Protein AF-A0A2V7I304-F1 (afdb_monomer)

Sequence (655 aa):
MPRVEAGSAFSISSALLIAIIAVAYFVSAKLGLSLAPLHRNVSLVWPPTGIALAAVLLLGYRAWPGIALGAFLINASTGVGPAVAASIAVGNTLEALAGAYLLRRLTGFRESLERLQDVLGFVTLGAAASTTVSATIGVASLCLGGAAPWSVYGDLWWQWWLGDAMGALFVAPVLLTWASRHQVTWSLRRVGEAAALLALLAVVSQLVFGGWFATGAINSPLGFAIFPFSIWAALRFSQREAATTTLIASAIAIWDTARQVGPFAGQTPTERFLLLQAFMGVVAVTALVLGAAIGGRRRVEEALQQSEWRYRELFENATLMVYTADLHGRFTSLNKLGEKITGYTREEVVGVSLADLAAPAHVELVRRMIARQAVEEAPIVYAPEILAKDGRTVALEVSTRPITEAGRAIGVQGMARDITKRRQTEAALEEANRKLTAWVNELEARTRQTALLNEMGDLLQSCLTTEEAYAAIGAFTPRLFPSESGALGVLGPSRNLVEVVVSWGDPPPTEQLFAPDRCWALRRGRAYRVEAPGTGLVCGHVDPSLSTGYLCVPMMAHGEPLGVLHLQGGSSRAGHPDQPPELLLESHRRLAVTVAEHIAVALANLRLRESLRSQSILDPLTGLFNRRYMEETLALELARAARGERAIGIILLDL

pLDDT: mean 84.36, std 12.66, range [28.64, 97.75]

Radius of gyration: 61.11 Å; Cα contacts (8 Å, |Δi|>4): 976; chains: 1; bounding box: 154×56×141 Å

Structure (mmCIF, N/CA/C/O backbone):
data_AF-A0A2V7I304-F1
#
_entry.id   AF-A0A2V7I304-F1
#
loop_
_atom_site.group_PDB
_atom_site.id
_atom_site.type_symbol
_atom_site.label_atom_id
_atom_site.label_alt_id
_atom_site.label_comp_id
_atom_site.label_asym_id
_atom_site.label_entity_id
_atom_site.label_seq_id
_atom_site.pdbx_PDB_ins_code
_atom_site.Cartn_x
_atom_site.Cartn_y
_atom_site.Cartn_z
_atom_site.occupancy
_atom_site.B_iso_or_equiv
_atom_site.auth_seq_id
_atom_site.auth_comp_id
_atom_site.auth_asym_id
_atom_site.auth_atom_id
_atom_site.pdbx_PDB_model_num
ATOM 1 N N . MET A 1 1 ? -7.131 -8.895 -15.563 1.00 32.28 1 MET A N 1
ATOM 2 C CA . MET A 1 1 ? -7.372 -7.451 -15.776 1.00 32.28 1 MET A CA 1
ATOM 3 C C . MET A 1 1 ? -7.568 -7.211 -17.266 1.00 32.28 1 MET A C 1
ATOM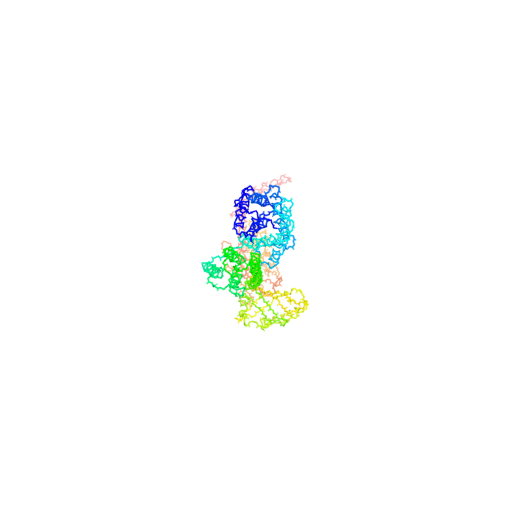 5 O O . MET A 1 1 ? -6.690 -7.615 -18.023 1.00 32.28 1 MET A O 1
ATOM 9 N N . PRO A 1 2 ? -8.710 -6.656 -17.702 1.00 31.11 2 PRO A N 1
ATOM 10 C CA . PRO A 1 2 ? -8.982 -6.424 -19.114 1.00 31.11 2 PRO A CA 1
ATOM 11 C C . PRO A 1 2 ? -8.196 -5.211 -19.627 1.00 31.11 2 PRO A C 1
ATOM 13 O O . PRO A 1 2 ? -7.992 -4.235 -18.905 1.00 31.11 2 PRO A O 1
ATOM 16 N N . ARG A 1 3 ? -7.733 -5.300 -20.881 1.00 33.62 3 ARG A N 1
ATOM 17 C CA . ARG A 1 3 ? -7.150 -4.190 -21.642 1.00 33.62 3 ARG A CA 1
ATOM 18 C C . ARG A 1 3 ? -8.203 -3.092 -21.770 1.00 33.62 3 ARG A C 1
ATOM 20 O O . ARG A 1 3 ? -9.194 -3.280 -22.464 1.00 33.62 3 ARG A O 1
ATOM 27 N N . VAL A 1 4 ? -7.970 -1.969 -21.102 1.00 33.31 4 VAL A N 1
ATOM 28 C CA . VAL A 1 4 ? -8.711 -0.729 -21.329 1.00 33.31 4 VAL A CA 1
ATOM 29 C C . VAL A 1 4 ? -8.418 -0.275 -22.758 1.00 33.31 4 VAL A C 1
ATOM 31 O O . VAL A 1 4 ? -7.269 0.001 -23.109 1.00 33.31 4 VAL A O 1
ATOM 34 N N . GLU A 1 5 ? -9.459 -0.260 -23.585 1.00 37.00 5 GLU A N 1
ATOM 35 C CA . GLU A 1 5 ? -9.467 0.372 -24.898 1.00 37.00 5 GLU A CA 1
ATOM 36 C C . GLU A 1 5 ? -9.140 1.859 -24.732 1.00 37.00 5 GLU A C 1
ATOM 38 O O . GLU A 1 5 ? -9.841 2.604 -24.049 1.00 37.00 5 GLU A O 1
ATOM 43 N N . ALA A 1 6 ? -8.028 2.290 -25.326 1.00 35.16 6 ALA A N 1
ATOM 44 C CA . ALA A 1 6 ? -7.668 3.695 -25.389 1.00 35.16 6 ALA A CA 1
ATOM 45 C C . ALA A 1 6 ? -8.453 4.358 -26.526 1.00 35.16 6 ALA A C 1
ATOM 47 O O . ALA A 1 6 ? -8.274 4.018 -27.697 1.00 35.16 6 ALA A O 1
ATOM 48 N N . GLY A 1 7 ? -9.310 5.309 -26.159 1.00 28.64 7 GLY A N 1
ATOM 49 C CA . GLY A 1 7 ? -10.044 6.161 -27.080 1.00 28.64 7 GLY A CA 1
ATOM 50 C C . GLY A 1 7 ? -9.142 7.004 -27.990 1.00 28.64 7 GLY A C 1
ATOM 51 O O . GLY A 1 7 ? -8.111 7.534 -27.580 1.00 28.64 7 GLY A O 1
ATOM 52 N N . SER A 1 8 ? -9.585 7.094 -29.245 1.00 41.44 8 SER A N 1
ATOM 53 C CA . SER A 1 8 ? -9.574 8.269 -30.127 1.00 41.44 8 SER A CA 1
ATOM 54 C C . SER A 1 8 ? -8.413 9.271 -30.012 1.00 41.44 8 SER A C 1
ATOM 56 O O . SER A 1 8 ? -8.513 10.286 -29.324 1.00 41.44 8 SER A O 1
ATOM 58 N N . ALA A 1 9 ? -7.387 9.076 -30.842 1.00 35.84 9 ALA A N 1
ATOM 59 C CA . ALA A 1 9 ? -6.624 10.166 -31.450 1.00 35.84 9 ALA A CA 1
ATOM 60 C C . ALA A 1 9 ? -6.111 9.701 -32.828 1.00 35.84 9 ALA A C 1
ATOM 62 O O . ALA A 1 9 ? -5.237 8.845 -32.899 1.00 35.84 9 ALA A O 1
ATOM 63 N N . PHE A 1 10 ? -6.716 10.220 -33.905 1.00 37.31 10 PHE A N 1
ATOM 64 C CA . PHE A 1 10 ? -6.325 10.070 -35.319 1.00 37.31 10 PHE A CA 1
ATOM 65 C C . PHE A 1 10 ? -5.916 8.656 -35.791 1.00 37.31 10 PHE A C 1
ATOM 67 O O . PHE A 1 10 ? -4.741 8.297 -35.830 1.00 37.31 10 PHE A O 1
ATOM 74 N N . SER A 1 11 ? -6.887 7.871 -36.275 1.00 45.59 11 SER A N 1
ATOM 75 C CA . SER A 1 11 ? -6.593 6.716 -37.136 1.00 45.59 11 SER A CA 1
ATOM 76 C C . SER A 1 11 ? -6.089 7.227 -38.493 1.00 45.59 11 SER A C 1
ATOM 78 O O . SER A 1 11 ? -6.876 7.547 -39.382 1.00 45.59 11 SER A O 1
ATOM 80 N N . ILE A 1 12 ? -4.770 7.381 -38.637 1.00 63.28 12 ILE A N 1
ATOM 81 C CA . ILE A 1 12 ? -4.129 7.632 -39.935 1.00 63.28 12 ILE A CA 1
ATOM 82 C C . ILE A 1 12 ? -4.495 6.457 -40.848 1.00 63.28 12 ILE A C 1
ATOM 84 O O . ILE A 1 12 ? -4.214 5.303 -40.514 1.00 63.28 12 ILE A O 1
ATOM 88 N N . SER A 1 13 ? -5.128 6.735 -41.991 1.00 79.75 13 SER A N 1
ATOM 89 C CA . SER A 1 13 ? -5.473 5.689 -42.955 1.00 79.75 13 SER A CA 1
ATOM 90 C C . SER A 1 13 ? -4.209 4.939 -43.390 1.00 79.75 13 SER A C 1
ATOM 92 O O . SER A 1 13 ? -3.141 5.533 -43.554 1.00 79.75 13 SER A O 1
ATOM 94 N N . SER A 1 14 ? -4.298 3.619 -43.585 1.00 81.56 14 SER A N 1
ATOM 95 C CA . SER A 1 14 ? -3.135 2.801 -43.965 1.00 81.56 14 SER A CA 1
ATOM 96 C C . SER A 1 14 ? -2.442 3.317 -45.231 1.00 81.56 14 SER A C 1
ATOM 98 O O . SER A 1 14 ? -1.220 3.259 -45.319 1.00 81.56 14 SER A O 1
ATOM 100 N N . ALA A 1 15 ? -3.203 3.892 -46.167 1.00 85.81 15 ALA A N 1
ATOM 101 C CA . ALA A 1 15 ? -2.675 4.530 -47.370 1.00 85.81 15 ALA A CA 1
ATOM 102 C C . ALA A 1 15 ? -1.846 5.790 -47.064 1.00 85.81 15 ALA A C 1
ATOM 104 O O . ALA A 1 15 ? -0.752 5.945 -47.602 1.00 85.81 15 ALA A O 1
ATOM 105 N N . LEU A 1 16 ? -2.323 6.660 -46.165 1.00 91.00 16 LEU A N 1
ATOM 106 C CA . LEU A 1 16 ? -1.584 7.854 -45.750 1.00 91.00 16 LEU A CA 1
ATOM 107 C C . LEU A 1 16 ? -0.293 7.475 -45.013 1.00 91.00 16 LEU A C 1
ATOM 109 O O . LEU A 1 16 ? 0.749 8.078 -45.251 1.00 91.00 16 LEU A O 1
ATOM 113 N N . LEU A 1 17 ? -0.330 6.432 -44.180 1.00 89.44 17 LEU A N 1
ATOM 114 C CA . LEU A 1 17 ? 0.863 5.919 -43.504 1.00 89.44 17 LEU A CA 1
ATOM 115 C C . LEU A 1 17 ? 1.909 5.386 -44.498 1.00 89.44 17 LEU A C 1
ATOM 117 O O . LEU A 1 17 ? 3.088 5.714 -44.380 1.00 89.44 17 LEU A O 1
ATOM 121 N N . ILE A 1 18 ? 1.479 4.594 -45.485 1.00 92.12 18 ILE A N 1
ATOM 122 C CA . ILE A 1 18 ? 2.346 4.082 -46.557 1.00 92.12 18 ILE A CA 1
ATOM 123 C C . ILE A 1 18 ? 2.980 5.244 -47.329 1.00 92.12 18 ILE A C 1
ATOM 125 O O . ILE A 1 18 ? 4.190 5.230 -47.552 1.00 92.12 18 ILE A O 1
ATOM 129 N N . ALA A 1 19 ? 2.193 6.265 -47.681 1.00 93.38 19 ALA A N 1
ATOM 130 C CA . ALA A 1 19 ? 2.681 7.445 -48.389 1.00 93.38 19 ALA A CA 1
ATOM 131 C C . ALA A 1 19 ? 3.721 8.226 -47.568 1.00 93.38 19 ALA A C 1
ATOM 133 O O . ALA A 1 19 ? 4.774 8.570 -48.097 1.00 93.38 19 ALA A O 1
ATOM 134 N N . ILE A 1 20 ? 3.474 8.450 -46.272 1.00 94.94 20 ILE A N 1
ATOM 135 C CA . ILE A 1 20 ? 4.420 9.140 -45.379 1.00 94.94 20 ILE A CA 1
ATOM 136 C C . ILE A 1 20 ? 5.751 8.384 -45.308 1.00 94.94 20 ILE A C 1
ATOM 138 O O . ILE A 1 20 ? 6.806 8.997 -45.457 1.00 94.94 20 ILE A O 1
ATOM 142 N N . ILE A 1 21 ? 5.716 7.060 -45.118 1.00 95.12 21 ILE A N 1
ATOM 143 C CA . ILE A 1 21 ? 6.932 6.235 -45.051 1.00 95.12 21 ILE A CA 1
ATOM 144 C C . ILE A 1 21 ? 7.674 6.264 -46.390 1.00 95.12 21 ILE A C 1
ATOM 146 O O . ILE A 1 21 ? 8.888 6.453 -46.396 1.00 95.12 21 ILE A O 1
ATOM 150 N N . ALA A 1 22 ? 6.967 6.132 -47.516 1.00 96.31 22 ALA A N 1
ATOM 151 C CA . ALA A 1 22 ? 7.574 6.163 -48.845 1.00 96.31 22 ALA A CA 1
ATOM 152 C C . ALA A 1 22 ? 8.244 7.511 -49.145 1.00 96.31 22 ALA A C 1
ATOM 154 O O . ALA A 1 22 ? 9.371 7.538 -49.636 1.00 96.31 22 ALA A O 1
ATOM 155 N N . VAL A 1 23 ? 7.588 8.626 -48.805 1.00 96.56 23 VAL A N 1
ATOM 156 C CA . VAL A 1 23 ? 8.145 9.977 -48.967 1.00 96.56 23 VAL A CA 1
ATOM 157 C C . VAL A 1 23 ? 9.350 10.179 -48.052 1.00 96.56 23 VAL A C 1
ATOM 159 O O . VAL A 1 23 ? 10.390 10.636 -48.519 1.00 96.56 23 VAL A O 1
ATOM 162 N N . ALA A 1 24 ? 9.254 9.800 -46.774 1.00 95.31 24 ALA A N 1
ATOM 163 C CA . ALA A 1 24 ? 10.366 9.910 -45.831 1.00 95.31 24 ALA A CA 1
ATOM 164 C C . ALA A 1 24 ? 11.578 9.078 -46.282 1.00 95.31 24 ALA A C 1
ATOM 166 O O . ALA A 1 24 ? 12.708 9.571 -46.268 1.00 95.31 24 ALA A O 1
ATOM 167 N N . TYR A 1 25 ? 11.344 7.847 -46.745 1.00 95.94 25 TYR A N 1
ATOM 168 C CA . TYR A 1 25 ? 12.377 6.988 -47.320 1.00 95.94 25 TYR A CA 1
ATOM 169 C C . TYR A 1 25 ? 13.005 7.649 -48.554 1.00 95.94 25 TYR A C 1
ATOM 171 O O . TYR A 1 25 ? 14.216 7.820 -48.606 1.00 95.94 25 TYR A O 1
ATOM 179 N N . PHE A 1 26 ? 12.200 8.092 -49.522 1.00 94.94 26 PHE A N 1
ATOM 180 C CA . PHE A 1 26 ? 12.696 8.676 -50.771 1.00 94.94 26 PHE A CA 1
ATOM 181 C C . PHE A 1 26 ? 13.502 9.966 -50.553 1.00 94.94 26 PHE A C 1
ATOM 183 O O . PHE A 1 26 ? 14.594 10.116 -51.101 1.00 94.94 26 PHE A O 1
ATOM 190 N N . VAL A 1 27 ? 12.989 10.897 -49.742 1.00 94.44 27 VAL A N 1
ATOM 191 C CA . VAL A 1 27 ? 13.645 12.189 -49.474 1.00 94.44 27 VAL A CA 1
ATOM 192 C C . VAL A 1 27 ? 14.965 11.986 -48.736 1.00 94.44 27 VAL A C 1
ATOM 194 O O . VAL A 1 27 ? 15.984 12.564 -49.114 1.00 94.44 27 VAL A O 1
ATOM 197 N N . SER A 1 28 ? 14.970 11.131 -47.714 1.00 92.12 28 SER A N 1
ATOM 198 C CA . SER A 1 28 ? 16.189 10.826 -46.962 1.00 92.12 28 SER A CA 1
ATOM 199 C C . SER A 1 28 ? 17.220 10.064 -47.806 1.00 92.12 28 SER A C 1
ATOM 201 O O . SER A 1 28 ? 18.420 10.297 -47.662 1.00 92.12 28 SER A O 1
ATOM 203 N N . ALA A 1 29 ? 16.772 9.239 -48.758 1.00 90.56 29 ALA A N 1
ATOM 204 C CA . ALA A 1 29 ? 17.640 8.563 -49.715 1.00 90.56 29 ALA A CA 1
ATOM 205 C C . ALA A 1 29 ? 18.267 9.547 -50.715 1.00 90.56 29 ALA A C 1
ATOM 207 O O . ALA A 1 29 ? 19.462 9.467 -50.993 1.00 90.56 29 ALA A O 1
ATOM 208 N N . LYS A 1 30 ? 17.498 10.528 -51.216 1.00 89.19 30 LYS A N 1
ATOM 209 C CA . LYS A 1 30 ? 18.036 11.621 -52.049 1.00 89.19 30 LYS A CA 1
ATOM 210 C C . LYS A 1 30 ? 19.109 12.415 -51.309 1.00 89.19 30 LYS A C 1
ATOM 212 O O . LYS A 1 30 ? 20.140 12.721 -51.906 1.00 89.19 30 LYS A O 1
ATOM 217 N N . LEU A 1 31 ? 18.892 12.711 -50.026 1.00 85.31 31 LEU A N 1
ATOM 218 C CA . LEU A 1 31 ? 19.891 13.376 -49.189 1.00 85.31 31 LEU A CA 1
ATOM 219 C C . LEU A 1 31 ? 21.158 12.520 -49.052 1.00 85.31 31 LEU A C 1
ATOM 221 O O . LEU A 1 31 ? 22.252 13.024 -49.291 1.00 85.31 31 LEU A O 1
ATOM 225 N N . GLY A 1 32 ? 21.020 11.226 -48.750 1.00 84.25 32 GLY A N 1
ATOM 226 C CA . GLY A 1 32 ? 22.158 10.305 -48.676 1.00 84.25 32 GLY A CA 1
ATOM 227 C C . GLY A 1 32 ? 22.955 10.253 -49.984 1.00 84.25 32 GLY A C 1
ATOM 228 O O . GLY A 1 32 ? 24.178 10.391 -49.974 1.00 84.25 32 GLY A O 1
ATOM 229 N N . LEU A 1 33 ? 22.284 10.122 -51.132 1.00 83.31 33 LEU A N 1
ATOM 230 C CA . LEU A 1 33 ? 22.948 10.098 -52.443 1.00 83.31 33 LEU A CA 1
ATOM 231 C C . LEU A 1 33 ? 23.622 11.429 -52.803 1.00 83.31 33 LEU A C 1
ATOM 233 O O . LEU A 1 33 ? 24.644 11.420 -53.480 1.00 83.31 33 LEU A O 1
ATOM 237 N N . SER A 1 34 ? 23.099 12.567 -52.331 1.00 78.81 34 SER A N 1
ATOM 238 C CA . SER A 1 34 ? 23.733 13.879 -52.549 1.00 78.81 34 SER A CA 1
ATOM 239 C C . SER A 1 34 ? 25.105 14.016 -51.875 1.00 78.81 34 SER A C 1
ATOM 241 O O . SER A 1 34 ? 25.892 14.879 -52.255 1.00 78.81 34 SER A O 1
ATOM 243 N N . LEU A 1 35 ? 25.399 13.140 -50.908 1.00 69.56 35 LEU A N 1
ATOM 244 C CA . LEU A 1 35 ? 26.643 13.098 -50.139 1.00 69.56 35 LEU A CA 1
ATOM 245 C C . LEU A 1 35 ? 27.587 11.963 -50.594 1.00 69.56 35 LEU A C 1
ATOM 247 O O . LEU A 1 35 ? 28.616 11.743 -49.965 1.00 69.56 35 LEU A O 1
ATOM 251 N N . ALA A 1 36 ? 27.254 11.222 -51.659 1.00 65.50 36 ALA A N 1
ATOM 252 C CA . ALA A 1 36 ? 28.038 10.085 -52.149 1.00 65.50 36 ALA A CA 1
ATOM 253 C C . ALA A 1 36 ? 29.319 10.518 -52.907 1.00 65.50 36 ALA A C 1
ATOM 255 O O . ALA A 1 36 ? 29.232 11.362 -53.805 1.00 65.50 36 ALA A O 1
ATOM 256 N N . PRO A 1 37 ? 30.505 9.929 -52.643 1.00 55.69 37 PRO A N 1
ATOM 257 C CA . PRO A 1 37 ? 31.720 10.232 -53.395 1.00 55.69 37 PRO A CA 1
ATOM 258 C C . PRO A 1 37 ? 31.801 9.383 -54.673 1.00 55.69 37 PRO A C 1
ATOM 260 O O . PRO A 1 37 ? 31.871 8.163 -54.598 1.00 55.69 37 PRO A O 1
ATOM 263 N N . LEU A 1 38 ? 31.879 10.043 -55.835 1.00 49.09 38 LEU A N 1
ATOM 264 C CA . LEU A 1 38 ? 32.341 9.552 -57.155 1.00 49.09 38 LEU A CA 1
ATOM 265 C C . LEU A 1 38 ? 31.626 8.337 -57.809 1.00 49.09 38 LEU A C 1
ATOM 267 O O . LEU A 1 38 ? 31.480 8.345 -59.032 1.00 49.09 38 LEU A O 1
ATOM 271 N N . HIS A 1 39 ? 31.102 7.350 -57.077 1.00 50.38 39 HIS A N 1
ATOM 272 C CA . HIS A 1 39 ? 30.252 6.275 -57.607 1.00 50.38 39 HIS A CA 1
ATOM 273 C C . HIS A 1 39 ? 28.779 6.594 -57.327 1.00 50.38 39 HIS A C 1
ATOM 275 O O . HIS A 1 39 ? 28.346 6.626 -56.181 1.00 50.38 39 HIS A O 1
ATOM 281 N N . ARG A 1 40 ? 27.988 6.825 -58.384 1.00 57.22 40 ARG A N 1
ATOM 282 C CA . ARG A 1 40 ? 26.618 7.385 -58.318 1.00 57.22 40 ARG A CA 1
ATOM 283 C C . ARG A 1 40 ? 25.589 6.591 -57.487 1.00 57.22 40 ARG A C 1
ATOM 285 O O . ARG A 1 40 ? 24.476 7.081 -57.321 1.00 57.22 40 ARG A O 1
ATOM 292 N N . ASN A 1 41 ? 25.940 5.412 -56.966 1.00 58.53 41 ASN A N 1
ATOM 293 C CA . ASN A 1 41 ? 24.986 4.454 -56.402 1.00 58.53 41 ASN A CA 1
ATOM 294 C C . ASN A 1 41 ? 25.256 4.027 -54.944 1.00 58.53 41 ASN A C 1
ATOM 296 O O . ASN A 1 41 ? 24.420 3.314 -54.401 1.00 58.53 41 ASN A O 1
ATOM 300 N N . VAL A 1 42 ? 26.363 4.433 -54.301 1.00 62.56 42 VAL A N 1
ATOM 301 C CA . VAL A 1 42 ? 26.666 4.052 -52.901 1.00 62.56 42 VAL A CA 1
ATOM 302 C C . VAL A 1 42 ? 26.885 5.300 -52.049 1.00 62.56 42 VAL A C 1
ATOM 304 O O . VAL A 1 42 ? 27.738 6.128 -52.358 1.00 62.56 42 VAL A O 1
ATOM 307 N N . SER A 1 43 ? 26.085 5.459 -50.992 1.00 73.25 43 SER A N 1
ATOM 308 C CA . SER A 1 43 ? 26.134 6.625 -50.103 1.00 73.25 43 SER A CA 1
ATOM 309 C C . SER A 1 43 ? 27.070 6.413 -48.911 1.00 73.25 43 SER A C 1
ATOM 311 O O . SER A 1 43 ? 27.237 5.291 -48.443 1.00 73.25 43 SER A O 1
ATOM 313 N N . LEU A 1 44 ? 27.622 7.511 -48.374 1.00 73.50 44 LEU A N 1
ATOM 314 C CA . LEU A 1 44 ? 28.381 7.495 -47.121 1.00 73.50 44 LEU A CA 1
ATOM 315 C C . LEU A 1 44 ? 27.523 7.003 -45.941 1.00 73.50 44 LEU A C 1
ATOM 317 O O . LEU A 1 44 ? 27.989 6.282 -45.071 1.00 73.50 44 LEU A O 1
ATOM 321 N N . VAL A 1 45 ? 26.262 7.411 -45.875 1.00 84.62 45 VAL A N 1
ATOM 322 C CA . VAL A 1 45 ? 25.325 6.965 -44.841 1.00 84.62 45 VAL A CA 1
ATOM 323 C C . VAL A 1 45 ? 23.980 6.813 -45.514 1.00 84.62 45 VAL A C 1
ATOM 325 O O . VAL A 1 45 ? 23.574 7.690 -46.276 1.00 84.62 45 VAL A O 1
ATOM 328 N N . TRP A 1 46 ? 23.263 5.736 -45.204 1.00 91.56 46 TRP A N 1
ATOM 329 C CA . TRP A 1 46 ? 21.939 5.485 -45.757 1.00 91.56 46 TRP A CA 1
ATOM 330 C C . TRP A 1 46 ? 20.833 5.708 -44.707 1.00 91.56 46 TRP A C 1
ATOM 332 O O . TRP A 1 46 ? 20.293 4.748 -44.153 1.00 91.56 46 TRP A O 1
ATOM 342 N N . PRO A 1 47 ? 20.422 6.970 -44.428 1.00 93.56 47 PRO A N 1
ATOM 343 C CA . PRO A 1 47 ? 19.296 7.274 -43.539 1.00 93.56 47 PRO A CA 1
ATOM 344 C C . PRO A 1 47 ? 18.018 6.441 -43.747 1.00 93.56 47 PRO A C 1
ATOM 346 O O . PRO A 1 47 ? 17.352 6.147 -42.745 1.00 93.56 47 PRO A O 1
ATOM 349 N N . PRO A 1 48 ? 17.648 6.040 -44.985 1.00 95.62 48 PRO A N 1
ATOM 350 C CA . PRO A 1 48 ? 16.449 5.244 -45.207 1.00 95.62 48 PRO A CA 1
ATOM 351 C C . PRO A 1 48 ? 16.427 3.920 -44.446 1.00 95.62 48 PRO A C 1
ATOM 353 O O . PRO A 1 48 ? 15.351 3.521 -44.007 1.00 95.62 48 PRO A O 1
ATOM 356 N N . THR A 1 49 ? 17.576 3.270 -44.224 1.00 96.12 49 THR A N 1
ATOM 357 C CA . THR A 1 49 ? 17.646 2.043 -43.413 1.00 96.12 49 THR A CA 1
ATOM 358 C C . THR A 1 49 ? 17.149 2.295 -41.991 1.00 96.12 49 THR A C 1
ATOM 360 O O . THR A 1 49 ? 16.295 1.562 -41.489 1.00 96.12 49 THR A O 1
ATOM 363 N N . GLY A 1 50 ? 17.615 3.366 -41.341 1.00 95.69 50 GLY A N 1
ATOM 364 C CA . GLY A 1 50 ? 17.179 3.695 -39.985 1.00 95.69 50 GLY A CA 1
ATOM 365 C C . GLY A 1 50 ? 15.698 4.070 -39.912 1.00 95.69 50 GLY A C 1
ATOM 366 O O . GLY A 1 50 ? 15.008 3.660 -38.979 1.00 95.69 50 GLY A O 1
ATOM 367 N N . ILE A 1 51 ? 15.178 4.774 -40.924 1.00 96.81 51 ILE A N 1
ATOM 368 C CA . ILE A 1 51 ? 13.741 5.078 -41.042 1.00 96.81 51 ILE A CA 1
ATOM 369 C C . ILE A 1 51 ? 12.928 3.796 -41.229 1.00 96.81 51 ILE A C 1
ATOM 371 O O . ILE A 1 51 ? 11.921 3.613 -40.550 1.00 96.81 51 ILE A O 1
ATOM 375 N N . ALA A 1 52 ? 13.355 2.905 -42.123 1.00 97.44 52 ALA A N 1
ATOM 376 C CA . ALA A 1 52 ? 12.663 1.660 -42.425 1.00 97.44 52 ALA A CA 1
ATOM 377 C C . ALA A 1 52 ? 12.616 0.735 -41.204 1.00 97.44 52 ALA A C 1
ATOM 379 O O . ALA A 1 52 ? 11.539 0.271 -40.822 1.00 97.44 52 ALA A O 1
ATOM 380 N N . LEU A 1 53 ? 13.754 0.535 -40.535 1.00 97.00 53 LEU A N 1
ATOM 381 C CA . LEU A 1 53 ? 13.832 -0.277 -39.325 1.00 97.00 53 LEU A CA 1
ATOM 382 C C . LEU A 1 53 ? 12.974 0.315 -38.195 1.00 97.00 53 LEU A C 1
ATOM 384 O O . LEU A 1 53 ? 12.185 -0.406 -37.581 1.00 97.00 53 LEU A O 1
ATOM 388 N N . ALA A 1 54 ? 13.053 1.630 -37.956 1.00 96.25 54 ALA A N 1
ATOM 389 C CA . ALA A 1 54 ? 12.219 2.296 -36.955 1.00 96.25 54 ALA A CA 1
ATOM 390 C C . ALA A 1 54 ? 10.722 2.218 -37.295 1.00 96.25 54 ALA A C 1
ATOM 392 O O . ALA A 1 54 ? 9.907 1.962 -36.410 1.00 96.25 54 ALA A O 1
ATOM 393 N N . ALA A 1 55 ? 10.345 2.376 -38.567 1.00 95.69 55 ALA A N 1
ATOM 394 C CA . ALA A 1 55 ? 8.958 2.279 -39.010 1.00 95.69 55 ALA A CA 1
ATOM 395 C C . ALA A 1 55 ? 8.376 0.884 -38.742 1.00 95.69 55 ALA A C 1
ATOM 397 O O . ALA A 1 55 ? 7.273 0.782 -38.207 1.00 95.69 55 ALA A O 1
ATOM 398 N N . VAL A 1 56 ? 9.112 -0.193 -39.037 1.00 96.06 56 VAL A N 1
ATOM 399 C CA . VAL A 1 56 ? 8.647 -1.564 -38.755 1.00 96.06 56 VAL A CA 1
ATOM 400 C C . VAL A 1 56 ? 8.579 -1.832 -37.248 1.00 96.06 56 VAL A C 1
ATOM 402 O O . VAL A 1 56 ? 7.622 -2.453 -36.773 1.00 96.06 56 VAL A O 1
ATOM 405 N N . LEU A 1 57 ? 9.551 -1.348 -36.471 1.00 94.19 57 LEU A N 1
ATOM 406 C CA . LEU A 1 57 ? 9.569 -1.522 -35.017 1.00 94.19 57 LEU A CA 1
ATOM 407 C C . LEU A 1 57 ? 8.424 -0.765 -34.324 1.00 94.19 57 LEU A C 1
ATOM 409 O O . LEU A 1 57 ? 7.758 -1.358 -33.480 1.00 94.19 57 LEU A O 1
ATOM 413 N N . LEU A 1 58 ? 8.125 0.474 -34.728 1.00 92.81 58 LEU A N 1
ATOM 414 C CA . LEU A 1 58 ? 7.082 1.311 -34.115 1.00 92.81 58 LEU A CA 1
ATOM 415 C C . LEU A 1 58 ? 5.676 1.009 -34.637 1.00 92.81 58 LEU A C 1
ATOM 417 O O . LEU A 1 58 ? 4.710 0.968 -33.876 1.00 92.81 58 LEU A O 1
ATOM 421 N N . LEU A 1 59 ? 5.536 0.825 -35.950 1.00 92.25 59 LEU A N 1
ATOM 422 C CA . LEU A 1 59 ? 4.235 0.700 -36.609 1.00 92.25 59 LEU A CA 1
ATOM 423 C C . LEU A 1 59 ? 3.881 -0.757 -36.909 1.00 92.25 59 LEU A C 1
ATOM 425 O O . LEU A 1 59 ? 2.727 -1.046 -37.224 1.00 92.25 59 LEU A O 1
ATOM 429 N N . GLY A 1 60 ? 4.829 -1.684 -36.776 1.00 91.50 60 GLY A N 1
ATOM 430 C CA . GLY A 1 60 ? 4.667 -3.090 -37.128 1.00 91.50 60 GLY A CA 1
ATOM 431 C C . GLY A 1 60 ? 4.909 -3.363 -38.613 1.00 91.50 60 GLY A C 1
ATOM 432 O O . GLY A 1 60 ? 5.161 -2.463 -39.412 1.00 91.50 60 GLY A O 1
ATOM 433 N N . TYR A 1 61 ? 4.773 -4.634 -38.999 1.00 93.75 61 TYR A N 1
ATOM 434 C CA . TYR A 1 61 ? 5.065 -5.098 -40.360 1.00 93.75 61 TYR A CA 1
ATOM 435 C C . TYR A 1 61 ? 4.223 -4.422 -41.452 1.00 93.75 61 TYR A C 1
ATOM 437 O O . TYR A 1 61 ? 4.642 -4.405 -42.599 1.00 93.75 61 TYR A O 1
ATOM 445 N N . ARG A 1 62 ? 3.102 -3.766 -41.121 1.00 92.00 62 ARG A N 1
ATOM 446 C CA . ARG A 1 62 ? 2.300 -2.960 -42.066 1.00 92.00 62 ARG A CA 1
ATOM 447 C C . ARG A 1 62 ? 3.050 -1.789 -42.721 1.00 92.00 62 ARG A C 1
ATOM 449 O O . ARG A 1 62 ? 2.533 -1.214 -43.670 1.00 92.00 62 ARG A O 1
ATOM 456 N N . ALA A 1 63 ? 4.232 -1.425 -42.222 1.00 93.00 63 ALA A N 1
ATOM 457 C CA . ALA A 1 63 ? 5.093 -0.399 -42.810 1.00 93.00 63 ALA A CA 1
ATOM 458 C C . ALA A 1 63 ? 5.759 -0.830 -44.135 1.00 93.00 63 ALA A C 1
ATOM 460 O O . ALA A 1 63 ? 6.180 0.031 -44.909 1.00 93.00 63 ALA A O 1
ATOM 461 N N . TRP A 1 64 ? 5.843 -2.140 -44.413 1.00 95.88 64 TRP A N 1
ATOM 462 C CA . TRP A 1 64 ? 6.611 -2.686 -45.540 1.00 95.88 64 TRP A CA 1
ATOM 463 C C . TRP A 1 64 ? 6.248 -2.111 -46.924 1.00 95.88 64 TRP A C 1
ATOM 465 O O . TRP A 1 64 ? 7.184 -1.844 -47.678 1.00 95.88 64 TRP A O 1
ATOM 475 N N . PRO A 1 65 ? 4.969 -1.838 -47.284 1.00 96.62 65 PRO A N 1
ATOM 476 C CA . PRO A 1 65 ? 4.654 -1.333 -48.620 1.00 96.62 65 PRO A CA 1
ATOM 477 C C . PRO A 1 65 ? 5.205 0.077 -48.850 1.00 96.62 65 PRO A C 1
ATOM 479 O O . PRO A 1 65 ? 5.596 0.412 -49.963 1.00 96.62 65 PRO A O 1
ATOM 482 N N . GLY A 1 66 ? 5.270 0.898 -47.794 1.00 96.00 66 GLY A N 1
ATOM 483 C CA . GLY A 1 66 ? 5.857 2.237 -47.867 1.00 96.00 66 GLY A CA 1
ATOM 484 C C . GLY A 1 66 ? 7.367 2.182 -48.080 1.00 96.00 66 GLY A C 1
ATOM 485 O O . GLY A 1 66 ? 7.899 2.932 -48.895 1.00 96.00 66 GLY A O 1
ATOM 486 N N . ILE A 1 67 ? 8.043 1.247 -47.405 1.00 97.25 67 ILE A N 1
ATOM 487 C CA . ILE A 1 67 ? 9.485 1.006 -47.567 1.00 97.25 67 ILE A CA 1
ATOM 488 C C . ILE A 1 67 ? 9.778 0.528 -48.992 1.00 97.25 67 ILE A C 1
ATOM 490 O O . ILE A 1 67 ? 10.608 1.127 -49.670 1.00 97.25 67 ILE A O 1
ATOM 494 N N . ALA A 1 68 ? 9.050 -0.482 -49.475 1.00 97.38 68 ALA A N 1
ATOM 495 C CA . ALA A 1 68 ? 9.223 -1.029 -50.819 1.00 97.38 68 ALA A CA 1
ATOM 496 C C . ALA A 1 68 ? 8.982 0.026 -51.909 1.00 97.38 68 ALA A C 1
ATOM 498 O O . ALA A 1 68 ? 9.779 0.147 -52.838 1.00 97.38 68 ALA A O 1
ATOM 499 N N . LEU A 1 69 ? 7.921 0.832 -51.775 1.00 96.81 69 LEU A N 1
ATOM 500 C CA . LEU A 1 69 ? 7.613 1.907 -52.718 1.00 96.81 69 LEU A CA 1
ATOM 501 C C . LEU A 1 69 ? 8.701 2.988 -52.720 1.00 96.81 69 LEU A C 1
ATOM 503 O O . LEU A 1 69 ? 9.190 3.362 -53.784 1.00 96.81 69 LEU A O 1
ATOM 507 N N . GLY A 1 70 ? 9.108 3.470 -51.542 1.00 96.25 70 GLY A N 1
ATOM 508 C CA . GLY A 1 70 ? 10.166 4.474 -51.419 1.00 96.25 70 GLY A CA 1
ATOM 509 C C . GLY A 1 70 ? 11.506 3.980 -51.972 1.00 96.25 70 GLY A C 1
ATOM 510 O O . GLY A 1 70 ? 12.163 4.700 -52.726 1.00 96.25 70 GLY A O 1
ATOM 511 N N . ALA A 1 71 ? 11.875 2.735 -51.657 1.00 95.62 71 ALA A N 1
ATOM 512 C CA . ALA A 1 71 ? 13.092 2.092 -52.140 1.00 95.62 71 ALA A CA 1
ATOM 513 C C . ALA A 1 71 ? 13.068 1.870 -53.660 1.00 95.62 71 ALA A C 1
ATOM 515 O O . ALA A 1 71 ? 14.070 2.116 -54.329 1.00 95.62 71 ALA A O 1
ATOM 516 N N . PHE A 1 72 ? 11.933 1.471 -54.235 1.00 96.50 72 PHE A N 1
ATOM 517 C CA . PHE A 1 72 ? 11.799 1.329 -55.684 1.00 96.50 72 PHE A CA 1
ATOM 518 C C . PHE A 1 72 ? 11.945 2.676 -56.395 1.00 96.50 72 PHE A C 1
ATOM 520 O O . PHE A 1 72 ? 12.736 2.791 -57.328 1.00 96.50 72 PHE A O 1
ATOM 527 N N . LEU A 1 73 ? 11.235 3.709 -55.929 1.00 95.31 73 LEU A N 1
ATOM 528 C CA . LEU A 1 73 ? 11.251 5.035 -56.552 1.00 95.31 73 LEU A CA 1
ATOM 529 C C . LEU A 1 73 ? 12.645 5.669 -56.532 1.00 95.31 73 LEU A C 1
ATOM 531 O O . LEU A 1 73 ? 13.056 6.265 -57.529 1.00 95.31 73 LEU A O 1
ATOM 535 N N . ILE A 1 74 ? 13.390 5.542 -55.425 1.00 93.81 74 ILE A N 1
ATOM 536 C CA . ILE A 1 74 ? 14.742 6.104 -55.373 1.00 93.81 74 ILE A CA 1
ATOM 537 C C . ILE A 1 74 ? 15.688 5.359 -56.312 1.00 93.81 74 ILE A C 1
ATOM 539 O O . ILE A 1 74 ? 16.378 6.015 -57.091 1.00 93.81 74 ILE A O 1
ATOM 543 N N . ASN A 1 75 ? 15.680 4.024 -56.303 1.00 91.12 75 ASN A N 1
ATOM 544 C CA . ASN A 1 75 ? 16.566 3.233 -57.154 1.00 91.12 75 ASN A CA 1
ATOM 545 C C . ASN A 1 75 ? 16.204 3.378 -58.638 1.00 91.12 75 ASN A C 1
ATOM 547 O O . ASN A 1 75 ? 17.085 3.534 -59.469 1.00 91.12 75 ASN A O 1
ATOM 551 N N . ALA A 1 76 ? 14.922 3.460 -58.994 1.00 90.88 76 ALA A N 1
ATOM 552 C CA . ALA A 1 76 ? 14.517 3.772 -60.366 1.00 90.88 76 ALA A CA 1
ATOM 553 C C . ALA A 1 76 ? 15.037 5.150 -60.828 1.00 90.88 76 ALA A C 1
ATOM 555 O O . ALA A 1 76 ? 15.289 5.358 -62.013 1.00 90.88 76 ALA A O 1
ATOM 556 N N . SER A 1 77 ? 15.252 6.089 -59.897 1.00 89.56 77 SER A N 1
ATOM 557 C CA . SER A 1 77 ? 15.787 7.421 -60.203 1.00 89.56 77 SER A CA 1
ATOM 558 C C . SER A 1 77 ? 17.310 7.480 -60.385 1.00 89.56 77 SER A C 1
ATOM 560 O O . SER A 1 77 ? 17.813 8.529 -60.788 1.00 89.56 77 SER A O 1
ATOM 562 N N . THR A 1 78 ? 18.056 6.404 -60.093 1.00 84.69 78 THR A N 1
ATOM 563 C CA . THR A 1 78 ? 19.527 6.361 -60.250 1.00 84.69 78 THR A CA 1
ATOM 564 C C . THR A 1 78 ? 19.974 5.884 -61.634 1.00 84.69 78 THR A C 1
ATOM 566 O O . THR A 1 78 ? 21.168 5.866 -61.925 1.00 84.69 78 THR A O 1
ATOM 569 N N . GLY A 1 79 ? 19.028 5.547 -62.520 1.00 82.56 79 GLY A N 1
ATOM 570 C CA . GLY A 1 79 ? 19.307 5.115 -63.893 1.00 82.56 79 GLY A CA 1
ATOM 571 C C . GLY A 1 79 ? 19.577 3.616 -64.042 1.00 82.56 79 GLY A C 1
ATOM 572 O O . GLY A 1 79 ? 19.913 3.171 -65.138 1.00 82.56 79 GLY A O 1
ATOM 573 N N . VAL A 1 80 ? 19.411 2.825 -62.976 1.00 85.69 80 VAL A N 1
ATOM 574 C CA . VAL A 1 80 ? 19.380 1.358 -63.077 1.00 85.69 80 VAL A CA 1
ATOM 575 C C . VAL A 1 80 ? 18.038 0.897 -63.655 1.00 85.69 80 VAL A C 1
ATOM 577 O O . VAL A 1 80 ? 17.004 1.534 -63.447 1.00 85.69 80 VAL A O 1
ATOM 580 N N . GLY A 1 81 ? 18.037 -0.210 -64.402 1.00 90.19 81 GLY A N 1
ATOM 581 C CA . GLY A 1 81 ? 16.816 -0.731 -65.023 1.00 90.19 81 GLY A CA 1
ATOM 582 C C . GLY A 1 81 ? 15.715 -1.044 -63.989 1.00 90.19 81 GLY A C 1
ATOM 583 O O . GLY A 1 81 ? 16.041 -1.435 -62.866 1.00 90.19 81 GLY A O 1
ATOM 584 N N . PRO A 1 82 ? 14.414 -0.948 -64.341 1.00 92.69 82 PRO A N 1
ATOM 585 C CA . PRO A 1 82 ? 13.312 -1.144 -63.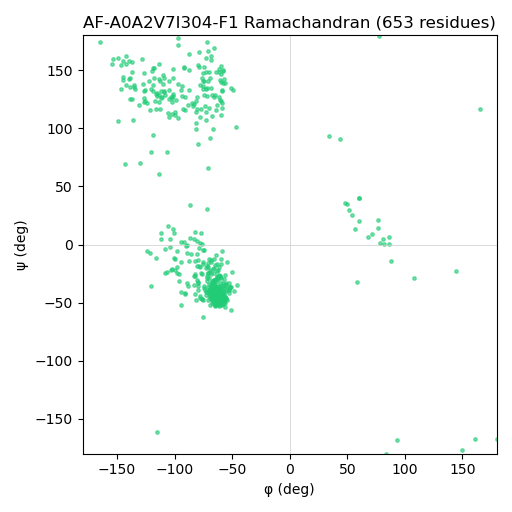389 1.00 92.69 82 PRO A CA 1
ATOM 586 C C . PRO A 1 82 ? 13.344 -2.490 -62.653 1.00 92.69 82 PRO A C 1
ATOM 588 O O . PRO A 1 82 ? 13.000 -2.552 -61.477 1.00 92.69 82 PRO A O 1
ATOM 591 N N . ALA A 1 83 ? 13.799 -3.557 -63.319 1.00 93.31 83 ALA A N 1
ATOM 592 C CA . ALA A 1 83 ? 13.961 -4.873 -62.701 1.00 93.31 83 ALA A CA 1
ATOM 593 C C . ALA A 1 83 ? 15.040 -4.870 -61.603 1.00 93.31 83 ALA A C 1
ATOM 595 O O . ALA A 1 83 ? 14.821 -5.407 -60.522 1.00 93.31 83 ALA A O 1
ATOM 596 N N . VAL A 1 84 ? 16.173 -4.201 -61.845 1.00 93.44 84 VAL A N 1
ATOM 597 C CA . VAL A 1 84 ? 17.251 -4.040 -60.856 1.00 93.44 84 VAL A CA 1
ATOM 598 C C . VAL A 1 84 ? 16.771 -3.176 -59.688 1.00 93.44 84 VAL A C 1
ATOM 600 O O . VAL A 1 84 ? 16.975 -3.544 -58.534 1.00 93.44 84 VAL A O 1
ATOM 603 N N . ALA A 1 85 ? 16.065 -2.076 -59.969 1.00 94.25 85 ALA A N 1
ATOM 604 C CA . ALA A 1 85 ? 15.476 -1.219 -58.940 1.00 94.25 85 ALA A CA 1
ATOM 605 C C . ALA A 1 85 ? 14.462 -1.966 -58.056 1.00 94.25 85 ALA A C 1
ATOM 607 O O . ALA A 1 85 ? 14.456 -1.781 -56.839 1.00 94.25 85 ALA A O 1
ATOM 608 N N . ALA A 1 86 ? 13.628 -2.830 -58.647 1.00 96.00 86 ALA A N 1
ATOM 609 C CA . ALA A 1 86 ? 12.689 -3.672 -57.911 1.00 96.00 86 ALA A CA 1
ATOM 610 C C . ALA A 1 86 ? 13.411 -4.691 -57.018 1.00 96.00 86 ALA A C 1
ATOM 612 O O . ALA A 1 86 ? 13.052 -4.828 -55.850 1.00 96.00 86 ALA A O 1
ATOM 613 N N . SER A 1 87 ? 14.459 -5.349 -57.520 1.00 96.31 87 SER A N 1
ATOM 614 C CA . SER A 1 87 ? 15.251 -6.296 -56.725 1.00 96.31 87 SER A CA 1
ATOM 615 C C . SER A 1 87 ? 15.960 -5.625 -55.544 1.00 96.31 87 SER A C 1
ATOM 617 O O . SER A 1 87 ? 15.907 -6.144 -54.430 1.00 96.31 87 SER A O 1
ATOM 619 N N . ILE A 1 88 ? 16.542 -4.434 -55.740 1.00 94.69 88 ILE A N 1
ATOM 620 C CA . ILE A 1 88 ? 17.129 -3.647 -54.640 1.00 94.69 88 ILE A CA 1
ATOM 621 C C . ILE A 1 88 ? 16.043 -3.260 -53.625 1.00 94.69 88 ILE A C 1
ATOM 623 O O . ILE A 1 88 ? 16.236 -3.415 -52.422 1.00 94.69 88 ILE A O 1
ATOM 627 N N . ALA A 1 89 ? 14.866 -2.821 -54.084 1.00 96.56 89 ALA A N 1
ATOM 628 C CA . ALA A 1 89 ? 13.759 -2.475 -53.193 1.00 96.56 89 ALA A CA 1
ATOM 629 C C . ALA A 1 89 ? 13.291 -3.662 -52.336 1.00 96.56 89 ALA A C 1
ATOM 631 O O . ALA A 1 89 ? 12.984 -3.482 -51.155 1.00 96.56 89 ALA A O 1
ATOM 632 N N . VAL A 1 90 ? 13.276 -4.875 -52.900 1.00 97.44 90 VAL A N 1
ATOM 633 C CA . VAL A 1 90 ? 13.018 -6.112 -52.148 1.00 97.44 90 VAL A CA 1
ATOM 634 C C . VAL A 1 90 ? 14.098 -6.328 -51.090 1.00 97.44 90 VAL A C 1
ATOM 636 O O . VAL A 1 90 ? 13.749 -6.567 -49.936 1.00 97.44 90 VAL A O 1
ATOM 639 N N . GLY A 1 91 ? 15.378 -6.181 -51.441 1.00 97.00 91 GLY A N 1
ATOM 640 C CA . GLY A 1 91 ? 16.498 -6.296 -50.500 1.00 97.00 91 GLY A CA 1
ATOM 641 C C . GLY A 1 91 ? 16.382 -5.346 -49.307 1.00 97.00 91 GLY A C 1
ATOM 642 O O . GLY A 1 91 ? 16.350 -5.802 -48.164 1.00 97.00 91 GLY A O 1
ATOM 643 N N . ASN A 1 92 ? 16.207 -4.050 -49.572 1.00 96.06 92 ASN A N 1
ATOM 644 C CA . ASN A 1 92 ? 16.069 -3.008 -48.545 1.00 96.06 92 ASN A CA 1
ATOM 645 C C . ASN A 1 92 ? 14.820 -3.214 -47.670 1.00 96.06 92 ASN A C 1
ATOM 647 O O . ASN A 1 92 ? 14.802 -2.900 -46.480 1.00 96.06 92 ASN A O 1
ATOM 651 N N . THR A 1 93 ? 13.740 -3.742 -48.254 1.00 97.75 93 THR A N 1
ATOM 652 C CA . THR A 1 93 ? 12.528 -4.062 -47.490 1.00 97.75 93 THR A CA 1
ATOM 653 C C . THR A 1 93 ? 12.772 -5.270 -46.589 1.00 97.75 93 THR A C 1
ATOM 655 O O . THR A 1 93 ? 12.452 -5.218 -45.404 1.00 97.75 93 THR A O 1
ATOM 658 N N . LEU A 1 94 ? 13.361 -6.346 -47.120 1.00 97.75 94 LEU A N 1
ATOM 659 C CA . LEU A 1 94 ? 13.659 -7.562 -46.363 1.00 97.75 94 LEU A CA 1
ATOM 660 C C . LEU A 1 94 ? 14.642 -7.309 -45.221 1.00 97.75 94 LEU A C 1
ATOM 662 O O . LEU A 1 94 ? 14.438 -7.864 -44.148 1.00 97.75 94 LEU A O 1
ATOM 666 N N . GLU A 1 95 ? 15.640 -6.449 -45.413 1.00 97.69 95 GLU A N 1
ATOM 667 C CA . GLU A 1 95 ? 16.531 -5.959 -44.354 1.00 97.69 95 GLU A CA 1
ATOM 668 C C . GLU A 1 95 ? 15.735 -5.427 -43.154 1.00 97.69 95 GLU A C 1
ATOM 670 O O . GLU A 1 95 ? 15.870 -5.939 -42.041 1.00 97.69 95 GLU A O 1
ATOM 675 N N . ALA A 1 96 ? 14.843 -4.454 -43.370 1.00 97.50 96 ALA A N 1
ATOM 676 C CA . ALA A 1 96 ? 14.073 -3.844 -42.286 1.00 97.50 96 ALA A CA 1
ATOM 677 C C . ALA A 1 96 ? 13.148 -4.853 -41.581 1.00 97.50 96 ALA A C 1
ATOM 679 O O . ALA A 1 96 ? 13.004 -4.828 -40.354 1.00 97.50 96 ALA A O 1
ATOM 680 N N . LEU A 1 97 ? 12.532 -5.766 -42.343 1.00 97.62 97 LEU A N 1
ATOM 681 C CA . LEU A 1 97 ? 11.671 -6.816 -41.792 1.00 97.62 97 LEU A CA 1
ATOM 682 C C . LEU A 1 97 ? 12.480 -7.851 -40.999 1.00 97.62 97 LEU A C 1
ATOM 684 O O . LEU A 1 97 ? 12.064 -8.232 -39.905 1.00 97.62 97 LEU A O 1
ATOM 688 N N . ALA A 1 98 ? 13.636 -8.274 -41.514 1.00 96.81 98 ALA A N 1
ATOM 689 C CA . ALA A 1 98 ? 14.537 -9.213 -40.856 1.00 96.81 98 ALA A CA 1
ATOM 690 C C . ALA A 1 98 ? 15.116 -8.612 -39.571 1.00 96.81 98 ALA A C 1
ATOM 692 O O . ALA A 1 98 ? 15.091 -9.270 -38.532 1.00 96.81 98 ALA A O 1
ATOM 693 N N . GLY A 1 99 ? 15.552 -7.350 -39.599 1.00 96.00 99 GLY A N 1
ATOM 694 C CA . GLY A 1 99 ? 16.040 -6.636 -38.420 1.00 96.00 99 GLY A CA 1
ATOM 695 C C . GLY A 1 99 ? 14.979 -6.556 -37.325 1.00 96.00 99 GLY A C 1
ATOM 696 O O . GLY A 1 99 ? 15.232 -6.936 -36.181 1.00 96.00 99 GLY A O 1
ATOM 697 N N . ALA A 1 100 ? 13.751 -6.162 -37.673 1.00 96.06 100 ALA A N 1
ATOM 698 C CA . ALA A 1 100 ? 12.649 -6.132 -36.714 1.00 96.06 100 ALA A CA 1
ATOM 699 C C . ALA A 1 100 ? 12.277 -7.529 -36.185 1.00 96.06 100 ALA A C 1
ATOM 701 O O . ALA A 1 100 ? 11.978 -7.676 -34.996 1.00 96.06 100 ALA A O 1
ATOM 702 N N . TYR A 1 101 ? 12.312 -8.556 -37.038 1.00 96.00 101 TYR A N 1
ATOM 703 C CA . TYR A 1 101 ? 12.050 -9.941 -36.649 1.00 96.00 101 TYR A CA 1
ATOM 704 C C . TYR A 1 101 ? 13.093 -10.462 -35.659 1.00 96.00 101 TYR A C 1
ATOM 706 O O . TYR A 1 101 ? 12.724 -10.951 -34.589 1.00 96.00 101 TYR A O 1
ATOM 714 N N . LEU A 1 102 ? 14.383 -10.309 -35.975 1.00 95.44 102 LEU A N 1
ATOM 715 C CA . LEU A 1 102 ? 15.490 -10.752 -35.127 1.00 95.44 102 LEU A CA 1
ATOM 716 C C . LEU A 1 102 ? 15.454 -10.061 -33.761 1.00 95.44 102 LEU A C 1
ATOM 718 O O . LEU A 1 102 ? 15.536 -10.737 -32.737 1.00 95.44 102 LEU A O 1
ATOM 722 N N . LEU A 1 103 ? 15.246 -8.740 -33.730 1.00 94.94 103 LEU A N 1
ATOM 723 C CA . LEU A 1 103 ? 15.151 -7.976 -32.482 1.00 94.94 103 LEU A CA 1
ATOM 724 C C . LEU A 1 103 ? 13.969 -8.433 -31.621 1.00 94.94 103 LEU A C 1
ATOM 726 O O . LEU A 1 103 ? 14.124 -8.746 -30.440 1.00 94.94 103 LEU A O 1
ATOM 730 N N . ARG A 1 104 ? 12.772 -8.548 -32.202 1.00 93.38 104 ARG A N 1
ATOM 731 C CA . ARG A 1 104 ? 11.585 -8.966 -31.440 1.00 93.38 104 ARG A CA 1
ATOM 732 C C . ARG A 1 104 ? 11.688 -10.405 -30.948 1.00 93.38 104 ARG A C 1
ATOM 734 O O . ARG A 1 104 ? 11.240 -10.695 -29.841 1.00 93.38 104 ARG A O 1
ATOM 741 N N . ARG A 1 105 ? 12.260 -11.304 -31.753 1.00 91.88 105 ARG A N 1
ATOM 742 C CA . ARG A 1 105 ? 12.313 -12.735 -31.441 1.00 91.88 105 ARG A CA 1
ATOM 743 C C . ARG A 1 105 ? 13.414 -13.093 -30.450 1.00 91.88 105 ARG A C 1
ATOM 745 O O . ARG A 1 105 ? 13.176 -13.951 -29.607 1.00 91.88 105 ARG A O 1
ATOM 752 N N . LEU A 1 106 ? 14.592 -12.479 -30.560 1.00 88.81 106 LEU A N 1
ATOM 753 C CA . LEU A 1 106 ? 15.781 -12.906 -29.815 1.00 88.81 106 LEU A CA 1
ATOM 754 C C . LEU A 1 106 ? 16.045 -12.090 -28.544 1.00 88.81 106 LEU A C 1
ATOM 756 O O . LEU A 1 106 ? 16.673 -12.615 -27.629 1.00 88.81 106 LEU A O 1
ATOM 760 N N . THR A 1 107 ? 15.578 -10.839 -28.447 1.00 83.81 107 THR A N 1
ATOM 761 C CA . THR A 1 107 ? 15.920 -9.968 -27.302 1.00 83.81 107 THR A CA 1
ATOM 762 C C . THR A 1 107 ? 14.725 -9.465 -26.494 1.00 83.81 107 THR A C 1
ATOM 764 O O . THR A 1 107 ? 14.926 -8.874 -25.433 1.00 83.81 107 THR A O 1
ATOM 767 N N . GLY A 1 108 ? 13.485 -9.711 -26.938 1.00 84.00 108 GLY A N 1
ATOM 768 C CA . GLY A 1 108 ? 12.304 -9.102 -26.311 1.00 84.00 108 GLY A CA 1
ATOM 769 C C . GLY A 1 108 ? 12.367 -7.571 -26.374 1.00 84.00 108 GLY A C 1
ATOM 770 O O . GLY A 1 108 ? 12.065 -6.896 -25.387 1.00 84.00 108 GLY A O 1
ATOM 771 N N . PHE A 1 109 ? 12.838 -7.070 -27.519 1.00 89.31 109 PHE A N 1
ATOM 772 C CA . PHE A 1 109 ? 13.266 -5.697 -27.758 1.00 89.31 109 PHE A CA 1
ATOM 773 C C . PHE A 1 109 ? 12.261 -4.635 -27.299 1.00 89.31 109 PHE A C 1
ATOM 775 O O . PHE A 1 109 ? 11.077 -4.708 -27.637 1.00 89.31 109 PHE A O 1
ATOM 782 N N . ARG A 1 110 ? 12.760 -3.615 -26.589 1.00 87.56 110 ARG A N 1
ATOM 783 C CA . ARG A 1 110 ? 12.011 -2.392 -26.258 1.00 87.56 110 ARG A CA 1
ATOM 784 C C . ARG A 1 110 ? 12.537 -1.195 -27.040 1.00 87.56 110 ARG A C 1
ATOM 786 O O . ARG A 1 110 ? 13.728 -0.891 -27.015 1.00 87.56 110 ARG A O 1
ATOM 793 N N . GLU A 1 111 ? 11.626 -0.439 -27.642 1.00 88.06 111 GLU A N 1
ATOM 794 C CA . GLU A 1 111 ? 11.939 0.708 -28.501 1.00 88.06 111 GLU A CA 1
ATOM 795 C C . GLU A 1 111 ? 12.549 1.895 -27.734 1.00 88.06 111 GLU A C 1
ATOM 797 O O . GLU A 1 111 ? 13.105 2.801 -28.343 1.00 88.06 111 GLU A O 1
ATOM 802 N N . SER A 1 112 ? 12.493 1.902 -26.396 1.00 86.06 112 SER A N 1
ATOM 803 C CA . SER A 1 112 ? 13.129 2.953 -25.592 1.00 86.06 112 SER A CA 1
ATOM 804 C C . SER A 1 112 ? 14.657 2.871 -25.568 1.00 86.06 112 SER A C 1
ATOM 806 O O . SER A 1 112 ? 15.293 3.864 -25.226 1.00 86.06 112 SER A O 1
ATOM 808 N N . LEU A 1 113 ? 15.251 1.719 -25.920 1.00 88.44 113 LEU A N 1
ATOM 809 C CA . LEU A 1 113 ? 16.705 1.491 -25.914 1.00 88.44 113 LEU A CA 1
ATOM 810 C C . LEU A 1 113 ? 17.387 1.796 -24.561 1.00 88.44 113 LEU A C 1
ATOM 812 O O . LEU A 1 113 ? 18.578 2.075 -24.501 1.00 88.44 113 LEU A O 1
ATOM 816 N N . GLU A 1 114 ? 16.648 1.722 -23.453 1.00 85.62 114 GLU A N 1
ATOM 817 C CA . GLU A 1 114 ? 17.166 2.021 -22.107 1.00 85.62 114 GLU A CA 1
ATOM 818 C C . GLU A 1 114 ? 17.835 0.819 -21.427 1.00 85.62 114 GLU A C 1
ATOM 820 O O . GLU A 1 114 ? 18.355 0.943 -20.317 1.00 85.62 114 GLU A O 1
ATOM 825 N N . ARG A 1 115 ? 17.747 -0.383 -22.009 1.00 88.19 115 ARG A N 1
ATOM 826 C CA . ARG A 1 115 ? 18.407 -1.583 -21.478 1.00 88.19 115 ARG A CA 1
ATOM 827 C C . ARG A 1 115 ? 19.618 -1.895 -22.336 1.00 88.19 115 ARG A C 1
ATOM 829 O O . ARG A 1 115 ? 19.547 -1.851 -23.561 1.00 88.19 115 ARG A O 1
ATOM 836 N N . LEU A 1 116 ? 20.700 -2.312 -21.684 1.00 89.62 116 LEU A N 1
ATOM 837 C CA . LEU A 1 116 ? 21.921 -2.707 -22.381 1.00 89.62 116 LEU A CA 1
ATOM 838 C C . LEU A 1 116 ? 21.662 -3.838 -23.392 1.00 89.62 116 LEU A C 1
ATOM 840 O O . LEU A 1 116 ? 22.190 -3.807 -24.497 1.00 89.62 116 LEU A O 1
ATOM 844 N N . GLN A 1 117 ? 20.782 -4.786 -23.051 1.00 91.12 117 GLN A N 1
ATOM 845 C CA . GLN A 1 117 ? 20.353 -5.859 -23.954 1.00 91.12 117 GLN A CA 1
ATOM 846 C C . GLN A 1 117 ? 19.655 -5.333 -25.222 1.00 91.12 117 GLN A C 1
ATOM 848 O O . GLN A 1 117 ? 19.887 -5.872 -26.302 1.00 91.12 117 GLN A O 1
ATOM 853 N N . ASP A 1 118 ? 18.832 -4.283 -25.105 1.00 92.38 118 ASP A N 1
ATOM 854 C CA . ASP A 1 118 ? 18.131 -3.689 -26.250 1.00 92.38 118 ASP A CA 1
ATOM 855 C C . ASP A 1 118 ? 19.131 -2.992 -27.183 1.00 92.38 118 ASP A C 1
ATOM 857 O O . ASP A 1 118 ? 19.068 -3.174 -28.395 1.00 92.38 118 ASP A O 1
ATOM 861 N N . VAL A 1 119 ? 20.103 -2.261 -26.622 1.00 93.50 119 VAL A N 1
ATOM 862 C CA . VAL A 1 119 ? 21.159 -1.584 -27.394 1.00 93.50 119 VAL A CA 1
ATOM 863 C C . VAL A 1 119 ? 22.095 -2.579 -28.073 1.00 93.50 119 VAL A C 1
ATOM 865 O O . VAL A 1 119 ? 22.323 -2.468 -29.273 1.00 93.50 119 VAL A O 1
ATOM 868 N N . LEU A 1 120 ? 22.615 -3.573 -27.350 1.00 94.25 120 LEU A N 1
ATOM 869 C CA . LEU A 1 120 ? 23.506 -4.578 -27.940 1.00 94.25 120 LEU A CA 1
ATOM 870 C C . LEU A 1 120 ? 22.779 -5.406 -29.002 1.00 94.25 120 LEU A C 1
ATOM 872 O O . LEU A 1 120 ? 23.339 -5.661 -30.067 1.00 94.25 120 LEU A O 1
ATOM 876 N N . GLY A 1 121 ? 21.515 -5.764 -28.753 1.00 94.75 121 GLY A N 1
ATOM 877 C CA . GLY A 1 121 ? 20.655 -6.394 -29.749 1.00 94.75 121 GLY A CA 1
ATOM 878 C C . GLY A 1 121 ? 20.477 -5.513 -30.982 1.00 94.75 121 GLY A C 1
ATOM 879 O O . GLY A 1 121 ? 20.668 -5.986 -32.096 1.00 94.75 121 GLY A O 1
ATOM 880 N N . PHE A 1 122 ? 20.178 -4.225 -30.797 1.00 96.38 122 PHE A N 1
ATOM 881 C CA . PHE A 1 122 ? 20.021 -3.263 -31.888 1.00 96.38 122 PHE A CA 1
ATOM 882 C C . PHE A 1 122 ? 21.285 -3.135 -32.742 1.00 96.38 122 PHE A C 1
ATOM 884 O O . PHE A 1 122 ? 21.203 -3.246 -33.962 1.00 96.38 122 PHE A O 1
ATOM 891 N N . VAL A 1 123 ? 22.452 -2.959 -32.118 1.00 95.38 123 VAL A N 1
ATOM 892 C CA . VAL A 1 123 ? 23.736 -2.812 -32.821 1.00 95.38 123 VAL A CA 1
ATOM 893 C C . VAL A 1 123 ? 24.088 -4.089 -33.592 1.00 95.38 123 VAL A C 1
ATOM 895 O O . VAL A 1 123 ? 24.449 -4.022 -34.763 1.00 95.38 123 VAL A O 1
ATOM 898 N N . THR A 1 124 ? 23.951 -5.260 -32.966 1.00 95.50 124 THR A N 1
ATOM 899 C CA . THR A 1 124 ? 24.390 -6.533 -33.564 1.00 95.50 124 THR A CA 1
ATOM 900 C C . THR A 1 124 ? 23.381 -7.120 -34.551 1.00 95.50 124 THR A C 1
ATOM 902 O O . THR A 1 124 ? 23.754 -7.500 -35.656 1.00 95.50 124 THR A O 1
ATOM 905 N N . LEU A 1 125 ? 22.099 -7.185 -34.193 1.00 95.81 125 LEU A N 1
ATOM 906 C CA . LEU A 1 125 ? 21.059 -7.819 -35.009 1.00 95.81 125 LEU A CA 1
ATOM 907 C C . LEU A 1 125 ? 20.397 -6.827 -35.968 1.00 95.81 125 LEU A C 1
ATOM 909 O O . LEU A 1 125 ? 20.147 -7.162 -37.124 1.00 95.81 125 LEU A O 1
ATOM 913 N N . GLY A 1 126 ? 20.114 -5.613 -35.491 1.00 94.06 126 GLY A N 1
ATOM 914 C CA . GLY A 1 126 ? 19.474 -4.562 -36.279 1.00 94.06 126 GLY A CA 1
ATOM 915 C C . GLY A 1 126 ? 20.440 -3.931 -37.277 1.00 94.06 126 GLY A C 1
ATOM 916 O O . GLY A 1 126 ? 20.235 -4.043 -38.478 1.00 94.06 126 GLY A O 1
ATOM 917 N N . ALA A 1 127 ? 21.506 -3.295 -36.798 1.00 94.25 127 ALA A N 1
ATOM 918 C CA . ALA A 1 127 ? 22.405 -2.515 -37.646 1.00 94.25 127 ALA A CA 1
ATOM 919 C C . ALA A 1 127 ? 23.480 -3.345 -38.368 1.00 94.25 127 ALA A C 1
ATOM 921 O O . ALA A 1 127 ? 23.829 -3.013 -39.494 1.00 94.25 127 ALA A O 1
ATOM 922 N N . ALA A 1 128 ? 24.011 -4.411 -37.758 1.00 94.44 128 ALA A N 1
ATOM 923 C CA . ALA A 1 128 ? 25.072 -5.209 -38.380 1.00 94.44 128 ALA A CA 1
ATOM 924 C C . ALA A 1 128 ? 24.543 -6.427 -39.155 1.00 94.44 128 ALA A C 1
ATOM 926 O O . ALA A 1 128 ? 24.899 -6.607 -40.315 1.00 94.44 128 ALA A O 1
ATOM 927 N N . ALA A 1 129 ? 23.703 -7.273 -38.548 1.00 96.31 129 ALA A N 1
ATOM 928 C CA . ALA A 1 129 ? 23.260 -8.508 -39.196 1.00 96.31 129 ALA A CA 1
ATOM 929 C C . ALA A 1 129 ? 22.195 -8.269 -40.277 1.00 96.31 129 ALA A C 1
ATOM 931 O O . ALA A 1 129 ? 22.314 -8.815 -41.371 1.00 96.31 129 ALA A O 1
ATOM 932 N N . SER A 1 130 ? 21.158 -7.466 -40.007 1.00 96.38 130 SER A N 1
ATOM 933 C CA . SER A 1 130 ? 20.040 -7.326 -40.954 1.00 96.38 130 SER A CA 1
ATOM 934 C C . SER A 1 130 ? 20.425 -6.632 -42.265 1.00 96.38 130 SER A C 1
ATOM 936 O O . SER A 1 130 ? 19.962 -7.034 -43.331 1.00 96.38 130 SER A O 1
ATOM 938 N N . THR A 1 131 ? 21.349 -5.673 -42.203 1.00 95.81 131 THR A N 1
ATOM 939 C CA . THR A 1 131 ? 21.850 -4.887 -43.344 1.00 95.81 131 THR A CA 1
ATOM 940 C C . THR A 1 131 ? 22.642 -5.731 -44.344 1.00 95.81 131 THR A C 1
ATOM 942 O O . THR A 1 131 ? 22.711 -5.397 -45.526 1.00 95.81 131 THR A O 1
ATOM 945 N N . THR A 1 132 ? 23.156 -6.898 -43.929 1.00 97.19 132 THR A N 1
ATOM 946 C CA . THR A 1 132 ? 23.780 -7.863 -44.854 1.00 97.19 132 THR A CA 1
ATOM 947 C C . THR A 1 132 ? 22.805 -8.369 -45.920 1.00 97.19 132 THR A C 1
ATOM 949 O O . THR A 1 132 ? 23.235 -8.693 -47.028 1.00 97.19 132 THR A O 1
ATOM 952 N N . VAL A 1 133 ? 21.497 -8.399 -45.626 1.00 97.06 133 VAL A N 1
ATOM 953 C CA . VAL A 1 133 ? 20.448 -8.808 -46.574 1.00 97.06 133 VAL A CA 1
ATOM 954 C C . VAL A 1 133 ? 20.370 -7.823 -47.739 1.00 97.06 133 VAL A C 1
ATOM 956 O O . VAL A 1 133 ? 20.435 -8.241 -48.896 1.00 97.06 133 VAL A O 1
ATOM 959 N N . SER A 1 134 ? 20.290 -6.525 -47.436 1.00 95.62 134 SER A N 1
ATOM 960 C CA . SER A 1 134 ? 20.260 -5.451 -48.435 1.00 95.62 134 SER A CA 1
ATOM 961 C C . SER A 1 134 ? 21.562 -5.371 -49.218 1.00 95.62 134 SER A C 1
ATOM 963 O O . SER A 1 134 ? 21.519 -5.435 -50.444 1.00 95.62 134 SER A O 1
ATOM 965 N N . ALA A 1 135 ? 22.719 -5.370 -48.548 1.00 94.31 135 ALA A N 1
ATOM 966 C CA . ALA A 1 135 ? 24.013 -5.325 -49.229 1.00 94.31 135 ALA A CA 1
ATOM 967 C C . ALA A 1 135 ? 24.203 -6.502 -50.204 1.00 94.31 135 ALA A C 1
ATOM 969 O O . ALA A 1 135 ? 24.660 -6.323 -51.332 1.00 94.31 135 ALA A O 1
ATOM 970 N N . THR A 1 136 ? 23.793 -7.711 -49.808 1.00 96.19 136 THR A N 1
ATOM 971 C CA . THR A 1 136 ? 23.906 -8.905 -50.660 1.00 96.19 136 THR A CA 1
ATOM 972 C C . THR A 1 136 ? 22.957 -8.836 -51.851 1.00 96.19 136 THR A C 1
ATOM 974 O O . THR A 1 136 ? 23.390 -8.997 -52.991 1.00 96.19 136 THR A O 1
ATOM 977 N N . ILE A 1 137 ? 21.667 -8.574 -51.617 1.00 96.06 137 ILE A N 1
ATOM 978 C CA . ILE A 1 137 ? 20.664 -8.531 -52.691 1.00 96.06 137 ILE A CA 1
ATOM 979 C C . ILE A 1 137 ? 20.923 -7.341 -53.619 1.00 96.06 137 ILE A C 1
ATOM 981 O O . ILE A 1 137 ? 20.845 -7.487 -54.839 1.00 96.06 137 ILE A O 1
ATOM 985 N N . GLY A 1 138 ? 21.259 -6.179 -53.064 1.00 92.69 138 GLY A N 1
ATOM 986 C CA . GLY A 1 138 ? 21.483 -4.943 -53.799 1.00 92.69 138 GLY A CA 1
ATOM 987 C C . GLY A 1 138 ? 22.686 -5.029 -54.732 1.00 92.69 138 GLY A C 1
ATOM 988 O O . GLY A 1 138 ? 22.544 -4.817 -55.938 1.00 92.69 138 GLY A O 1
ATOM 989 N N . VAL A 1 139 ? 23.852 -5.432 -54.215 1.00 92.44 139 VAL A N 1
ATOM 990 C CA . VAL A 1 139 ? 25.073 -5.545 -55.029 1.00 92.44 139 VAL A CA 1
ATOM 991 C C . VAL A 1 139 ? 24.971 -6.695 -56.033 1.00 92.44 139 VAL A C 1
ATOM 993 O O . VAL A 1 139 ? 25.322 -6.508 -57.199 1.00 92.44 139 VAL A O 1
ATOM 996 N N . ALA A 1 140 ? 24.397 -7.844 -55.654 1.00 95.12 140 ALA A N 1
ATOM 997 C CA . ALA A 1 140 ? 24.143 -8.928 -56.606 1.00 95.12 140 ALA A CA 1
ATOM 998 C C . ALA A 1 140 ? 23.203 -8.487 -57.740 1.00 95.12 140 ALA A C 1
ATOM 1000 O O . ALA A 1 140 ? 23.440 -8.828 -58.898 1.00 95.12 140 ALA A O 1
ATOM 1001 N N . SER A 1 141 ? 22.180 -7.681 -57.438 1.00 94.25 141 SER A N 1
ATOM 1002 C CA . SER A 1 141 ? 21.262 -7.134 -58.446 1.00 94.25 141 SER A CA 1
ATOM 1003 C C . SER A 1 141 ? 21.964 -6.180 -59.411 1.00 94.25 141 SER A C 1
ATOM 1005 O O . SER A 1 141 ? 21.685 -6.215 -60.610 1.00 94.25 141 SER A O 1
ATOM 1007 N N . LEU A 1 142 ? 22.898 -5.357 -58.923 1.00 91.00 142 LEU A N 1
ATOM 1008 C CA . LEU A 1 142 ? 23.709 -4.483 -59.774 1.00 91.00 142 LEU A CA 1
ATOM 1009 C C . LEU A 1 142 ? 24.628 -5.281 -60.703 1.00 91.00 142 LEU A C 1
ATOM 1011 O O . LEU A 1 142 ? 24.727 -4.948 -61.885 1.00 91.00 142 LEU A O 1
ATOM 1015 N N . CYS A 1 143 ? 25.265 -6.341 -60.199 1.00 92.25 143 CYS A N 1
ATOM 1016 C CA . CYS A 1 143 ? 26.150 -7.179 -61.005 1.00 92.25 143 CYS A CA 1
ATOM 1017 C C . CYS A 1 143 ? 25.391 -8.019 -62.039 1.00 92.25 143 CYS A C 1
ATOM 1019 O O . CYS A 1 143 ? 25.772 -8.053 -63.208 1.00 92.25 143 CYS A O 1
ATOM 1021 N N . LEU A 1 144 ? 24.279 -8.647 -61.644 1.00 93.81 144 LEU A N 1
ATOM 1022 C CA . LEU A 1 144 ? 23.417 -9.414 -62.553 1.00 93.81 144 LEU A CA 1
ATOM 1023 C C . LEU A 1 144 ? 22.741 -8.524 -63.602 1.00 93.81 144 LEU A C 1
ATOM 1025 O O . LEU A 1 144 ? 22.566 -8.939 -64.743 1.00 93.81 144 LEU A O 1
ATOM 1029 N N . GLY A 1 145 ? 22.384 -7.293 -63.229 1.00 89.06 145 GLY A N 1
ATOM 1030 C CA . GLY A 1 145 ? 21.795 -6.301 -64.125 1.00 89.06 145 GLY A CA 1
ATOM 1031 C C . GLY A 1 145 ? 22.789 -5.605 -65.058 1.00 89.06 145 GLY A C 1
ATOM 1032 O O . GLY A 1 145 ? 22.381 -4.712 -65.797 1.00 89.06 145 GLY A O 1
ATOM 1033 N N . GLY A 1 146 ? 24.080 -5.956 -65.003 1.00 87.69 146 GLY A N 1
ATOM 1034 C CA . GLY A 1 146 ? 25.136 -5.350 -65.820 1.00 87.69 146 GLY A CA 1
ATOM 1035 C C . GLY A 1 146 ? 25.503 -3.911 -65.436 1.00 87.69 146 GLY A C 1
ATOM 1036 O O . GLY A 1 146 ? 26.253 -3.261 -66.158 1.00 87.69 146 GLY A O 1
ATOM 1037 N N . ALA A 1 147 ? 24.997 -3.402 -64.308 1.00 86.44 147 ALA A N 1
ATOM 1038 C CA . ALA A 1 147 ? 25.270 -2.049 -63.822 1.00 86.44 147 ALA A CA 1
ATOM 1039 C C . ALA A 1 147 ? 26.622 -1.931 -63.090 1.00 86.44 147 ALA A C 1
ATOM 1041 O O . ALA A 1 147 ? 27.139 -0.824 -62.941 1.00 86.44 147 ALA A O 1
ATOM 1042 N N . ALA A 1 148 ? 27.200 -3.051 -62.638 1.00 87.69 148 ALA A N 1
ATOM 1043 C CA . ALA A 1 148 ? 28.531 -3.117 -62.033 1.00 87.69 148 ALA A CA 1
ATOM 1044 C C . ALA A 1 148 ? 29.255 -4.427 -62.409 1.00 87.69 148 ALA A C 1
ATOM 1046 O O . ALA A 1 148 ? 28.613 -5.474 -62.486 1.00 87.69 148 ALA A O 1
ATOM 1047 N N . PRO A 1 149 ? 30.583 -4.423 -62.617 1.00 91.00 149 PRO A N 1
ATOM 1048 C CA . PRO A 1 149 ? 31.331 -5.653 -62.855 1.00 91.00 149 PRO A CA 1
ATOM 1049 C C . PRO A 1 149 ? 31.478 -6.484 -61.570 1.00 91.00 149 PRO A C 1
ATOM 1051 O O . PRO A 1 149 ? 31.609 -5.946 -60.474 1.00 91.00 149 PRO A O 1
ATOM 1054 N N . TRP A 1 150 ? 31.523 -7.813 -61.700 1.00 93.38 150 TRP A N 1
ATOM 1055 C CA . TRP A 1 150 ? 31.699 -8.728 -60.560 1.00 93.38 150 TRP A CA 1
ATOM 1056 C C . TRP A 1 150 ? 33.036 -8.556 -59.823 1.00 93.38 150 TRP A C 1
ATOM 1058 O O . TRP A 1 150 ? 33.137 -8.909 -58.652 1.00 93.38 150 TRP A O 1
ATOM 1068 N N . SER A 1 151 ? 34.053 -7.986 -60.476 1.00 92.88 151 SER A N 1
ATOM 1069 C CA . SER A 1 151 ? 35.369 -7.740 -59.875 1.00 92.88 151 SER A CA 1
ATOM 1070 C C . SER A 1 151 ? 35.331 -6.771 -58.692 1.00 92.88 151 SER A C 1
ATOM 1072 O O . SER A 1 151 ? 36.176 -6.876 -57.811 1.00 92.88 151 SER A O 1
ATOM 1074 N N . VAL A 1 152 ? 34.352 -5.859 -58.650 1.00 86.94 152 VAL A N 1
ATOM 1075 C CA . VAL A 1 152 ? 34.189 -4.874 -57.564 1.00 86.94 152 VAL A CA 1
ATOM 1076 C C . VAL A 1 152 ? 33.108 -5.277 -56.557 1.00 86.94 152 VAL A C 1
ATOM 1078 O O . VAL A 1 152 ? 32.735 -4.475 -55.704 1.00 86.94 152 VAL A O 1
ATOM 1081 N N . TYR A 1 153 ? 32.587 -6.509 -56.637 1.00 90.50 153 TYR A N 1
ATOM 1082 C CA . TYR A 1 153 ? 31.497 -6.976 -55.775 1.00 90.50 153 TYR A CA 1
ATOM 1083 C C . TYR A 1 153 ? 31.839 -6.830 -54.287 1.00 90.50 153 TYR A C 1
ATOM 1085 O O . TYR A 1 153 ? 31.028 -6.314 -53.526 1.00 90.50 153 TYR A O 1
ATOM 1093 N N . GLY A 1 154 ? 33.044 -7.244 -53.875 1.00 89.06 154 GLY A N 1
ATOM 1094 C CA . GLY A 1 154 ? 33.477 -7.166 -52.476 1.00 89.06 154 GLY A CA 1
ATOM 1095 C C . GLY A 1 154 ? 33.548 -5.728 -51.954 1.00 89.06 154 GLY A C 1
ATOM 1096 O O . GLY A 1 154 ? 33.006 -5.435 -50.889 1.00 89.06 154 GLY A O 1
ATOM 1097 N N . ASP A 1 155 ? 34.141 -4.825 -52.738 1.00 85.31 155 ASP A N 1
ATOM 1098 C CA . ASP A 1 155 ? 34.274 -3.412 -52.372 1.00 85.31 155 ASP A CA 1
ATOM 1099 C C . ASP A 1 155 ? 32.910 -2.718 -52.290 1.00 85.31 155 ASP A C 1
ATOM 1101 O O . ASP A 1 155 ? 32.639 -1.992 -51.332 1.00 85.31 155 ASP A O 1
ATOM 1105 N N . LEU A 1 156 ? 32.023 -2.976 -53.260 1.00 87.25 156 LEU A N 1
ATOM 1106 C CA . LEU A 1 156 ? 30.660 -2.446 -53.250 1.00 87.25 156 LEU A CA 1
ATOM 1107 C C . LEU A 1 156 ? 29.844 -3.012 -52.089 1.00 87.25 156 LEU A C 1
ATOM 1109 O O . LEU A 1 156 ? 29.128 -2.258 -51.438 1.00 87.25 156 LEU A O 1
ATOM 1113 N N . TRP A 1 157 ? 29.963 -4.311 -51.804 1.00 92.94 157 TRP A N 1
ATOM 1114 C CA . TRP A 1 157 ? 29.249 -4.956 -50.702 1.00 92.94 157 TRP A CA 1
ATOM 1115 C C . TRP A 1 157 ? 29.644 -4.353 -49.358 1.00 92.94 157 TRP A C 1
ATOM 1117 O O . TRP A 1 157 ? 28.770 -4.007 -48.565 1.00 92.94 157 TRP A O 1
ATOM 1127 N N . TRP A 1 158 ? 30.945 -4.157 -49.125 1.00 88.31 158 TRP A N 1
ATOM 1128 C CA . TRP A 1 158 ? 31.435 -3.560 -47.885 1.00 88.31 158 TRP A CA 1
ATOM 1129 C C . TRP A 1 158 ? 30.968 -2.112 -47.716 1.00 88.31 158 TRP A C 1
ATOM 1131 O O . TRP A 1 158 ? 30.502 -1.737 -46.641 1.00 88.31 158 TRP A O 1
ATOM 1141 N N . GLN A 1 159 ? 31.043 -1.300 -48.776 1.00 86.94 159 GLN A N 1
ATOM 1142 C CA . GLN A 1 159 ? 30.594 0.094 -48.725 1.00 86.94 159 GLN A CA 1
ATOM 1143 C C . GLN A 1 159 ? 29.077 0.203 -48.516 1.00 86.94 159 GLN A C 1
ATOM 1145 O O . GLN A 1 159 ? 28.629 1.041 -47.734 1.00 86.94 159 GLN A O 1
ATOM 1150 N N . TRP A 1 160 ? 28.300 -0.669 -49.165 1.00 90.75 160 TRP A N 1
ATOM 1151 C CA . TRP A 1 160 ? 26.845 -0.724 -49.024 1.00 90.75 160 TRP A CA 1
ATOM 1152 C C . TRP A 1 160 ? 26.432 -1.126 -47.610 1.00 90.75 160 TRP A C 1
ATOM 1154 O O . TRP A 1 160 ? 25.679 -0.408 -46.956 1.00 90.75 160 TRP A O 1
ATOM 1164 N N . TRP A 1 161 ? 26.978 -2.238 -47.110 1.00 93.88 161 TRP A N 1
ATOM 1165 C CA . TRP A 1 161 ? 26.705 -2.732 -45.761 1.00 93.88 161 TRP A CA 1
ATOM 1166 C C . TRP A 1 161 ? 27.033 -1.681 -44.700 1.00 93.88 161 TRP A C 1
ATOM 1168 O O . TRP A 1 161 ? 26.235 -1.441 -43.793 1.00 93.88 161 TRP A O 1
ATOM 1178 N N . LEU A 1 162 ? 28.187 -1.022 -44.830 1.00 90.50 162 LEU A N 1
ATOM 1179 C CA . LEU A 1 162 ? 28.620 -0.012 -43.874 1.00 90.50 162 LEU A CA 1
ATOM 1180 C C . LEU A 1 162 ? 27.716 1.230 -43.914 1.00 90.50 162 LEU A C 1
ATOM 1182 O O . LEU A 1 162 ? 27.358 1.748 -42.857 1.00 90.50 162 LEU A O 1
ATOM 1186 N N . GLY A 1 163 ? 27.296 1.675 -45.103 1.00 89.50 163 GLY A N 1
ATOM 1187 C CA . GLY A 1 163 ? 26.353 2.785 -45.264 1.00 89.50 163 GLY A CA 1
ATOM 1188 C C . GLY A 1 163 ? 24.987 2.508 -44.623 1.00 89.50 163 GLY A C 1
ATOM 1189 O O . GLY A 1 163 ? 24.468 3.365 -43.895 1.00 89.50 163 GLY A O 1
ATOM 1190 N N . ASP A 1 164 ? 24.440 1.306 -44.830 1.00 93.00 164 ASP A N 1
ATOM 1191 C CA . ASP A 1 164 ? 23.169 0.855 -44.244 1.00 93.00 164 ASP A CA 1
ATOM 1192 C C . ASP A 1 164 ? 23.277 0.722 -42.717 1.00 93.00 164 ASP A C 1
ATOM 1194 O O . ASP A 1 164 ? 22.446 1.260 -41.978 1.00 93.00 164 ASP A O 1
ATOM 1198 N N . ALA A 1 165 ? 24.346 0.093 -42.213 1.00 94.19 165 ALA A N 1
ATOM 1199 C CA . ALA A 1 165 ? 24.591 -0.065 -40.777 1.00 94.19 165 ALA A CA 1
ATOM 1200 C C . ALA A 1 165 ? 24.661 1.285 -40.048 1.00 94.19 165 ALA A C 1
ATOM 1202 O O . ALA A 1 165 ? 24.105 1.455 -38.961 1.00 94.19 165 ALA A O 1
ATOM 1203 N N . MET A 1 166 ? 25.304 2.274 -40.662 1.00 91.56 166 MET A N 1
ATOM 1204 C CA . MET A 1 166 ? 25.461 3.616 -40.100 1.00 91.56 166 MET A CA 1
ATOM 1205 C C . MET A 1 166 ? 24.150 4.404 -40.173 1.00 91.56 166 MET A C 1
ATOM 1207 O O . MET A 1 166 ? 23.754 5.063 -39.209 1.00 91.56 166 MET A O 1
ATOM 1211 N N . GLY A 1 167 ? 23.394 4.234 -41.259 1.00 91.88 167 GLY A N 1
ATOM 1212 C CA . GLY A 1 167 ? 22.019 4.713 -41.368 1.00 91.88 167 GLY A CA 1
ATOM 1213 C C . GLY A 1 167 ? 21.114 4.181 -40.255 1.00 91.88 167 GLY A C 1
ATOM 1214 O O . GLY A 1 167 ? 20.381 4.952 -39.626 1.00 91.88 167 GLY A O 1
ATOM 1215 N N . ALA A 1 168 ? 21.211 2.880 -39.960 1.00 94.81 168 ALA A N 1
ATOM 1216 C CA . ALA A 1 168 ? 20.520 2.252 -38.839 1.00 94.81 168 ALA A CA 1
ATOM 1217 C C . ALA A 1 168 ? 20.946 2.870 -37.500 1.00 94.81 168 ALA A C 1
ATOM 1219 O O . ALA A 1 168 ? 20.085 3.283 -36.727 1.00 94.81 168 ALA A O 1
ATOM 1220 N N . LEU A 1 169 ? 22.253 2.965 -37.230 1.00 93.69 169 LEU A N 1
ATOM 1221 C CA . LEU A 1 169 ? 22.793 3.422 -35.943 1.00 93.69 169 LEU A CA 1
ATOM 1222 C C . LEU A 1 169 ? 22.486 4.883 -35.611 1.00 93.69 169 LEU A C 1
ATOM 1224 O O . LEU A 1 169 ? 22.333 5.201 -34.434 1.00 93.69 169 LEU A O 1
ATOM 1228 N N . PHE A 1 170 ? 22.383 5.772 -36.598 1.00 90.81 170 PHE A N 1
ATOM 1229 C CA . PHE A 1 170 ? 22.172 7.197 -36.317 1.00 90.81 170 PHE A CA 1
ATOM 1230 C C . PHE A 1 170 ? 20.701 7.591 -36.344 1.00 90.81 170 PHE A C 1
ATOM 1232 O O . PHE A 1 170 ? 20.249 8.363 -35.500 1.00 90.81 170 PHE A O 1
ATOM 1239 N N . VAL A 1 171 ? 19.939 7.064 -37.304 1.00 94.75 171 VAL A N 1
ATOM 1240 C CA . VAL A 1 171 ? 18.572 7.539 -37.540 1.00 94.75 171 VAL A CA 1
ATOM 1241 C C . VAL A 1 171 ? 17.553 6.744 -36.732 1.00 94.75 171 VAL A C 1
ATOM 1243 O O . VAL A 1 171 ? 16.660 7.340 -36.125 1.00 94.75 171 VAL A O 1
ATOM 1246 N N . ALA A 1 172 ? 17.684 5.414 -36.659 1.00 95.19 172 ALA A N 1
ATOM 1247 C CA . ALA A 1 172 ? 16.676 4.602 -35.979 1.00 95.19 172 ALA A CA 1
ATOM 1248 C C . ALA A 1 172 ? 16.598 4.893 -34.467 1.00 95.19 172 ALA A C 1
ATOM 1250 O O . ALA A 1 172 ? 15.485 5.103 -33.986 1.00 95.19 172 ALA A O 1
ATOM 1251 N N . PRO A 1 173 ? 17.708 4.982 -33.702 1.00 94.69 173 PRO A N 1
ATOM 1252 C CA . PRO A 1 173 ? 17.644 5.272 -32.272 1.00 94.69 173 PRO A CA 1
ATOM 1253 C C . PRO A 1 173 ? 16.949 6.590 -31.946 1.00 94.69 173 PRO A C 1
ATOM 1255 O O . PRO A 1 173 ? 16.182 6.638 -30.988 1.00 94.69 173 PRO A O 1
ATOM 1258 N N . VAL A 1 174 ? 17.140 7.640 -32.751 1.00 93.88 174 VAL A N 1
ATOM 1259 C CA . VAL A 1 174 ? 16.433 8.917 -32.565 1.00 93.88 174 VAL A CA 1
ATOM 1260 C C . VAL A 1 174 ? 14.929 8.720 -32.748 1.00 93.88 174 VAL A C 1
ATOM 1262 O O . VAL A 1 174 ? 14.155 9.064 -31.859 1.00 93.88 174 VAL A O 1
ATOM 1265 N N . LEU A 1 175 ? 14.502 8.095 -33.846 1.00 94.50 175 LEU A N 1
ATOM 1266 C CA . LEU A 1 175 ? 13.079 7.859 -34.107 1.00 94.50 175 LEU A CA 1
ATOM 1267 C C . LEU A 1 175 ? 12.428 6.973 -33.035 1.00 94.50 175 LEU A C 1
ATOM 1269 O O . LEU A 1 175 ? 11.346 7.290 -32.545 1.00 94.50 175 LEU A O 1
ATOM 1273 N N . LEU A 1 176 ? 13.096 5.888 -32.641 1.00 92.88 176 LEU A N 1
ATOM 1274 C CA . LEU A 1 176 ? 12.614 4.939 -31.636 1.00 92.88 176 LEU A CA 1
ATOM 1275 C C . LEU A 1 176 ? 12.482 5.592 -30.254 1.00 92.88 176 LEU A C 1
ATOM 1277 O O . LEU A 1 176 ? 11.431 5.516 -29.610 1.00 92.88 176 LEU A O 1
ATOM 1281 N N . THR A 1 177 ? 13.531 6.285 -29.811 1.00 90.25 177 THR A N 1
ATOM 1282 C CA . THR A 1 177 ? 13.570 6.883 -28.474 1.00 90.25 177 THR A CA 1
ATOM 1283 C C . THR A 1 177 ? 12.586 8.044 -28.355 1.00 90.25 177 THR A C 1
ATOM 1285 O O . THR A 1 177 ? 11.898 8.123 -27.336 1.00 90.25 177 THR A O 1
ATOM 1288 N N . TRP A 1 178 ? 12.436 8.900 -29.371 1.00 89.12 178 TRP A N 1
ATOM 1289 C CA . TRP A 1 178 ? 11.463 10.003 -29.358 1.00 89.12 178 TRP A CA 1
ATOM 1290 C C . TRP A 1 178 ? 10.009 9.534 -29.492 1.00 89.12 178 TRP A C 1
ATOM 1292 O O . TRP A 1 178 ? 9.122 10.150 -28.905 1.00 89.12 178 TRP A O 1
ATOM 1302 N N . ALA A 1 179 ? 9.756 8.427 -30.197 1.00 88.00 179 ALA A N 1
ATOM 1303 C CA . ALA A 1 179 ? 8.419 7.840 -30.305 1.00 88.00 179 ALA A CA 1
ATOM 1304 C C . ALA A 1 179 ? 7.993 7.046 -29.055 1.00 88.00 179 ALA A C 1
ATOM 1306 O O . ALA A 1 179 ? 6.799 6.815 -28.841 1.00 88.00 179 ALA A O 1
ATOM 1307 N N . SER A 1 180 ? 8.943 6.624 -28.212 1.00 80.31 180 SER A N 1
ATOM 1308 C CA . SER A 1 180 ? 8.629 5.966 -26.940 1.00 80.31 180 SER A CA 1
ATOM 1309 C C . SER A 1 180 ? 7.829 6.903 -26.013 1.00 80.31 180 SER A C 1
ATOM 1311 O O . SER A 1 180 ? 7.991 8.118 -26.038 1.00 80.31 180 SER A O 1
ATOM 1313 N N . ARG A 1 181 ? 6.940 6.381 -25.159 1.00 60.09 181 ARG A N 1
ATOM 1314 C CA . ARG A 1 181 ? 6.045 7.203 -24.307 1.00 60.09 181 ARG A CA 1
ATOM 1315 C C . ARG A 1 181 ? 6.649 7.624 -22.959 1.00 60.09 181 ARG A C 1
ATOM 1317 O O . ARG A 1 181 ? 5.936 7.711 -21.964 1.00 60.09 181 ARG A O 1
ATOM 1324 N N . HIS A 1 182 ? 7.952 7.882 -22.896 1.00 60.97 182 HIS A N 1
ATOM 1325 C CA . HIS A 1 182 ? 8.568 8.395 -21.671 1.00 60.97 182 HIS A CA 1
ATOM 1326 C C . HIS A 1 182 ? 8.191 9.870 -21.449 1.00 60.97 182 HIS A C 1
ATOM 1328 O O . HIS A 1 182 ? 8.559 10.751 -22.231 1.00 60.97 182 HIS A O 1
ATOM 1334 N N . GLN A 1 183 ? 7.430 10.138 -20.387 1.00 53.12 183 GLN A N 1
ATOM 1335 C CA . GLN A 1 183 ? 7.077 11.487 -19.948 1.00 53.12 183 GLN A CA 1
ATOM 1336 C C . GLN A 1 183 ? 8.256 12.085 -19.175 1.00 53.12 183 GLN A C 1
ATOM 1338 O O . GLN A 1 183 ? 8.336 11.987 -17.954 1.00 53.12 183 GLN A O 1
ATOM 1343 N N . VAL A 1 184 ? 9.200 12.695 -19.892 1.00 62.75 184 VAL A N 1
ATOM 1344 C CA . VAL A 1 184 ? 10.207 13.549 -19.255 1.00 62.75 184 VAL A CA 1
ATOM 1345 C C . VAL A 1 184 ? 9.514 14.848 -18.856 1.00 62.75 184 VAL A C 1
ATOM 1347 O O . VAL A 1 184 ? 8.988 15.564 -19.708 1.00 62.75 184 VAL A O 1
ATOM 1350 N N . THR A 1 185 ? 9.495 15.158 -17.563 1.00 65.31 185 THR A N 1
ATOM 1351 C CA . THR A 1 185 ? 9.037 16.459 -17.075 1.00 65.31 185 THR A CA 1
ATOM 1352 C C . THR A 1 185 ? 10.098 17.509 -17.409 1.00 65.31 185 THR A C 1
ATOM 1354 O O . THR A 1 185 ? 11.202 17.533 -16.855 1.00 65.31 185 THR A O 1
ATOM 1357 N N . TRP A 1 186 ? 9.789 18.360 -18.386 1.00 73.25 186 TRP A N 1
ATOM 1358 C CA . TRP A 1 186 ? 10.667 19.445 -18.806 1.00 73.25 186 TRP A CA 1
ATOM 1359 C C . TRP A 1 186 ? 10.506 20.634 -17.863 1.00 73.25 186 TRP A C 1
ATOM 1361 O O . TRP A 1 186 ? 9.453 21.262 -17.808 1.00 73.25 186 TRP A O 1
ATOM 1371 N N . SER A 1 187 ? 11.564 20.957 -17.123 1.00 81.62 187 SER A N 1
ATOM 1372 C CA . SER A 1 187 ? 11.684 22.247 -16.444 1.00 81.62 187 SER A CA 1
ATOM 1373 C C . SER A 1 187 ? 12.419 23.238 -17.347 1.00 81.62 187 SER A C 1
ATOM 1375 O O . SER A 1 187 ? 13.276 22.835 -18.137 1.00 81.62 187 SER A O 1
ATOM 1377 N N . LEU A 1 188 ? 12.143 24.540 -17.204 1.00 82.69 188 LEU A N 1
ATOM 1378 C CA . LEU A 1 188 ? 12.833 25.601 -17.961 1.00 82.69 188 LEU A CA 1
ATOM 1379 C C . LEU A 1 188 ? 14.363 25.487 -17.863 1.00 82.69 188 LEU A C 1
ATOM 1381 O O . LEU A 1 188 ? 15.073 25.672 -18.848 1.00 82.69 188 LEU A O 1
ATOM 1385 N N . ARG A 1 189 ? 14.870 25.081 -16.693 1.00 85.62 189 ARG A N 1
ATOM 1386 C CA . ARG A 1 189 ? 16.295 24.818 -16.479 1.00 85.62 189 ARG A CA 1
ATOM 1387 C C . ARG A 1 189 ? 16.816 23.657 -17.331 1.00 85.62 189 ARG A C 1
ATOM 1389 O O . ARG A 1 189 ? 17.871 23.791 -17.936 1.00 85.62 189 ARG A O 1
ATOM 1396 N N . ARG A 1 190 ? 16.093 22.532 -17.404 1.00 83.69 190 ARG A N 1
ATOM 1397 C CA . ARG A 1 190 ? 16.500 21.377 -18.227 1.00 83.69 190 ARG A CA 1
ATOM 1398 C C . ARG A 1 190 ? 16.476 21.693 -19.719 1.00 83.69 190 ARG A C 1
ATOM 1400 O O . ARG A 1 190 ? 17.366 21.241 -20.430 1.00 83.69 190 ARG A O 1
ATOM 1407 N N . VAL A 1 191 ? 15.504 22.485 -20.177 1.00 85.56 191 VAL A N 1
ATOM 1408 C CA . VAL A 1 191 ? 15.465 22.973 -21.566 1.00 85.56 191 VAL A CA 1
ATOM 1409 C C . VAL A 1 191 ? 16.699 23.829 -21.859 1.00 85.56 191 VAL A C 1
ATOM 1411 O O . VAL A 1 191 ? 17.368 23.601 -22.862 1.00 85.56 191 VAL A O 1
ATOM 1414 N N . GLY A 1 192 ? 17.048 24.753 -20.955 1.00 88.19 192 GLY A N 1
ATOM 1415 C CA . GLY A 1 192 ? 18.264 25.562 -21.070 1.00 88.19 192 GLY A CA 1
ATOM 1416 C C . GLY A 1 192 ? 19.549 24.726 -21.092 1.00 88.19 192 GLY A C 1
ATOM 1417 O O . GLY A 1 192 ? 20.394 24.941 -21.955 1.00 88.19 192 GLY A O 1
ATOM 1418 N N . GLU A 1 193 ? 19.680 23.735 -20.202 1.00 89.38 193 GLU A N 1
ATOM 1419 C CA . GLU A 1 193 ? 20.833 22.819 -20.170 1.00 89.38 193 GLU A CA 1
ATOM 1420 C C . GLU A 1 193 ? 20.954 22.005 -21.475 1.00 89.38 193 GLU A C 1
ATOM 1422 O O . GLU A 1 193 ? 22.052 21.875 -22.014 1.00 89.38 193 GLU A O 1
ATOM 1427 N N . ALA A 1 194 ? 19.841 21.493 -22.015 1.00 87.44 194 ALA A N 1
ATOM 1428 C CA . ALA A 1 194 ? 19.833 20.743 -23.272 1.00 87.44 194 ALA A CA 1
ATOM 1429 C C . ALA A 1 194 ? 20.171 21.634 -24.479 1.00 87.44 194 ALA A C 1
ATOM 1431 O O . ALA A 1 194 ? 20.979 21.250 -25.323 1.00 87.44 194 ALA A O 1
ATOM 1432 N N . ALA A 1 195 ? 19.604 22.843 -24.544 1.00 89.06 195 ALA A N 1
ATOM 1433 C CA . ALA A 1 195 ? 19.896 23.805 -25.603 1.00 89.06 195 ALA A CA 1
ATOM 1434 C C . ALA A 1 195 ? 21.368 24.244 -25.580 1.00 89.06 195 ALA A C 1
ATOM 1436 O O . ALA A 1 195 ? 22.013 24.272 -26.626 1.00 89.06 195 ALA A O 1
ATOM 1437 N N . ALA A 1 196 ? 21.922 24.514 -24.394 1.00 91.12 196 ALA A N 1
ATOM 1438 C CA . ALA A 1 196 ? 23.334 24.845 -24.228 1.00 91.12 196 ALA A CA 1
ATOM 1439 C C . ALA A 1 196 ? 24.246 23.681 -24.643 1.00 91.12 196 ALA A C 1
ATOM 1441 O O . ALA A 1 196 ? 25.233 23.901 -25.342 1.00 91.12 196 ALA A O 1
ATOM 1442 N N . LEU A 1 197 ? 23.896 22.444 -24.269 1.00 92.00 197 LEU A N 1
ATOM 1443 C CA . LEU A 1 197 ? 24.635 21.248 -24.673 1.00 92.00 197 LEU A CA 1
ATOM 1444 C C . LEU A 1 197 ? 24.656 21.087 -26.197 1.00 92.00 197 LEU A C 1
ATOM 1446 O O . LEU A 1 197 ? 25.717 20.853 -26.767 1.00 92.00 197 LEU A O 1
ATOM 1450 N N . LEU A 1 198 ? 23.500 21.228 -26.850 1.00 90.44 198 LEU A N 1
ATOM 1451 C CA . LEU A 1 198 ? 23.377 21.111 -28.303 1.00 90.44 198 LEU A CA 1
ATOM 1452 C C . LEU A 1 198 ? 24.117 22.232 -29.036 1.00 90.44 198 LEU A C 1
ATOM 1454 O O . LEU A 1 198 ? 24.813 21.958 -30.012 1.00 90.44 198 LEU A O 1
ATOM 1458 N N . ALA A 1 199 ? 24.011 23.472 -28.554 1.00 91.31 199 ALA A N 1
ATOM 1459 C CA . ALA A 1 199 ? 24.728 24.607 -29.124 1.00 91.31 199 ALA A CA 1
ATOM 1460 C C . ALA A 1 199 ? 26.246 24.417 -29.008 1.00 91.31 199 ALA A C 1
ATOM 1462 O O . ALA A 1 199 ? 26.964 24.559 -29.995 1.00 91.31 199 ALA A O 1
ATOM 1463 N N . LEU A 1 200 ? 26.734 24.032 -27.827 1.00 92.06 200 LEU A N 1
ATOM 1464 C CA . LEU A 1 200 ? 28.159 23.817 -27.598 1.00 92.06 200 LEU A CA 1
ATOM 1465 C C . LEU A 1 200 ? 28.684 22.615 -28.392 1.00 92.06 200 LEU A C 1
ATOM 1467 O O . LEU A 1 200 ? 29.756 22.705 -28.984 1.00 92.06 200 LEU A O 1
ATOM 1471 N N . LEU A 1 201 ? 27.910 21.530 -28.484 1.00 91.88 201 LEU A N 1
ATOM 1472 C CA . LEU A 1 201 ? 28.233 20.390 -29.340 1.00 91.88 201 LEU A CA 1
ATOM 1473 C C . LEU A 1 201 ? 28.344 20.805 -30.808 1.00 91.88 201 LEU A C 1
ATOM 1475 O O . LEU A 1 201 ? 29.286 20.387 -31.476 1.00 91.88 201 LEU A O 1
ATOM 1479 N N . ALA A 1 202 ? 27.408 21.610 -31.317 1.00 90.56 202 ALA A N 1
ATOM 1480 C CA . ALA A 1 202 ? 27.443 22.082 -32.696 1.00 90.56 202 ALA A CA 1
ATOM 1481 C C . ALA A 1 202 ? 28.673 22.964 -32.952 1.00 90.56 202 ALA A C 1
ATOM 1483 O O . ALA A 1 202 ? 29.368 22.753 -33.943 1.00 90.56 202 ALA A O 1
ATOM 1484 N N . VAL A 1 203 ? 28.989 23.885 -32.033 1.00 90.44 203 VAL A N 1
ATOM 1485 C CA . VAL A 1 203 ? 30.190 24.733 -32.105 1.00 90.44 203 VAL A CA 1
ATOM 1486 C C . VAL A 1 203 ? 31.460 23.885 -32.093 1.00 90.44 203 VAL A C 1
ATOM 1488 O O . VAL A 1 203 ? 32.301 24.045 -32.970 1.00 90.44 203 VAL A O 1
ATOM 1491 N N . VAL A 1 204 ? 31.598 22.950 -31.151 1.00 88.75 204 VAL A N 1
ATOM 1492 C CA . VAL A 1 204 ? 32.781 22.079 -31.067 1.00 88.75 204 VAL A CA 1
ATOM 1493 C C . VAL A 1 204 ? 32.889 21.181 -32.296 1.00 88.75 204 VAL A C 1
ATOM 1495 O O . VAL A 1 204 ? 33.971 21.059 -32.858 1.00 88.75 204 VAL A O 1
ATOM 1498 N N . SER A 1 205 ? 31.781 20.606 -32.765 1.00 88.12 205 SER A N 1
ATOM 1499 C CA . SER A 1 205 ? 31.778 19.788 -33.982 1.00 88.12 205 SER A CA 1
ATOM 1500 C C . SER A 1 205 ? 32.203 20.620 -35.196 1.00 88.12 205 SER A C 1
ATOM 1502 O O . SER A 1 205 ? 33.044 20.183 -35.970 1.00 88.12 205 SER A O 1
ATOM 1504 N N . GLN A 1 206 ? 31.715 21.853 -35.334 1.00 88.19 206 GLN A N 1
ATOM 1505 C CA . GLN A 1 206 ? 32.145 22.757 -36.404 1.00 88.19 206 GLN A CA 1
ATOM 1506 C C . GLN A 1 206 ? 33.616 23.168 -36.280 1.00 88.19 206 GLN A C 1
ATOM 1508 O O . GLN A 1 206 ? 34.316 23.217 -37.283 1.00 88.19 206 GLN A O 1
ATOM 1513 N N . LEU A 1 207 ? 34.133 23.408 -35.074 1.00 85.50 207 LEU A N 1
ATOM 1514 C CA . LEU A 1 207 ? 35.554 23.710 -34.874 1.00 85.50 207 LEU A CA 1
ATOM 1515 C C . LEU A 1 207 ? 36.454 22.520 -35.244 1.00 85.50 207 LEU A C 1
ATOM 1517 O O . LEU A 1 207 ? 37.506 22.708 -35.852 1.00 85.50 207 LEU A O 1
ATOM 1521 N N . VAL A 1 208 ? 36.035 21.300 -34.899 1.00 83.75 208 VAL A N 1
ATOM 1522 C CA . VAL A 1 208 ? 36.795 20.068 -35.152 1.00 83.75 208 VAL A CA 1
ATOM 1523 C C . VAL A 1 208 ? 36.735 19.656 -36.625 1.00 83.75 208 VAL A C 1
ATOM 1525 O O . VAL A 1 208 ? 37.772 19.352 -37.210 1.00 83.75 208 VAL A O 1
ATOM 1528 N N . PHE A 1 209 ? 35.547 19.649 -37.237 1.00 84.00 209 PHE A N 1
ATOM 1529 C CA . PHE A 1 209 ? 35.337 19.140 -38.599 1.00 84.00 209 PHE A CA 1
ATOM 1530 C C . PHE A 1 209 ? 35.351 20.235 -39.672 1.00 84.00 209 PHE A C 1
ATOM 1532 O O . PHE A 1 209 ? 35.747 19.964 -40.799 1.00 84.00 209 PHE A O 1
ATOM 1539 N N . GLY A 1 210 ? 35.037 21.484 -39.331 1.00 82.44 210 GLY A N 1
ATOM 1540 C CA . GLY A 1 210 ? 34.961 22.613 -40.267 1.00 82.44 210 GLY A CA 1
ATOM 1541 C C . GLY A 1 210 ? 36.309 23.202 -40.698 1.00 82.44 210 GLY A C 1
ATOM 1542 O O . GLY A 1 210 ? 36.335 24.255 -41.327 1.00 82.44 210 GLY A O 1
ATOM 1543 N N . GLY A 1 211 ? 37.434 22.553 -40.374 1.00 74.06 211 GLY A N 1
ATOM 1544 C CA . GLY A 1 211 ? 38.757 22.912 -40.911 1.00 74.06 211 GLY A CA 1
ATOM 1545 C C . GLY A 1 211 ? 39.408 24.144 -40.284 1.00 74.06 211 GLY A C 1
ATOM 1546 O O . GLY A 1 211 ? 40.391 24.652 -40.815 1.00 74.06 211 GLY A O 1
ATOM 1547 N N . TRP A 1 212 ? 38.886 24.609 -39.146 1.00 72.06 212 TRP A N 1
ATOM 1548 C CA . TRP A 1 212 ? 39.410 25.758 -38.399 1.00 72.06 212 TRP A CA 1
ATOM 1549 C C . TRP A 1 212 ? 40.807 25.512 -37.824 1.00 72.06 212 TRP A C 1
ATOM 1551 O O . TRP A 1 212 ? 41.604 26.440 -37.697 1.00 72.06 212 TRP A O 1
ATOM 1561 N N . PHE A 1 213 ? 41.120 24.257 -37.498 1.00 67.38 213 PHE A N 1
ATOM 1562 C CA . PHE A 1 213 ? 42.455 23.840 -37.092 1.00 67.38 213 PHE A CA 1
ATOM 1563 C C . PHE A 1 213 ? 43.182 23.251 -38.301 1.00 67.38 213 PHE A C 1
ATOM 1565 O O . PHE A 1 213 ? 42.847 22.165 -38.776 1.00 67.38 213 PHE A O 1
ATOM 1572 N N . ALA A 1 214 ? 44.179 23.978 -38.806 1.00 54.59 214 ALA A N 1
ATOM 1573 C CA . ALA A 1 214 ? 45.010 23.588 -39.943 1.00 54.59 214 ALA A CA 1
ATOM 1574 C C . ALA A 1 214 ? 45.960 22.425 -39.592 1.00 54.59 214 ALA A C 1
ATOM 1576 O O . ALA A 1 214 ? 47.177 22.583 -39.552 1.00 54.59 214 ALA A O 1
ATOM 1577 N N . THR A 1 215 ? 45.416 21.242 -39.311 1.00 53.06 215 THR A N 1
ATOM 1578 C CA . THR A 1 215 ? 46.211 20.041 -39.033 1.00 53.06 215 THR A CA 1
ATOM 1579 C C . THR A 1 215 ? 45.900 18.978 -40.073 1.00 53.06 215 THR A C 1
ATOM 1581 O O . THR A 1 215 ? 44.950 18.217 -39.937 1.00 53.06 215 THR A O 1
ATOM 1584 N N . GLY A 1 216 ? 46.712 18.922 -41.129 1.00 50.88 216 GLY A N 1
ATOM 1585 C CA . GLY A 1 216 ? 46.680 17.871 -42.151 1.00 50.88 216 GLY A CA 1
ATOM 1586 C C . GLY A 1 216 ? 47.205 16.513 -41.665 1.00 50.88 216 GLY A C 1
ATOM 1587 O O . GLY A 1 216 ? 47.786 15.779 -42.455 1.00 50.88 216 GLY A O 1
ATOM 1588 N N . ALA A 1 217 ? 47.059 16.179 -40.378 1.00 50.09 217 ALA A N 1
ATOM 1589 C CA . ALA A 1 217 ? 47.608 14.960 -39.794 1.00 50.09 217 ALA A CA 1
ATOM 1590 C C . ALA A 1 217 ? 46.529 14.126 -39.088 1.00 50.09 217 ALA A C 1
ATOM 1592 O O . ALA A 1 217 ? 45.769 14.622 -38.259 1.00 50.09 217 ALA A O 1
ATOM 1593 N N . ILE A 1 218 ? 46.559 12.825 -39.386 1.00 47.25 218 ILE A N 1
ATOM 1594 C CA . ILE A 1 218 ? 45.684 11.723 -38.940 1.00 47.25 218 ILE A CA 1
ATOM 1595 C C . ILE A 1 218 ? 45.568 11.607 -37.400 1.00 47.25 218 ILE A C 1
ATOM 1597 O O . ILE A 1 218 ? 44.650 10.973 -36.891 1.00 47.25 218 ILE A O 1
ATOM 1601 N N . ASN A 1 219 ? 46.455 12.264 -36.646 1.00 52.03 219 ASN A N 1
ATOM 1602 C CA . ASN A 1 219 ? 46.603 12.111 -35.196 1.00 52.03 219 ASN A CA 1
ATOM 1603 C C . ASN A 1 219 ? 46.058 13.278 -34.360 1.00 52.03 219 ASN A C 1
ATOM 1605 O O . ASN A 1 219 ? 46.423 13.384 -33.192 1.00 52.03 219 ASN A O 1
ATOM 1609 N N . SER A 1 220 ? 45.221 14.167 -34.906 1.00 57.31 220 SER A N 1
ATOM 1610 C CA . SER A 1 220 ? 44.640 15.249 -34.100 1.00 57.31 220 SER A CA 1
ATOM 1611 C C . SER A 1 220 ? 43.659 14.668 -33.062 1.00 57.31 220 SER A C 1
ATOM 1613 O O . SER A 1 220 ? 42.565 14.240 -33.440 1.00 57.31 220 SER A O 1
ATOM 1615 N N . PRO A 1 221 ? 43.970 14.690 -31.744 1.00 65.19 221 PRO A N 1
ATOM 1616 C CA . PRO A 1 221 ? 43.089 14.150 -30.697 1.00 65.19 221 PRO A CA 1
ATOM 1617 C C . PRO A 1 221 ? 41.759 14.913 -30.591 1.00 65.19 221 PRO A C 1
ATOM 1619 O O . PRO A 1 221 ? 40.841 14.496 -29.889 1.00 65.19 221 PRO A O 1
ATOM 1622 N N . LEU A 1 222 ? 41.653 16.039 -31.304 1.00 71.00 222 LEU A N 1
ATOM 1623 C CA . LEU A 1 222 ? 40.502 16.932 -31.355 1.00 71.00 222 LEU A CA 1
ATOM 1624 C C . LEU A 1 222 ? 39.230 16.247 -31.872 1.00 71.00 222 LEU A C 1
ATOM 1626 O O . LEU A 1 222 ? 38.145 16.622 -31.439 1.00 71.00 222 LEU A O 1
ATOM 1630 N N . GLY A 1 223 ? 39.341 15.204 -32.707 1.00 71.38 223 GLY A N 1
ATOM 1631 C CA . GLY A 1 223 ? 38.193 14.380 -33.115 1.00 71.38 223 GLY A CA 1
ATOM 1632 C C . GLY A 1 223 ? 37.407 13.837 -31.917 1.00 71.38 223 GLY A C 1
ATOM 1633 O O . GLY A 1 223 ? 36.178 13.834 -31.907 1.00 71.38 223 GLY A O 1
ATOM 1634 N N . PHE A 1 224 ? 38.105 13.474 -30.838 1.00 79.25 224 PHE A N 1
ATOM 1635 C CA . PHE A 1 224 ? 37.489 12.929 -29.629 1.00 79.25 224 PHE A CA 1
ATOM 1636 C C . PHE A 1 224 ? 36.789 13.983 -28.756 1.00 79.25 224 PHE A C 1
ATOM 1638 O O . PHE A 1 224 ? 36.112 13.616 -27.796 1.00 79.25 224 PHE A O 1
ATOM 1645 N N . ALA A 1 225 ? 36.863 15.276 -29.093 1.00 84.38 225 ALA A N 1
ATOM 1646 C CA . ALA A 1 225 ? 36.196 16.339 -28.339 1.00 84.38 225 ALA A CA 1
ATOM 1647 C C . ALA A 1 225 ? 34.659 16.222 -28.341 1.00 84.38 225 ALA A C 1
ATOM 1649 O O . ALA A 1 225 ? 34.014 16.804 -27.476 1.00 84.38 225 ALA A O 1
ATOM 1650 N N . ILE A 1 226 ? 34.066 15.432 -29.248 1.00 84.38 226 ILE A N 1
ATOM 1651 C CA . ILE A 1 226 ? 32.626 15.105 -29.252 1.00 84.38 226 ILE A CA 1
ATOM 1652 C C . ILE A 1 226 ? 32.240 14.141 -28.112 1.00 84.38 226 ILE A C 1
ATOM 1654 O O . ILE A 1 226 ? 31.100 14.178 -27.630 1.00 84.38 226 ILE A O 1
ATOM 1658 N N . PHE A 1 227 ? 33.158 13.279 -27.653 1.00 84.94 227 PHE A N 1
ATOM 1659 C CA . PHE A 1 227 ? 32.850 12.248 -26.654 1.00 84.94 227 PHE A CA 1
ATOM 1660 C C . PHE A 1 227 ? 32.346 12.837 -25.334 1.00 84.94 227 PHE A C 1
ATOM 1662 O O . PHE A 1 227 ? 31.291 12.388 -24.893 1.00 84.94 227 PHE A O 1
ATOM 1669 N N . PRO A 1 228 ? 32.986 13.856 -24.723 1.00 88.69 228 PRO A N 1
ATOM 1670 C CA . PRO A 1 228 ? 32.472 14.484 -23.507 1.00 88.69 228 PRO A CA 1
ATOM 1671 C C . PRO A 1 228 ? 31.017 14.953 -23.614 1.00 88.69 228 PRO A C 1
ATOM 1673 O O . PRO A 1 228 ? 30.255 14.760 -22.675 1.00 88.69 228 PRO A O 1
ATOM 1676 N N . PHE A 1 229 ? 30.595 15.498 -24.758 1.00 89.56 229 PHE A N 1
ATOM 1677 C CA . PHE A 1 229 ? 29.214 15.949 -24.978 1.00 89.56 229 PHE A CA 1
ATOM 1678 C C . PHE A 1 229 ? 28.235 14.787 -25.125 1.00 89.56 229 PHE A C 1
ATOM 1680 O O . PHE A 1 229 ? 27.138 14.826 -24.570 1.00 89.56 229 PHE A O 1
ATOM 1687 N N . SER A 1 230 ? 28.641 13.740 -25.841 1.00 84.75 230 SER A N 1
ATOM 1688 C CA . SER A 1 230 ? 27.835 12.526 -26.026 1.00 84.75 230 SER A CA 1
ATOM 1689 C C . SER A 1 230 ? 27.684 11.759 -24.708 1.00 84.75 230 SER A C 1
ATOM 1691 O O . SER A 1 230 ? 26.592 11.321 -24.350 1.00 84.75 230 SER A O 1
ATOM 1693 N N . ILE A 1 231 ? 28.768 11.684 -23.934 1.00 85.00 231 ILE A N 1
ATOM 1694 C CA . ILE A 1 231 ? 28.815 11.125 -22.582 1.00 85.00 231 ILE A CA 1
ATOM 1695 C C . ILE A 1 231 ? 27.967 11.964 -21.624 1.00 85.00 231 ILE A C 1
ATOM 1697 O O . ILE A 1 231 ? 27.169 11.413 -20.869 1.00 85.00 231 ILE A O 1
ATOM 1701 N N . TRP A 1 232 ? 28.081 13.293 -21.669 1.00 88.88 232 TRP A N 1
ATOM 1702 C CA . TRP A 1 232 ? 27.272 14.188 -20.844 1.00 88.88 232 TRP A CA 1
ATOM 1703 C C . TRP A 1 232 ? 25.783 14.064 -21.168 1.00 88.88 232 TRP A C 1
ATOM 1705 O O . TRP A 1 232 ? 24.969 14.010 -20.248 1.00 88.88 232 TRP A O 1
ATOM 1715 N N . ALA A 1 233 ? 25.417 13.955 -22.450 1.00 88.19 233 ALA A N 1
ATOM 1716 C CA . ALA A 1 233 ? 24.043 13.693 -22.871 1.00 88.19 233 ALA A CA 1
ATOM 1717 C C . ALA A 1 233 ? 23.510 12.393 -22.249 1.00 88.19 233 ALA A C 1
ATOM 1719 O O . ALA A 1 233 ? 22.454 12.403 -21.623 1.00 88.19 233 ALA A O 1
ATOM 1720 N N . ALA A 1 234 ? 24.285 11.307 -22.340 1.00 85.00 234 ALA A N 1
ATOM 1721 C CA . ALA A 1 234 ? 23.945 10.005 -21.768 1.00 85.00 234 ALA A CA 1
ATOM 1722 C C . ALA A 1 234 ? 23.884 9.995 -20.225 1.00 85.00 234 ALA A C 1
ATOM 1724 O O . ALA A 1 234 ? 23.057 9.298 -19.642 1.00 85.00 234 ALA A O 1
ATOM 1725 N N . LEU A 1 235 ? 24.741 10.767 -19.547 1.00 83.25 235 LEU A N 1
ATOM 1726 C CA . LEU A 1 235 ? 24.778 10.870 -18.083 1.00 83.25 235 LEU A CA 1
ATOM 1727 C C . LEU A 1 235 ? 23.668 11.759 -17.530 1.00 83.25 235 LEU A C 1
ATOM 1729 O O . LEU A 1 235 ? 23.040 11.426 -16.523 1.00 83.25 235 LEU A O 1
ATOM 1733 N N . ARG A 1 236 ? 23.455 12.929 -18.125 1.00 84.38 236 ARG A N 1
ATOM 1734 C CA . ARG A 1 236 ? 22.585 13.970 -17.570 1.00 84.38 236 ARG A CA 1
ATOM 1735 C C . ARG A 1 236 ? 21.138 13.826 -18.028 1.00 84.38 236 ARG A C 1
ATOM 1737 O O . ARG A 1 236 ? 20.241 14.142 -17.247 1.00 84.38 236 ARG A O 1
ATOM 1744 N N . PHE A 1 237 ? 20.924 13.351 -19.250 1.00 83.12 237 PHE A N 1
ATOM 1745 C CA . PHE A 1 237 ? 19.614 13.254 -19.884 1.00 83.12 237 PHE A CA 1
ATOM 1746 C C . PHE A 1 237 ? 19.232 11.788 -20.139 1.00 83.12 237 PHE A C 1
ATOM 1748 O O . PHE A 1 237 ? 19.734 10.889 -19.462 1.00 83.12 237 PHE A O 1
ATOM 1755 N N . SER A 1 238 ? 18.273 11.547 -21.034 1.00 81.69 238 SER A N 1
ATOM 1756 C CA . SER A 1 238 ? 17.800 10.213 -21.393 1.00 81.69 238 SER A CA 1
ATOM 1757 C C . SER A 1 238 ? 18.469 9.702 -22.673 1.00 81.69 238 SER A C 1
ATOM 1759 O O . SER A 1 238 ? 19.238 10.401 -23.338 1.00 81.69 238 SER A O 1
ATOM 1761 N N . GLN A 1 239 ? 18.127 8.470 -23.058 1.00 86.38 239 GLN A N 1
ATOM 1762 C CA . GLN A 1 239 ? 18.581 7.859 -24.309 1.00 86.38 239 GLN A CA 1
ATOM 1763 C C . GLN A 1 239 ? 18.218 8.701 -25.549 1.00 86.38 239 GLN A C 1
ATOM 1765 O O . GLN A 1 239 ? 18.923 8.654 -26.556 1.00 86.38 239 GLN A O 1
ATOM 1770 N N . ARG A 1 240 ? 17.149 9.509 -25.471 1.00 88.06 240 ARG A N 1
ATOM 1771 C CA . ARG A 1 240 ? 16.690 10.400 -26.550 1.00 88.06 240 ARG A CA 1
ATOM 1772 C C . ARG A 1 240 ? 17.707 11.467 -26.885 1.00 88.06 240 ARG A C 1
ATOM 1774 O O . ARG A 1 240 ? 18.063 11.655 -28.048 1.00 88.06 240 ARG A O 1
ATOM 1781 N N . GLU A 1 241 ? 18.164 12.180 -25.865 1.00 87.31 241 GLU A N 1
ATOM 1782 C CA . GLU A 1 241 ? 19.107 13.272 -26.030 1.00 87.31 241 GLU A CA 1
ATOM 1783 C C . GLU A 1 241 ? 20.467 12.724 -26.462 1.00 87.31 241 GLU A C 1
ATOM 1785 O O . GLU A 1 241 ? 21.060 13.289 -27.372 1.00 87.31 241 GLU A O 1
ATOM 1790 N N . ALA A 1 242 ? 20.906 11.582 -25.916 1.00 88.81 242 ALA A N 1
ATOM 1791 C CA . ALA A 1 242 ? 22.137 10.907 -26.338 1.00 88.81 242 ALA A CA 1
ATOM 1792 C C . ALA A 1 242 ? 22.108 10.458 -27.815 1.00 88.81 242 ALA A C 1
ATOM 1794 O O . ALA A 1 242 ? 23.089 10.629 -28.542 1.00 88.81 242 ALA A O 1
ATOM 1795 N N . ALA A 1 243 ? 20.979 9.923 -28.291 1.00 90.94 243 ALA A N 1
ATOM 1796 C CA . ALA A 1 243 ? 20.808 9.590 -29.706 1.00 90.94 243 ALA A CA 1
ATOM 1797 C C . ALA A 1 243 ? 20.787 10.854 -30.587 1.00 90.94 243 ALA A C 1
ATOM 1799 O O . ALA A 1 243 ? 21.377 10.877 -31.666 1.00 90.94 243 ALA A O 1
ATOM 1800 N N . THR A 1 244 ? 20.148 11.929 -30.115 1.00 91.38 244 THR A N 1
ATOM 1801 C CA . THR A 1 244 ? 20.021 13.197 -30.854 1.00 91.38 244 THR A CA 1
ATOM 1802 C C . THR A 1 244 ? 21.360 13.926 -30.975 1.00 91.38 244 THR A C 1
ATOM 1804 O O . THR A 1 244 ? 21.702 14.395 -32.060 1.00 91.38 244 THR A O 1
ATOM 1807 N N . THR A 1 245 ? 22.151 13.990 -29.899 1.00 90.50 245 THR A N 1
ATOM 1808 C CA . THR A 1 245 ? 23.508 14.560 -29.935 1.00 90.50 245 THR A CA 1
ATOM 1809 C C . THR A 1 245 ? 24.399 13.785 -30.893 1.00 90.50 245 THR A C 1
ATOM 1811 O O . THR A 1 245 ? 25.074 14.389 -31.724 1.00 90.50 245 THR A O 1
ATOM 1814 N N . THR A 1 246 ? 24.335 12.453 -30.844 1.00 89.56 246 THR A N 1
ATOM 1815 C CA . THR A 1 246 ? 25.060 11.577 -31.769 1.00 89.56 246 THR A CA 1
ATOM 1816 C C . THR A 1 246 ? 24.682 11.864 -33.221 1.00 89.56 246 THR A C 1
ATOM 1818 O O . THR A 1 246 ? 25.577 12.030 -34.047 1.00 89.56 246 THR A O 1
ATOM 1821 N N . LEU A 1 247 ? 23.386 11.971 -33.543 1.00 92.06 247 LEU A N 1
ATOM 1822 C CA . LEU A 1 247 ? 22.911 12.266 -34.899 1.00 92.06 247 LEU A CA 1
ATOM 1823 C C . LEU A 1 247 ? 23.398 13.635 -35.398 1.00 92.06 247 LEU A C 1
ATOM 1825 O O . LEU A 1 247 ? 23.841 13.740 -36.538 1.00 92.06 247 LEU A O 1
ATOM 1829 N N . ILE A 1 248 ? 23.349 14.674 -34.560 1.00 91.50 248 ILE A N 1
ATOM 1830 C CA . ILE A 1 248 ? 23.786 16.030 -34.935 1.00 91.50 248 ILE A CA 1
ATOM 1831 C C . ILE A 1 248 ? 25.298 16.076 -35.163 1.00 91.50 248 ILE A C 1
ATOM 1833 O O . ILE A 1 248 ? 25.748 16.587 -36.188 1.00 91.50 248 ILE A O 1
ATOM 1837 N N . ALA A 1 249 ? 26.080 15.514 -34.239 1.00 88.81 249 ALA A N 1
ATOM 1838 C CA . ALA A 1 249 ? 27.533 15.448 -34.364 1.00 88.81 249 ALA A CA 1
ATOM 1839 C C . ALA A 1 249 ? 27.948 14.668 -35.623 1.00 88.81 249 ALA A C 1
ATOM 1841 O O . ALA A 1 249 ? 28.807 15.106 -36.384 1.00 88.81 249 ALA A O 1
ATOM 1842 N N . SER A 1 250 ? 27.258 13.553 -35.876 1.00 88.38 250 SER A N 1
ATOM 1843 C CA . SER A 1 250 ? 27.397 12.722 -37.072 1.00 88.38 250 SER A CA 1
ATOM 1844 C C . SER A 1 250 ? 27.063 13.490 -38.352 1.00 88.38 250 SER A C 1
ATOM 1846 O O . SER A 1 250 ? 27.834 13.455 -39.304 1.00 88.38 250 SER A O 1
ATOM 1848 N N . ALA A 1 251 ? 25.953 14.232 -38.383 1.00 88.81 251 ALA A N 1
ATOM 1849 C CA . ALA A 1 251 ? 25.549 15.019 -39.547 1.00 88.81 251 ALA A CA 1
ATOM 1850 C C . ALA A 1 251 ? 26.577 16.107 -39.897 1.00 88.81 251 ALA A C 1
ATOM 1852 O O . ALA A 1 251 ? 26.907 16.276 -41.069 1.00 88.81 251 ALA A O 1
ATOM 1853 N N . ILE A 1 252 ? 27.117 16.798 -38.886 1.00 88.38 252 ILE A N 1
ATOM 1854 C CA . ILE A 1 252 ? 28.184 17.794 -39.061 1.00 88.38 252 ILE A CA 1
ATOM 1855 C C . ILE A 1 252 ? 29.454 17.131 -39.609 1.00 88.38 252 ILE A C 1
ATOM 1857 O O . ILE A 1 252 ? 29.988 17.575 -40.624 1.00 88.38 252 ILE A O 1
ATOM 1861 N N . ALA A 1 253 ? 29.893 16.029 -38.994 1.00 85.88 253 ALA A N 1
ATOM 1862 C CA . ALA A 1 253 ? 31.088 15.309 -39.420 1.00 85.88 253 ALA A CA 1
ATOM 1863 C C . ALA A 1 253 ? 30.980 14.799 -40.869 1.00 85.88 253 ALA A C 1
ATOM 1865 O O . ALA A 1 253 ? 31.929 14.959 -41.638 1.00 85.88 253 ALA A O 1
ATOM 1866 N N . ILE A 1 254 ? 29.828 14.242 -41.271 1.00 85.56 254 ILE A N 1
ATOM 1867 C CA . ILE A 1 254 ? 29.580 13.809 -42.658 1.00 85.56 254 ILE A CA 1
ATOM 1868 C C . ILE A 1 254 ? 29.647 14.998 -43.614 1.00 85.56 254 ILE A C 1
ATOM 1870 O O . ILE A 1 254 ? 30.306 14.916 -44.648 1.00 85.56 254 ILE A O 1
ATOM 1874 N N . TRP A 1 255 ? 28.959 16.089 -43.284 1.00 86.06 255 TRP A N 1
ATOM 1875 C CA . TRP A 1 255 ? 28.826 17.250 -44.157 1.00 86.06 255 TRP A CA 1
ATOM 1876 C C . TRP A 1 255 ? 30.168 17.926 -44.450 1.00 86.06 255 TRP A C 1
ATOM 1878 O O . TRP A 1 255 ? 30.486 18.203 -45.609 1.00 86.06 255 TRP A O 1
ATOM 1888 N N . ASP A 1 256 ? 30.983 18.136 -43.419 1.00 84.44 256 ASP A N 1
ATOM 1889 C CA . ASP A 1 256 ? 32.285 18.783 -43.574 1.00 84.44 256 ASP A CA 1
ATOM 1890 C C . ASP A 1 256 ? 33.316 17.835 -44.213 1.00 84.44 256 ASP A C 1
ATOM 1892 O O . ASP A 1 256 ? 34.074 18.246 -45.096 1.00 84.44 256 ASP A O 1
ATOM 1896 N N . THR A 1 257 ? 33.259 16.533 -43.904 1.00 81.88 257 THR A N 1
ATOM 1897 C CA . THR A 1 257 ? 34.105 15.527 -44.574 1.00 81.88 257 THR A CA 1
ATOM 1898 C C . THR A 1 257 ? 33.757 15.383 -46.058 1.00 81.88 257 THR A C 1
ATOM 1900 O O . THR A 1 257 ? 34.658 15.256 -46.888 1.00 81.88 257 THR A O 1
ATOM 1903 N N . ALA A 1 258 ? 32.473 15.459 -46.429 1.00 80.25 258 ALA A N 1
ATOM 1904 C CA . ALA A 1 258 ? 32.028 15.423 -47.826 1.00 80.25 258 ALA A CA 1
ATOM 1905 C C . ALA A 1 258 ? 32.556 16.620 -48.639 1.00 80.25 258 ALA A C 1
ATOM 1907 O O . ALA A 1 258 ? 32.840 16.489 -49.830 1.00 80.25 258 ALA A O 1
ATOM 1908 N N . ARG A 1 259 ? 32.767 17.771 -47.988 1.00 82.00 259 ARG A N 1
ATOM 1909 C CA . ARG A 1 259 ? 33.427 18.953 -48.571 1.00 82.00 259 ARG A CA 1
ATOM 1910 C C . ARG A 1 259 ? 34.950 18.862 -48.586 1.00 82.00 259 ARG A C 1
ATOM 1912 O O . ARG A 1 259 ? 35.601 19.806 -49.021 1.00 82.00 259 ARG A O 1
ATOM 1919 N N . GLN A 1 260 ? 35.504 17.733 -48.149 1.00 79.12 260 GLN A N 1
ATOM 1920 C CA . GLN A 1 260 ? 36.940 17.510 -48.010 1.00 79.12 260 GLN A CA 1
ATOM 1921 C C . GLN A 1 260 ? 37.582 18.499 -47.032 1.00 79.12 260 GLN A C 1
ATOM 1923 O O . GLN A 1 260 ? 38.679 19.000 -47.266 1.00 79.12 260 GLN A O 1
ATOM 1928 N N . VAL A 1 261 ? 36.884 18.781 -45.933 1.00 79.31 261 VAL A N 1
ATOM 1929 C CA . VAL A 1 261 ? 37.349 19.634 -44.841 1.00 79.31 261 VAL A CA 1
ATOM 1930 C C . VAL A 1 261 ? 37.430 18.799 -43.556 1.00 79.31 261 VAL A C 1
ATOM 1932 O O . VAL A 1 261 ? 36.739 17.792 -43.403 1.00 79.31 261 VAL A O 1
ATOM 1935 N N . GLY A 1 262 ? 38.329 19.182 -42.648 1.00 79.00 262 GLY A N 1
ATOM 1936 C CA . GLY A 1 262 ? 38.459 18.545 -41.339 1.00 79.00 262 GLY A CA 1
ATOM 1937 C C . GLY A 1 262 ? 39.486 17.408 -41.283 1.00 79.00 262 GLY A C 1
ATOM 1938 O O . GLY A 1 262 ? 40.293 17.239 -42.201 1.00 79.00 262 GLY A O 1
ATOM 1939 N N . PRO A 1 263 ? 39.485 16.616 -40.196 1.00 77.31 263 PRO A N 1
ATOM 1940 C CA . PRO A 1 263 ? 40.573 15.690 -39.857 1.00 77.31 263 PRO A CA 1
ATOM 1941 C C . PRO A 1 263 ? 40.744 14.548 -40.864 1.00 77.31 263 PRO A C 1
ATOM 1943 O O . PRO A 1 263 ? 41.809 13.941 -40.946 1.00 77.31 263 PRO A O 1
ATOM 1946 N N . PHE A 1 264 ? 39.708 14.271 -41.655 1.00 78.38 264 PHE A N 1
ATOM 1947 C CA . PHE A 1 264 ? 39.726 13.221 -42.663 1.00 78.38 264 PHE A CA 1
ATOM 1948 C C . PHE A 1 264 ? 40.035 13.754 -44.069 1.00 78.38 264 PHE A C 1
ATOM 1950 O O . PHE A 1 264 ? 40.220 12.962 -44.974 1.00 78.38 264 PHE A O 1
ATOM 1957 N N . ALA A 1 265 ? 40.147 15.065 -44.301 1.00 71.44 265 ALA A N 1
ATOM 1958 C CA . ALA A 1 265 ? 40.234 15.654 -45.644 1.00 71.44 265 ALA A CA 1
ATOM 1959 C C . ALA A 1 265 ? 41.379 15.127 -46.537 1.00 71.44 265 ALA A C 1
ATOM 1961 O O . ALA A 1 265 ? 41.186 15.002 -47.747 1.00 71.44 265 ALA A O 1
ATOM 1962 N N . GLY A 1 266 ? 42.542 14.805 -45.957 1.00 67.94 266 GLY A N 1
ATOM 1963 C CA . GLY A 1 266 ? 43.783 14.492 -46.683 1.00 67.94 266 GLY A CA 1
ATOM 1964 C C . GLY A 1 266 ? 43.993 13.035 -47.121 1.00 67.94 266 GLY A C 1
ATOM 1965 O O . GLY A 1 266 ? 45.078 12.725 -47.599 1.00 67.94 266 GLY A O 1
ATOM 1966 N N . GLN A 1 267 ? 43.015 12.140 -46.939 1.00 73.06 267 GLN A N 1
ATOM 1967 C CA . GLN A 1 267 ? 43.159 10.714 -47.292 1.00 73.06 267 GLN A CA 1
ATOM 1968 C C . GLN A 1 267 ? 42.561 10.373 -48.665 1.00 73.06 267 GLN A C 1
ATOM 1970 O O . GLN A 1 267 ? 41.844 11.176 -49.274 1.00 73.06 267 GLN A O 1
ATOM 1975 N N . THR A 1 268 ? 42.792 9.144 -49.138 1.00 80.25 268 THR A N 1
ATOM 1976 C CA . THR A 1 268 ? 42.086 8.621 -50.317 1.00 80.25 268 THR A CA 1
ATOM 1977 C C . THR A 1 268 ? 40.569 8.569 -50.067 1.00 80.25 268 THR A C 1
ATOM 1979 O O . THR A 1 268 ? 40.142 8.414 -48.923 1.00 80.25 268 THR A O 1
ATOM 1982 N N . PRO A 1 269 ? 39.701 8.687 -51.093 1.00 76.19 269 PRO A N 1
ATOM 1983 C CA . PRO A 1 269 ? 38.244 8.645 -50.910 1.00 76.19 269 PRO A CA 1
ATOM 1984 C C . PRO A 1 269 ? 37.749 7.470 -50.051 1.00 76.19 269 PRO A C 1
ATOM 1986 O O . PRO A 1 269 ? 36.891 7.665 -49.191 1.00 76.19 269 PRO A O 1
ATOM 1989 N N . THR A 1 270 ? 38.341 6.287 -50.229 1.00 75.69 270 THR A N 1
ATOM 1990 C CA . THR A 1 270 ? 38.020 5.078 -49.462 1.00 75.69 270 THR A CA 1
ATOM 1991 C C . THR A 1 270 ? 38.464 5.182 -48.001 1.00 75.69 270 THR A C 1
ATOM 1993 O O . THR A 1 270 ? 37.678 4.895 -47.103 1.00 75.69 270 THR A O 1
ATOM 1996 N N . GLU A 1 271 ? 39.688 5.641 -47.729 1.00 78.12 271 GLU A N 1
ATOM 1997 C CA . GLU A 1 271 ? 40.189 5.813 -46.356 1.00 78.12 271 GLU A CA 1
ATOM 1998 C C . GLU A 1 271 ? 39.411 6.887 -45.590 1.00 78.12 271 GLU A C 1
ATOM 2000 O O . GLU A 1 271 ? 39.068 6.682 -44.427 1.00 78.12 271 GLU A O 1
ATOM 2005 N N . ARG A 1 272 ? 39.064 8.006 -46.244 1.00 79.94 272 ARG A N 1
ATOM 2006 C CA . ARG A 1 272 ? 38.223 9.064 -45.651 1.00 79.94 272 ARG A CA 1
ATOM 2007 C C . ARG A 1 272 ? 36.885 8.520 -45.197 1.00 79.94 272 ARG A C 1
ATOM 2009 O O . ARG A 1 272 ? 36.442 8.803 -44.087 1.00 79.94 272 ARG A O 1
ATOM 2016 N N . PHE A 1 273 ? 36.263 7.733 -46.068 1.00 78.81 273 PHE A N 1
ATOM 2017 C CA . PHE A 1 273 ? 34.998 7.091 -45.785 1.00 78.81 273 PHE A CA 1
ATOM 2018 C C . PHE A 1 273 ? 35.114 6.143 -44.589 1.00 78.81 273 PHE A C 1
ATOM 2020 O O . PHE A 1 273 ? 34.371 6.296 -43.623 1.00 78.81 273 PHE A O 1
ATOM 2027 N N . LEU A 1 274 ? 36.079 5.222 -44.605 1.00 81.25 274 LEU A N 1
ATOM 2028 C CA . LEU A 1 274 ? 36.259 4.239 -43.534 1.00 81.25 274 LEU A CA 1
ATOM 2029 C C . LEU A 1 274 ? 36.563 4.891 -42.181 1.00 81.25 274 LEU A C 1
ATOM 2031 O O . LEU A 1 274 ? 35.969 4.501 -41.177 1.00 81.25 274 LEU A O 1
ATOM 2035 N N . LEU A 1 275 ? 37.442 5.897 -42.143 1.00 83.19 275 LEU A N 1
ATOM 2036 C CA . LEU A 1 275 ? 37.786 6.609 -40.910 1.00 83.19 275 LEU A CA 1
ATOM 2037 C C . LEU A 1 275 ? 36.588 7.367 -40.334 1.00 83.19 275 LEU A C 1
ATOM 2039 O O . LEU A 1 275 ? 36.349 7.295 -39.128 1.00 83.19 275 LEU A O 1
ATOM 2043 N N . LEU A 1 276 ? 35.807 8.037 -41.186 1.00 84.06 276 LEU A N 1
ATOM 2044 C CA . LEU A 1 276 ? 34.588 8.727 -40.772 1.00 84.06 276 LEU A CA 1
ATOM 2045 C C . LEU A 1 276 ? 33.562 7.744 -40.185 1.00 84.06 276 LEU A C 1
ATOM 2047 O O . LEU A 1 276 ? 33.044 7.985 -39.094 1.00 84.06 276 LEU A O 1
ATOM 2051 N N . GLN A 1 277 ? 33.306 6.620 -40.862 1.00 86.75 277 GLN A N 1
ATOM 2052 C CA . GLN A 1 277 ? 32.347 5.617 -40.383 1.00 86.75 277 GLN A CA 1
ATOM 2053 C C . GLN A 1 277 ? 32.818 4.928 -39.101 1.00 86.75 277 GLN A C 1
ATOM 2055 O O . GLN A 1 277 ? 32.023 4.739 -38.183 1.00 86.75 277 GLN A O 1
ATOM 2060 N N . ALA A 1 278 ? 34.107 4.592 -38.993 1.00 86.62 278 ALA A N 1
ATOM 2061 C CA . ALA A 1 278 ? 34.668 4.014 -37.776 1.00 86.62 278 ALA A CA 1
ATOM 2062 C C . ALA A 1 278 ? 34.538 4.985 -36.594 1.00 86.62 278 ALA A C 1
ATOM 2064 O O . ALA A 1 278 ? 34.060 4.600 -35.527 1.00 86.62 278 ALA A O 1
ATOM 2065 N N . PHE A 1 279 ? 34.893 6.256 -36.796 1.00 86.19 279 PHE A N 1
ATOM 2066 C CA . PHE A 1 279 ? 34.758 7.292 -35.777 1.00 86.19 279 PHE A CA 1
ATOM 2067 C C . PHE A 1 279 ? 33.302 7.444 -35.314 1.00 86.19 279 PHE A C 1
ATOM 2069 O O . PHE A 1 279 ? 33.014 7.354 -34.119 1.00 86.19 279 PHE A O 1
ATOM 2076 N N . MET A 1 280 ? 32.368 7.614 -36.249 1.00 86.06 280 MET A N 1
ATOM 2077 C CA . MET A 1 280 ? 30.957 7.826 -35.923 1.00 86.06 280 MET A CA 1
ATOM 2078 C C . MET A 1 280 ? 30.296 6.582 -35.324 1.00 86.06 280 MET A C 1
ATOM 2080 O O . MET A 1 280 ? 29.516 6.701 -34.379 1.00 86.06 280 MET A O 1
ATOM 2084 N N . GLY A 1 281 ? 30.636 5.391 -35.817 1.00 89.19 281 GLY A N 1
ATOM 2085 C CA . GLY A 1 281 ? 30.171 4.123 -35.264 1.00 89.19 281 GLY A CA 1
ATOM 2086 C C . GLY A 1 281 ? 30.589 3.956 -33.804 1.00 89.19 281 GLY A C 1
ATOM 2087 O O . GLY A 1 281 ? 29.751 3.636 -32.960 1.00 89.19 281 GLY A O 1
ATOM 2088 N N . VAL A 1 282 ? 31.851 4.257 -33.471 1.00 89.56 282 VAL A N 1
ATOM 2089 C CA . VAL A 1 282 ? 32.334 4.222 -32.080 1.00 89.56 282 VAL A CA 1
ATOM 2090 C C . VAL A 1 282 ? 31.607 5.256 -31.221 1.00 89.56 282 VAL A C 1
ATOM 2092 O O . VAL A 1 282 ? 31.165 4.910 -30.125 1.00 89.56 282 VAL A O 1
ATOM 2095 N N . VAL A 1 283 ? 31.430 6.494 -31.698 1.00 87.75 283 VAL A N 1
ATOM 2096 C CA . VAL A 1 283 ? 30.691 7.537 -30.960 1.00 87.75 283 VAL A CA 1
ATOM 2097 C C . VAL A 1 283 ? 29.254 7.092 -30.676 1.00 87.75 283 VAL A C 1
ATOM 2099 O O . VAL A 1 283 ? 28.819 7.142 -29.525 1.00 87.75 283 VAL A O 1
ATOM 2102 N N . ALA A 1 284 ? 28.536 6.599 -31.686 1.00 90.19 284 ALA A N 1
ATOM 2103 C CA . ALA A 1 284 ? 27.146 6.184 -31.544 1.00 90.19 284 ALA A CA 1
ATOM 2104 C C . ALA A 1 284 ? 26.981 4.976 -30.626 1.00 90.19 284 ALA A C 1
ATOM 2106 O O . ALA A 1 284 ? 26.159 5.010 -29.711 1.00 90.19 284 ALA A O 1
ATOM 2107 N N . VAL A 1 285 ? 27.783 3.925 -30.815 1.00 92.06 285 VAL A N 1
ATOM 2108 C CA . VAL A 1 285 ? 27.726 2.742 -29.948 1.00 92.06 285 VAL A CA 1
ATOM 2109 C C . VAL A 1 285 ? 28.076 3.123 -28.512 1.00 92.06 285 VAL A C 1
ATOM 2111 O O . VAL A 1 285 ? 27.360 2.725 -27.597 1.00 92.06 285 VAL A O 1
ATOM 2114 N N . THR A 1 286 ? 29.105 3.949 -28.300 1.00 89.75 286 THR A N 1
ATOM 2115 C CA . THR A 1 286 ? 29.498 4.400 -26.955 1.00 89.75 286 THR A CA 1
ATOM 2116 C C . THR A 1 286 ? 28.384 5.203 -26.290 1.00 89.75 286 THR A C 1
ATOM 2118 O O . THR A 1 286 ? 28.029 4.914 -25.149 1.00 89.75 286 THR A O 1
ATOM 2121 N N . ALA A 1 287 ? 27.793 6.173 -26.994 1.00 88.06 287 ALA A N 1
ATOM 2122 C CA . ALA A 1 287 ? 26.709 6.996 -26.465 1.00 88.06 287 ALA A CA 1
ATOM 2123 C C . ALA A 1 287 ? 25.477 6.153 -26.101 1.00 88.06 287 ALA A C 1
ATOM 2125 O O . ALA A 1 287 ? 24.923 6.304 -25.010 1.00 88.06 287 ALA A O 1
ATOM 2126 N N . LEU A 1 288 ? 25.080 5.226 -26.981 1.00 90.06 288 LEU A N 1
ATOM 2127 C CA . LEU A 1 288 ? 23.918 4.367 -26.762 1.00 90.06 288 LEU A CA 1
ATOM 2128 C C . LEU A 1 288 ? 24.146 3.366 -25.622 1.00 90.06 288 LEU A C 1
ATOM 2130 O O . LEU A 1 288 ? 23.258 3.187 -24.788 1.00 90.06 288 LEU A O 1
ATOM 2134 N N . VAL A 1 289 ? 25.317 2.722 -25.570 1.00 91.38 289 VAL A N 1
ATOM 2135 C CA . VAL A 1 289 ? 25.675 1.753 -24.520 1.00 91.38 289 VAL A CA 1
ATOM 2136 C C . VAL A 1 289 ? 25.763 2.441 -23.166 1.00 91.38 289 VAL A C 1
ATOM 2138 O O . VAL A 1 289 ? 25.210 1.938 -22.187 1.00 91.38 289 VAL A O 1
ATOM 2141 N N . LEU A 1 290 ? 26.418 3.601 -23.105 1.00 88.00 290 LEU A N 1
ATOM 2142 C CA . LEU A 1 290 ? 26.573 4.351 -21.869 1.00 88.00 290 LEU A CA 1
ATOM 2143 C C . LEU A 1 290 ? 25.216 4.836 -21.342 1.00 88.00 290 LEU A C 1
ATOM 2145 O O . LEU A 1 290 ? 24.920 4.634 -20.163 1.00 88.00 290 LEU A O 1
ATOM 2149 N N . GLY A 1 291 ? 24.363 5.386 -22.214 1.00 84.44 291 GLY A N 1
ATOM 2150 C CA . GLY A 1 291 ? 23.013 5.819 -21.844 1.00 84.44 291 GLY A CA 1
ATOM 2151 C C . GLY A 1 291 ? 22.162 4.675 -21.284 1.00 84.44 291 GLY A C 1
ATOM 2152 O O . GLY A 1 291 ? 21.533 4.820 -20.232 1.00 84.44 291 GLY A O 1
ATOM 2153 N N . ALA A 1 292 ? 22.237 3.490 -21.895 1.00 86.75 292 ALA A N 1
ATOM 2154 C CA . ALA A 1 292 ? 21.544 2.301 -21.405 1.00 86.75 292 ALA A CA 1
ATOM 2155 C C . ALA A 1 292 ? 22.126 1.749 -20.088 1.00 86.75 292 ALA A C 1
ATOM 2157 O O . ALA A 1 292 ? 21.372 1.311 -19.214 1.00 86.75 292 ALA A O 1
ATOM 2158 N N . ALA A 1 293 ? 23.449 1.779 -19.904 1.00 85.19 293 ALA A N 1
ATOM 2159 C CA . ALA A 1 293 ? 24.098 1.322 -18.672 1.00 85.19 293 ALA A CA 1
ATOM 2160 C C . ALA A 1 293 ? 23.726 2.206 -17.466 1.00 85.19 293 ALA A C 1
ATOM 2162 O O . ALA A 1 293 ? 23.396 1.698 -16.391 1.00 85.19 293 ALA A O 1
ATOM 2163 N N . ILE A 1 294 ? 23.710 3.528 -17.654 1.00 79.56 294 ILE A N 1
ATOM 2164 C CA . ILE A 1 294 ? 23.360 4.496 -16.604 1.00 79.56 294 ILE A CA 1
ATOM 2165 C C . ILE A 1 294 ? 21.855 4.473 -16.314 1.00 79.56 294 ILE A C 1
ATOM 2167 O O . ILE A 1 294 ? 21.453 4.451 -15.147 1.00 79.56 294 ILE A O 1
ATOM 2171 N N . GLY A 1 295 ? 21.016 4.428 -17.354 1.00 73.00 295 GLY A N 1
ATOM 2172 C CA . GLY A 1 295 ? 19.560 4.328 -17.209 1.00 73.00 295 GLY A CA 1
ATOM 2173 C C . GLY A 1 295 ? 19.113 3.037 -16.514 1.00 73.00 295 GLY A C 1
ATOM 2174 O O . GLY A 1 295 ? 18.114 3.022 -15.794 1.00 73.00 295 GLY A O 1
ATOM 2175 N N . GLY A 1 296 ? 19.861 1.941 -16.676 1.00 71.88 296 GLY A N 1
ATOM 2176 C CA . GLY A 1 296 ? 19.664 0.709 -15.911 1.00 71.88 296 GLY A CA 1
ATOM 2177 C C . GLY A 1 296 ? 19.887 0.901 -14.408 1.00 71.88 296 GLY A C 1
ATOM 2178 O O . GLY A 1 296 ? 19.017 0.550 -13.615 1.00 71.88 296 GLY A O 1
ATOM 2179 N N . ARG A 1 297 ? 21.018 1.503 -14.020 1.00 75.38 297 ARG A N 1
ATOM 2180 C CA . ARG A 1 297 ? 21.397 1.695 -12.611 1.00 75.38 297 ARG A CA 1
ATOM 2181 C C . ARG A 1 297 ? 20.440 2.617 -11.856 1.00 75.38 297 ARG A C 1
ATOM 2183 O O . ARG A 1 297 ? 19.982 2.247 -10.779 1.00 75.38 297 ARG A O 1
ATOM 2190 N N . ARG A 1 298 ? 20.086 3.767 -12.444 1.00 71.69 298 ARG A N 1
ATOM 2191 C CA . ARG A 1 298 ? 19.159 4.727 -11.816 1.00 71.69 298 ARG A CA 1
ATOM 2192 C C . ARG A 1 298 ? 17.822 4.094 -11.456 1.00 71.69 298 ARG A C 1
ATOM 2194 O O . ARG A 1 298 ? 17.329 4.319 -10.365 1.00 71.69 298 ARG A O 1
ATOM 2201 N N . ARG A 1 299 ? 17.271 3.246 -12.327 1.00 70.00 299 ARG A N 1
ATOM 2202 C CA . ARG A 1 299 ? 15.989 2.575 -12.066 1.00 70.00 299 ARG A CA 1
ATOM 2203 C C . ARG A 1 299 ? 16.048 1.599 -10.900 1.00 70.00 299 ARG A C 1
ATOM 2205 O O . ARG A 1 299 ? 15.063 1.472 -10.186 1.00 70.00 299 ARG A O 1
ATOM 2212 N N . VAL A 1 300 ? 17.168 0.899 -10.719 1.00 74.94 300 VAL A N 1
ATOM 2213 C CA . VAL A 1 300 ? 17.348 -0.002 -9.570 1.00 74.94 300 VAL A CA 1
ATOM 2214 C C . VAL A 1 300 ? 17.433 0.807 -8.279 1.00 74.94 300 VAL A C 1
ATOM 2216 O O . VAL A 1 300 ? 16.769 0.463 -7.307 1.00 74.94 300 VAL A O 1
ATOM 2219 N N . GLU A 1 301 ? 18.189 1.906 -8.287 1.00 77.56 301 GLU A N 1
ATOM 2220 C CA . GLU A 1 301 ? 18.308 2.811 -7.138 1.00 77.56 301 GLU A CA 1
ATOM 2221 C C . GLU A 1 301 ? 16.964 3.486 -6.800 1.00 77.56 301 GLU A C 1
ATOM 2223 O O . GLU A 1 301 ? 16.544 3.469 -5.647 1.00 77.56 301 GLU A O 1
ATOM 2228 N N . GLU A 1 302 ? 16.239 4.005 -7.793 1.00 77.19 302 GLU A N 1
ATOM 2229 C CA . GLU A 1 302 ? 14.913 4.616 -7.616 1.00 77.19 302 GLU A CA 1
ATOM 2230 C C . GLU A 1 302 ? 13.867 3.598 -7.144 1.00 77.19 302 GLU A C 1
ATOM 2232 O O . GLU A 1 302 ? 13.079 3.897 -6.249 1.00 77.19 302 GLU A O 1
ATOM 2237 N N . ALA A 1 303 ? 13.865 2.379 -7.696 1.00 76.31 303 ALA A N 1
ATOM 2238 C CA . ALA A 1 303 ? 12.963 1.318 -7.254 1.00 76.31 303 ALA A CA 1
ATOM 2239 C C . ALA A 1 303 ? 13.257 0.886 -5.810 1.00 76.31 303 ALA A C 1
ATOM 2241 O O . ALA A 1 303 ? 12.320 0.644 -5.046 1.00 76.31 303 ALA A O 1
ATOM 2242 N N . LEU A 1 304 ? 14.536 0.827 -5.423 1.00 82.19 304 LEU A N 1
ATOM 2243 C CA . LEU A 1 304 ? 14.940 0.558 -4.046 1.00 82.19 304 LEU A CA 1
ATOM 2244 C C . LEU A 1 304 ? 14.444 1.669 -3.115 1.00 82.19 304 LEU A C 1
ATOM 2246 O O . LEU A 1 304 ? 13.736 1.375 -2.156 1.00 82.19 304 LEU A O 1
ATOM 2250 N N . GLN A 1 305 ? 14.708 2.935 -3.449 1.00 81.50 305 GLN A N 1
ATOM 2251 C CA . GLN A 1 305 ? 14.242 4.088 -2.670 1.00 81.50 305 GLN A CA 1
ATOM 2252 C C . GLN A 1 305 ? 12.714 4.133 -2.551 1.00 81.50 305 GLN A C 1
ATOM 2254 O O . GLN A 1 305 ? 12.179 4.401 -1.477 1.00 81.50 305 GLN A O 1
ATOM 2259 N N . GLN A 1 306 ? 11.989 3.842 -3.633 1.00 81.19 306 GLN A N 1
ATOM 2260 C CA . GLN A 1 306 ? 10.529 3.805 -3.620 1.00 81.19 306 GLN A CA 1
ATOM 2261 C C . GLN A 1 306 ? 10.000 2.661 -2.745 1.00 81.19 306 GLN A C 1
ATOM 2263 O O . GLN A 1 306 ? 9.012 2.840 -2.030 1.00 81.19 306 GLN A O 1
ATOM 2268 N N . SER A 1 307 ? 10.650 1.497 -2.785 1.00 80.75 307 SER A N 1
ATOM 2269 C CA . SER A 1 307 ? 10.311 0.362 -1.927 1.00 80.75 307 SER A CA 1
ATOM 2270 C C . SER A 1 307 ? 10.575 0.674 -0.451 1.00 80.75 307 SER A C 1
ATOM 2272 O O . SER A 1 307 ? 9.702 0.433 0.383 1.00 80.75 307 SER A O 1
ATOM 2274 N N . GLU A 1 308 ? 11.730 1.261 -0.127 1.00 86.06 308 GLU A N 1
ATOM 2275 C CA . GLU A 1 308 ? 12.083 1.692 1.232 1.00 86.06 308 GLU A CA 1
ATOM 2276 C C . GLU A 1 308 ? 11.110 2.746 1.764 1.00 86.06 308 GLU A C 1
ATOM 2278 O O . GLU A 1 308 ? 10.591 2.605 2.874 1.00 86.06 308 GLU A O 1
ATOM 2283 N N . TRP A 1 309 ? 10.803 3.770 0.961 1.00 86.25 309 TRP A N 1
ATOM 2284 C CA . TRP A 1 309 ? 9.824 4.794 1.318 1.00 86.25 309 TRP A CA 1
ATOM 2285 C C . TRP A 1 309 ? 8.451 4.175 1.583 1.00 86.25 309 TRP A C 1
ATOM 2287 O O . TRP A 1 309 ? 7.840 4.452 2.612 1.00 86.25 309 TRP A O 1
ATOM 2297 N N . ARG A 1 310 ? 7.988 3.276 0.705 1.00 84.56 310 ARG A N 1
ATOM 2298 C CA . ARG A 1 310 ? 6.686 2.613 0.851 1.00 84.56 310 ARG A CA 1
ATOM 2299 C C . ARG A 1 310 ? 6.619 1.747 2.107 1.00 84.56 310 ARG A C 1
ATOM 2301 O O . ARG A 1 310 ? 5.599 1.766 2.791 1.00 84.56 310 ARG A O 1
ATOM 2308 N N . TYR A 1 311 ? 7.679 1.000 2.415 1.00 83.56 311 TYR A N 1
ATOM 2309 C CA . TYR A 1 311 ? 7.764 0.222 3.651 1.00 83.56 311 TYR A CA 1
ATOM 2310 C C . TYR A 1 311 ? 7.698 1.133 4.880 1.00 83.56 311 TYR A C 1
ATOM 2312 O O . TYR A 1 311 ? 6.900 0.890 5.786 1.00 83.56 311 TYR A O 1
ATOM 2320 N N . ARG A 1 312 ? 8.482 2.218 4.884 1.00 87.12 312 ARG A N 1
ATOM 2321 C CA . ARG A 1 312 ? 8.501 3.190 5.979 1.00 87.12 312 ARG A CA 1
ATOM 2322 C C . ARG A 1 312 ? 7.133 3.836 6.182 1.00 87.12 312 ARG A C 1
ATOM 2324 O O . ARG A 1 312 ? 6.666 3.903 7.309 1.00 87.12 312 ARG A O 1
ATOM 2331 N N . GLU A 1 313 ? 6.464 4.237 5.108 1.00 88.75 313 GLU A N 1
ATOM 2332 C CA . GLU A 1 313 ? 5.147 4.874 5.175 1.00 88.75 313 GLU A CA 1
ATOM 2333 C C . GLU A 1 313 ? 4.080 3.935 5.764 1.00 88.75 313 GLU A C 1
ATOM 2335 O O . GLU A 1 313 ? 3.304 4.339 6.630 1.00 88.75 313 GLU A O 1
ATOM 2340 N N . LEU A 1 314 ? 4.069 2.664 5.341 1.00 88.25 314 LEU A N 1
ATOM 2341 C CA . LEU A 1 314 ? 3.154 1.647 5.873 1.00 88.25 314 LEU A CA 1
ATOM 2342 C C . LEU A 1 314 ? 3.429 1.336 7.347 1.00 88.25 314 LEU A C 1
ATOM 2344 O O . LEU A 1 314 ? 2.490 1.151 8.117 1.00 88.25 314 LEU A O 1
ATOM 2348 N N . PHE A 1 315 ? 4.702 1.275 7.736 1.00 89.44 315 PHE A N 1
ATOM 2349 C CA . PHE A 1 315 ? 5.105 1.021 9.114 1.00 89.44 315 PHE A CA 1
ATOM 2350 C C . PHE A 1 315 ? 4.727 2.188 10.039 1.00 89.44 315 PHE A C 1
ATOM 2352 O O . PHE A 1 315 ? 4.071 1.976 11.062 1.00 89.44 315 PHE A O 1
ATOM 2359 N N . GLU A 1 316 ? 5.081 3.422 9.667 1.00 89.69 316 GLU A N 1
ATOM 2360 C CA . GLU A 1 316 ? 4.886 4.616 10.501 1.00 89.69 316 GLU A CA 1
ATOM 2361 C C . GLU A 1 316 ? 3.415 5.016 10.657 1.00 89.69 316 GLU A C 1
ATOM 2363 O O . GLU A 1 316 ? 3.029 5.499 11.721 1.00 89.69 316 GLU A O 1
ATOM 2368 N N . ASN A 1 317 ? 2.588 4.801 9.628 1.00 88.25 317 ASN A N 1
ATOM 2369 C CA . ASN A 1 317 ? 1.173 5.189 9.628 1.00 88.25 317 ASN A CA 1
ATOM 2370 C C . ASN A 1 317 ? 0.213 4.018 9.897 1.00 88.25 317 ASN A C 1
ATOM 2372 O O . ASN A 1 317 ? -0.993 4.145 9.670 1.00 88.25 317 ASN A O 1
ATOM 2376 N N . ALA A 1 318 ? 0.713 2.871 10.367 1.00 90.50 318 ALA A N 1
ATOM 2377 C CA . ALA A 1 318 ? -0.148 1.751 10.728 1.00 90.50 318 ALA A CA 1
ATOM 2378 C C . ALA A 1 318 ? -1.126 2.135 11.857 1.00 90.50 318 ALA A C 1
ATOM 2380 O O . ALA A 1 318 ? -0.773 2.815 12.819 1.00 90.50 318 ALA A O 1
ATOM 2381 N N . THR A 1 319 ? -2.361 1.634 11.774 1.00 89.62 319 THR A N 1
ATOM 2382 C CA . THR A 1 319 ? -3.410 1.830 12.796 1.00 89.62 319 THR A CA 1
ATOM 2383 C C . THR A 1 319 ? -3.215 0.966 14.045 1.00 89.62 319 THR A C 1
ATOM 2385 O O . THR A 1 319 ? -4.047 0.988 14.948 1.00 89.62 319 THR A O 1
ATOM 2388 N N . LEU A 1 320 ? -2.150 0.167 14.078 1.00 93.69 320 LEU A N 1
ATOM 2389 C CA . LEU A 1 320 ? -1.716 -0.625 15.222 1.00 93.69 320 LEU A CA 1
ATOM 2390 C C . LEU A 1 320 ? -0.318 -0.169 15.632 1.00 93.69 320 LEU A C 1
ATOM 2392 O O . LEU A 1 320 ? 0.458 0.292 14.791 1.00 93.69 320 LEU A O 1
ATOM 2396 N N . MET A 1 321 ? 0.014 -0.317 16.911 1.00 94.31 321 MET A N 1
ATOM 2397 C CA . MET A 1 321 ? 1.408 -0.250 17.333 1.00 94.31 321 MET A CA 1
ATOM 2398 C C . MET A 1 321 ? 2.132 -1.412 16.660 1.00 94.31 321 MET A C 1
ATOM 2400 O O . MET A 1 321 ? 1.756 -2.563 16.862 1.00 94.31 321 MET A O 1
ATOM 2404 N N . VAL A 1 322 ? 3.139 -1.118 15.846 1.00 95.12 322 VAL A N 1
ATOM 2405 C CA . VAL A 1 322 ? 3.979 -2.128 15.200 1.00 95.12 322 VAL A CA 1
ATOM 2406 C C . VAL A 1 322 ? 5.387 -1.953 15.726 1.00 95.12 322 VAL A C 1
ATOM 2408 O O . VAL A 1 322 ? 5.922 -0.843 15.736 1.00 95.12 322 VAL A O 1
ATOM 2411 N N . TYR A 1 323 ? 5.978 -3.052 16.169 1.00 94.56 323 TYR A N 1
ATOM 2412 C CA . TYR A 1 323 ? 7.327 -3.070 16.696 1.00 94.56 323 TYR A CA 1
ATOM 2413 C C . TYR A 1 323 ? 8.087 -4.299 16.221 1.00 94.56 323 TYR A C 1
ATOM 2415 O O . TYR A 1 323 ? 7.503 -5.324 15.858 1.00 94.56 323 TYR A O 1
ATOM 2423 N N . THR A 1 324 ? 9.406 -4.196 16.254 1.00 94.44 324 THR A N 1
ATOM 2424 C CA . THR A 1 324 ? 10.295 -5.350 16.157 1.00 94.44 324 THR A CA 1
ATOM 2425 C C . THR A 1 324 ? 11.144 -5.425 17.412 1.00 94.44 324 THR A C 1
ATOM 2427 O O . THR A 1 324 ? 11.445 -4.396 18.017 1.00 94.44 324 THR A O 1
ATOM 2430 N N . ALA A 1 325 ? 11.519 -6.633 17.808 1.00 93.56 325 ALA A N 1
ATOM 2431 C CA . ALA A 1 325 ? 12.388 -6.893 18.942 1.00 93.56 325 ALA A CA 1
ATOM 2432 C C . ALA A 1 325 ? 13.423 -7.973 18.603 1.00 93.56 325 ALA A C 1
ATOM 2434 O O . ALA A 1 325 ? 13.220 -8.771 17.686 1.00 93.56 325 ALA A O 1
ATOM 2435 N N . ASP A 1 326 ? 14.542 -7.985 19.323 1.00 92.94 326 ASP A N 1
ATOM 2436 C CA . ASP A 1 326 ? 15.501 -9.089 19.280 1.00 92.94 326 ASP A CA 1
ATOM 2437 C C . ASP A 1 326 ? 14.942 -10.341 19.992 1.00 92.94 326 ASP A C 1
ATOM 2439 O O . ASP A 1 326 ? 13.871 -10.312 20.603 1.00 92.94 326 ASP A O 1
ATOM 2443 N N . LEU A 1 327 ? 15.665 -11.463 19.930 1.00 89.06 327 LEU A N 1
ATOM 2444 C CA . LEU A 1 327 ? 15.258 -12.714 20.593 1.00 89.06 327 LEU A CA 1
ATOM 2445 C C . LEU A 1 327 ? 15.241 -12.631 22.130 1.00 89.06 327 LEU A C 1
ATOM 2447 O O . LEU A 1 327 ? 14.715 -13.526 22.787 1.00 89.06 327 LEU A O 1
ATOM 2451 N N . HIS A 1 328 ? 15.812 -11.578 22.716 1.00 88.88 328 HIS A N 1
ATOM 2452 C CA . HIS A 1 328 ? 15.747 -11.311 24.151 1.00 88.88 328 HIS A CA 1
ATOM 2453 C C . HIS A 1 328 ? 14.560 -10.409 24.517 1.00 88.88 328 HIS A C 1
ATOM 2455 O O . HIS A 1 328 ? 14.390 -10.064 25.686 1.00 88.88 328 HIS A O 1
ATOM 2461 N N . GLY A 1 329 ? 13.738 -10.032 23.533 1.00 90.25 329 GLY A N 1
ATOM 2462 C CA . GLY A 1 329 ? 12.580 -9.170 23.713 1.00 90.25 329 GLY A CA 1
ATOM 2463 C C . GLY A 1 329 ? 12.931 -7.694 23.878 1.00 90.25 329 GLY A C 1
ATOM 2464 O O . GLY A 1 329 ? 12.114 -6.952 24.416 1.00 90.25 329 GLY A O 1
ATOM 2465 N N . ARG A 1 330 ? 14.113 -7.242 23.443 1.00 93.56 330 ARG A N 1
ATOM 2466 C CA . ARG A 1 330 ? 14.455 -5.812 23.409 1.00 93.56 330 ARG A CA 1
ATOM 2467 C C . ARG A 1 330 ? 13.999 -5.179 22.109 1.00 93.56 330 ARG A C 1
ATOM 2469 O O . ARG A 1 330 ? 14.273 -5.724 21.043 1.00 93.56 330 ARG A O 1
ATOM 2476 N N . PHE A 1 331 ? 13.350 -4.022 22.179 1.00 94.38 331 PHE A N 1
ATOM 2477 C CA . PHE A 1 331 ? 12.882 -3.315 20.987 1.00 94.38 331 PHE A CA 1
ATOM 2478 C C . PHE A 1 331 ? 14.041 -2.975 20.040 1.00 94.38 331 PHE A C 1
ATOM 2480 O O . PHE A 1 331 ? 15.056 -2.416 20.443 1.00 94.38 331 PHE A O 1
ATOM 2487 N N . THR A 1 332 ? 13.865 -3.265 18.756 1.00 93.94 332 THR A N 1
ATOM 2488 C CA . THR A 1 332 ? 14.750 -2.837 17.663 1.00 93.94 332 THR A CA 1
ATOM 2489 C C . THR A 1 332 ? 14.093 -1.771 16.792 1.00 93.94 332 THR A C 1
ATOM 2491 O O . THR A 1 332 ? 14.785 -0.961 16.183 1.00 93.94 332 THR A O 1
ATOM 2494 N N . SER A 1 333 ? 12.759 -1.722 16.754 1.00 93.38 333 SER A N 1
ATOM 2495 C CA . SER A 1 333 ? 12.009 -0.631 16.132 1.00 93.38 333 SER A CA 1
ATOM 2496 C C . SER A 1 333 ? 10.618 -0.491 16.747 1.00 93.38 333 SER A C 1
ATOM 2498 O O . SER A 1 333 ? 10.057 -1.457 17.263 1.00 93.38 333 SER A O 1
ATOM 2500 N N . LEU A 1 334 ? 10.054 0.713 16.658 1.00 94.94 334 LEU A N 1
ATOM 2501 C CA . LEU A 1 334 ? 8.693 1.036 17.082 1.00 94.94 334 LEU A CA 1
ATOM 2502 C C . LEU A 1 334 ? 8.119 2.111 16.157 1.00 94.94 334 LEU A C 1
ATOM 2504 O O . LEU A 1 334 ? 8.818 3.082 15.865 1.00 94.94 334 LEU A O 1
ATOM 2508 N N . ASN A 1 335 ? 6.888 1.952 15.673 1.00 95.00 335 ASN A N 1
ATOM 2509 C CA . ASN A 1 335 ? 6.228 2.963 14.842 1.00 95.00 335 ASN A CA 1
ATOM 2510 C C . ASN A 1 335 ? 5.657 4.142 15.654 1.00 95.00 335 ASN A C 1
ATOM 2512 O O . ASN A 1 335 ? 5.466 4.041 16.866 1.00 95.00 335 ASN A O 1
ATOM 2516 N N . LYS A 1 336 ? 5.310 5.246 14.976 1.00 93.50 336 LYS A N 1
ATOM 2517 C CA . LYS A 1 336 ? 4.728 6.452 15.610 1.00 93.50 336 LYS A CA 1
ATOM 2518 C C . LYS A 1 336 ? 3.511 6.193 16.498 1.00 93.50 336 LYS A C 1
ATOM 2520 O O . LYS A 1 336 ? 3.322 6.885 17.495 1.00 93.50 336 LYS A O 1
ATOM 2525 N N . LEU A 1 337 ? 2.634 5.254 16.132 1.00 94.88 337 LEU A N 1
ATOM 2526 C CA . LEU A 1 337 ? 1.481 4.938 16.980 1.00 94.88 337 LEU A CA 1
ATOM 2527 C C . LEU A 1 337 ? 1.922 4.258 18.281 1.00 94.88 337 LEU A C 1
ATOM 2529 O O . LEU A 1 337 ? 1.390 4.574 19.341 1.00 94.88 337 LEU A O 1
ATOM 2533 N N . GLY A 1 338 ? 2.924 3.385 18.205 1.00 93.62 338 GLY A N 1
ATOM 2534 C CA . GLY A 1 338 ? 3.585 2.817 19.368 1.00 93.62 338 GLY A CA 1
ATOM 2535 C C . GLY A 1 338 ? 4.132 3.877 20.314 1.00 93.62 338 GLY A C 1
ATOM 2536 O O . GLY A 1 338 ? 3.833 3.812 21.499 1.00 93.62 338 GLY A O 1
ATOM 2537 N N . GLU A 1 339 ? 4.831 4.892 19.799 1.00 94.31 339 GLU A N 1
ATOM 2538 C CA . GLU A 1 339 ? 5.342 6.002 20.621 1.00 94.31 339 GLU A CA 1
ATOM 2539 C C . GLU A 1 339 ? 4.221 6.745 21.361 1.00 94.31 339 GLU A C 1
ATOM 2541 O O . GLU A 1 339 ? 4.348 7.074 22.537 1.00 94.31 339 GLU A O 1
ATOM 2546 N N . LYS A 1 340 ? 3.078 6.971 20.700 1.00 92.81 340 LYS A N 1
ATOM 2547 C CA . LYS A 1 340 ? 1.908 7.617 21.321 1.00 92.81 340 LYS A CA 1
ATOM 2548 C C . LYS A 1 340 ? 1.271 6.767 22.420 1.00 92.81 340 LYS A C 1
ATOM 2550 O O . LYS A 1 340 ? 0.758 7.318 23.392 1.00 92.81 340 LYS A O 1
ATOM 2555 N N . ILE A 1 341 ? 1.252 5.447 22.240 1.00 93.00 341 ILE A N 1
ATOM 2556 C CA . ILE A 1 341 ? 0.648 4.507 23.191 1.00 93.00 341 ILE A CA 1
ATOM 2557 C C . ILE A 1 341 ? 1.563 4.307 24.404 1.00 93.00 341 ILE A C 1
ATOM 2559 O O . ILE A 1 341 ? 1.088 4.379 25.534 1.00 93.00 341 ILE A O 1
ATOM 2563 N N . THR A 1 342 ? 2.860 4.079 24.186 1.00 92.25 342 THR A N 1
ATOM 2564 C CA . THR A 1 342 ? 3.824 3.809 25.265 1.00 92.25 342 THR A CA 1
ATOM 2565 C C . THR A 1 342 ? 4.339 5.085 25.934 1.00 92.25 342 THR A C 1
ATOM 2567 O O . THR A 1 342 ? 4.755 5.042 27.089 1.00 92.25 342 THR A O 1
ATOM 2570 N N . GLY A 1 343 ? 4.327 6.221 25.232 1.00 91.94 343 GLY A N 1
ATOM 2571 C CA . GLY A 1 343 ? 4.908 7.488 25.686 1.00 91.94 343 GLY A CA 1
ATOM 2572 C C . GLY A 1 343 ? 6.434 7.575 25.545 1.00 91.94 343 GLY A C 1
ATOM 2573 O O . GLY A 1 343 ? 7.012 8.589 25.933 1.00 91.94 343 GLY A O 1
ATOM 2574 N N . TYR A 1 344 ? 7.086 6.541 25.007 1.00 92.00 344 TYR A N 1
ATOM 2575 C CA . TYR A 1 344 ? 8.524 6.527 24.721 1.00 92.00 344 TYR A CA 1
ATOM 2576 C C . TYR A 1 344 ? 8.770 6.873 23.255 1.00 92.00 344 TYR A C 1
ATOM 2578 O O . TYR A 1 344 ? 8.073 6.354 22.382 1.00 92.00 344 TYR A O 1
ATOM 2586 N N . THR A 1 345 ? 9.777 7.699 22.964 1.00 92.94 345 THR A N 1
ATOM 2587 C CA . THR A 1 345 ? 10.202 7.892 21.567 1.00 92.94 345 THR A CA 1
ATOM 2588 C C . THR A 1 345 ? 10.942 6.653 21.063 1.00 92.94 345 THR A C 1
ATOM 2590 O O . THR A 1 345 ? 11.435 5.844 21.857 1.00 92.94 345 THR A O 1
ATOM 2593 N N . ARG A 1 346 ? 11.052 6.480 19.741 1.00 89.94 346 ARG A N 1
ATOM 2594 C CA . ARG A 1 346 ? 11.829 5.385 19.145 1.00 89.94 346 ARG A CA 1
ATOM 2595 C C . ARG A 1 346 ? 13.255 5.333 19.692 1.00 89.94 346 ARG A C 1
ATOM 2597 O O . ARG A 1 346 ? 13.750 4.246 19.962 1.00 89.94 346 ARG A O 1
ATOM 2604 N N . GLU A 1 347 ? 13.914 6.473 19.857 1.00 90.25 347 GLU A N 1
ATOM 2605 C CA . GLU A 1 347 ? 15.297 6.538 20.342 1.00 90.25 347 GLU A CA 1
ATOM 2606 C C . GLU A 1 347 ? 15.419 6.079 21.798 1.00 90.25 347 GLU A C 1
ATOM 2608 O O . GLU A 1 347 ? 16.425 5.482 22.167 1.00 90.25 347 GLU A O 1
ATOM 2613 N N . GLU A 1 348 ? 14.394 6.328 22.614 1.00 91.69 348 GLU A N 1
ATOM 2614 C CA . GLU A 1 348 ? 14.362 5.922 24.021 1.00 91.69 348 GLU A CA 1
ATOM 2615 C C . GLU A 1 348 ? 13.990 4.450 24.200 1.00 91.69 348 GLU A C 1
ATOM 2617 O O . GLU A 1 348 ? 14.469 3.806 25.129 1.00 91.69 348 GLU A O 1
ATOM 2622 N N . VAL A 1 349 ? 13.100 3.928 23.350 1.00 92.19 349 VAL A N 1
ATOM 2623 C CA . VAL A 1 349 ? 12.563 2.570 23.499 1.00 92.19 349 VAL A CA 1
ATOM 2624 C C . VAL A 1 349 ? 13.489 1.511 22.903 1.00 92.19 349 VAL A C 1
ATOM 2626 O O . VAL A 1 349 ? 13.471 0.369 23.354 1.00 92.19 349 VAL A O 1
ATOM 2629 N N . VAL A 1 350 ? 14.305 1.851 21.899 1.00 92.44 350 VAL A N 1
ATOM 2630 C CA . VAL A 1 350 ? 15.235 0.895 21.281 1.00 92.44 350 VAL A CA 1
ATOM 2631 C C . VAL A 1 350 ? 16.242 0.396 22.321 1.00 92.44 350 VAL A C 1
ATOM 2633 O O . VAL A 1 350 ? 16.902 1.169 23.006 1.00 92.44 350 VAL A O 1
ATOM 2636 N N . GLY A 1 351 ? 16.357 -0.926 22.440 1.00 89.62 351 GLY A N 1
ATOM 2637 C CA . GLY A 1 351 ? 17.170 -1.604 23.450 1.00 89.62 351 GLY A CA 1
ATOM 2638 C C . GLY A 1 351 ? 16.452 -1.867 24.778 1.00 89.62 351 GLY A C 1
ATOM 2639 O O . GLY A 1 351 ? 16.925 -2.701 25.550 1.00 89.62 351 GLY A O 1
ATOM 2640 N N . VAL A 1 352 ? 15.300 -1.242 25.036 1.00 92.38 352 VAL A N 1
ATOM 2641 C CA . VAL A 1 352 ? 14.490 -1.501 26.238 1.00 92.38 352 VAL A CA 1
ATOM 2642 C C . VAL A 1 352 ? 13.770 -2.842 26.099 1.00 92.38 352 VAL A C 1
ATOM 2644 O O . VAL A 1 352 ? 13.299 -3.194 25.015 1.00 92.38 352 VAL A O 1
ATOM 2647 N N . SER A 1 353 ? 13.688 -3.611 27.186 1.00 92.19 353 SER A N 1
ATOM 2648 C CA . SER A 1 353 ? 12.983 -4.894 27.196 1.00 92.19 353 SER A CA 1
ATOM 2649 C C . SER A 1 353 ? 11.467 -4.696 27.217 1.00 92.19 353 SER A C 1
ATOM 2651 O O . SER A 1 353 ? 10.942 -3.922 28.015 1.00 92.19 353 SER A O 1
ATOM 2653 N N . LEU A 1 354 ? 10.737 -5.469 26.412 1.00 92.19 354 LEU A N 1
ATOM 2654 C CA . LEU A 1 354 ? 9.270 -5.545 26.445 1.00 92.19 354 LEU A CA 1
ATOM 2655 C C . LEU A 1 354 ? 8.734 -5.850 27.854 1.00 92.19 354 LEU A C 1
ATOM 2657 O O . LEU A 1 354 ? 7.659 -5.380 28.219 1.00 92.19 354 LEU A O 1
ATOM 2661 N N . ALA A 1 355 ? 9.474 -6.636 28.644 1.00 91.94 355 ALA A N 1
ATOM 2662 C CA . ALA A 1 355 ? 9.082 -7.001 30.004 1.00 91.94 355 ALA A CA 1
ATOM 2663 C C . ALA A 1 355 ? 9.174 -5.827 30.993 1.00 91.94 355 ALA A C 1
ATOM 2665 O O . ALA A 1 355 ? 8.450 -5.838 31.984 1.00 91.94 355 ALA A O 1
ATOM 2666 N N . ASP A 1 356 ? 10.012 -4.823 30.718 1.00 91.19 356 ASP A N 1
ATOM 2667 C CA . ASP A 1 356 ? 10.179 -3.650 31.587 1.00 91.19 356 ASP A CA 1
ATOM 2668 C C . ASP A 1 356 ? 9.016 -2.660 31.429 1.00 91.19 356 ASP A C 1
ATOM 2670 O O . ASP A 1 356 ? 8.702 -1.919 32.355 1.00 91.19 356 ASP A O 1
ATOM 2674 N N . LEU A 1 357 ? 8.339 -2.677 30.273 1.00 92.31 357 LEU A N 1
ATOM 2675 C CA . LEU A 1 357 ? 7.117 -1.901 30.039 1.00 92.31 357 LEU A CA 1
ATOM 2676 C C . LEU A 1 357 ? 5.867 -2.597 30.599 1.00 92.31 357 LEU A C 1
ATOM 2678 O O . LEU A 1 357 ? 4.809 -1.978 30.672 1.00 92.31 357 LEU A O 1
ATOM 2682 N N . ALA A 1 358 ? 5.937 -3.880 30.959 1.00 93.00 358 ALA A N 1
ATOM 2683 C CA . ALA A 1 358 ? 4.778 -4.614 31.451 1.00 93.00 358 ALA A CA 1
ATOM 2684 C C . ALA A 1 358 ? 4.374 -4.136 32.854 1.00 93.00 358 ALA A C 1
ATOM 2686 O O . ALA A 1 358 ? 5.217 -3.908 33.721 1.00 93.00 358 ALA A O 1
ATOM 2687 N N . ALA A 1 359 ? 3.068 -4.042 33.113 1.00 93.00 359 ALA A N 1
ATOM 2688 C CA . ALA A 1 359 ? 2.565 -3.810 34.461 1.00 93.00 359 ALA A CA 1
ATOM 2689 C C . ALA A 1 359 ? 3.055 -4.933 35.404 1.00 93.00 359 ALA A C 1
ATOM 2691 O O . ALA A 1 359 ? 3.171 -6.077 34.953 1.00 93.00 359 ALA A O 1
ATOM 2692 N N . PRO A 1 360 ? 3.282 -4.674 36.709 1.00 91.38 360 PRO A N 1
ATOM 2693 C CA . PRO A 1 360 ? 3.891 -5.645 37.628 1.00 91.38 360 PRO A CA 1
ATOM 2694 C C . PRO A 1 360 ? 3.235 -7.035 37.628 1.00 91.38 360 PRO A C 1
ATOM 2696 O O . PRO A 1 360 ? 3.928 -8.048 37.686 1.00 91.38 360 PRO A O 1
ATOM 2699 N N . ALA A 1 361 ? 1.907 -7.097 37.483 1.00 92.62 361 ALA A N 1
ATOM 2700 C CA . ALA A 1 361 ? 1.153 -8.351 37.408 1.00 92.62 361 ALA A CA 1
ATOM 2701 C C . ALA A 1 361 ? 1.388 -9.155 36.107 1.00 92.62 361 ALA A C 1
ATOM 2703 O O . ALA A 1 361 ? 1.163 -10.363 36.076 1.00 92.62 361 ALA A O 1
ATOM 2704 N N . HIS A 1 362 ? 1.847 -8.504 35.034 1.00 93.50 362 HIS A N 1
ATOM 2705 C CA . HIS A 1 362 ? 2.002 -9.076 33.695 1.00 93.50 362 HIS A CA 1
ATOM 2706 C C . HIS A 1 362 ? 3.464 -9.302 33.270 1.00 93.50 362 HIS A C 1
ATOM 2708 O O . HIS A 1 362 ? 3.688 -9.902 32.218 1.00 93.50 362 HIS A O 1
ATOM 2714 N N . VAL A 1 363 ? 4.464 -8.909 34.070 1.00 92.06 363 VAL A N 1
ATOM 2715 C CA . VAL A 1 363 ? 5.897 -9.103 33.746 1.00 92.06 363 VAL A CA 1
ATOM 2716 C C . VAL A 1 363 ? 6.217 -10.570 33.430 1.00 92.06 363 VAL A C 1
ATOM 2718 O O . VAL A 1 363 ? 6.823 -10.875 32.401 1.00 92.06 363 VAL A O 1
ATOM 2721 N N . GLU A 1 364 ? 5.753 -11.500 34.268 1.00 92.12 364 GLU A N 1
ATOM 2722 C CA . GLU A 1 364 ? 6.014 -12.936 34.087 1.00 92.12 364 GLU A CA 1
ATOM 2723 C C . GLU A 1 364 ? 5.234 -13.539 32.908 1.00 92.12 364 GLU A C 1
ATOM 2725 O O . GLU A 1 364 ? 5.664 -14.503 32.273 1.00 92.12 364 GLU A O 1
ATOM 2730 N N . LEU A 1 365 ? 4.081 -12.960 32.558 1.00 92.19 365 LEU A N 1
ATOM 2731 C CA . LEU A 1 365 ? 3.376 -13.326 31.331 1.00 92.19 365 LEU A CA 1
ATOM 2732 C C . LEU A 1 365 ? 4.218 -12.947 30.108 1.00 92.19 365 LEU A C 1
ATOM 2734 O O . LEU A 1 365 ? 4.453 -13.796 29.252 1.00 92.19 365 LEU A O 1
ATOM 2738 N N . VAL A 1 366 ? 4.710 -11.706 30.047 1.00 91.50 366 VAL A N 1
ATOM 2739 C CA . VAL A 1 366 ? 5.491 -11.204 28.907 1.00 91.50 366 VAL A CA 1
ATOM 2740 C C . VAL A 1 366 ? 6.798 -11.982 28.739 1.00 91.50 366 VAL A C 1
ATOM 2742 O O . VAL A 1 366 ? 7.104 -12.401 27.624 1.00 91.50 366 VAL A O 1
ATOM 2745 N N . ARG A 1 367 ? 7.526 -12.276 29.826 1.00 90.75 367 ARG A N 1
ATOM 2746 C CA . ARG A 1 367 ? 8.749 -13.104 29.778 1.00 90.75 367 ARG A CA 1
ATOM 2747 C C . ARG A 1 367 ? 8.500 -14.493 29.196 1.00 90.75 367 ARG A C 1
ATOM 2749 O O . ARG A 1 367 ? 9.256 -14.938 28.333 1.00 90.75 367 ARG A O 1
ATOM 2756 N N . ARG A 1 368 ? 7.419 -15.158 29.615 1.00 90.19 368 ARG A N 1
ATOM 2757 C CA . ARG A 1 368 ? 7.032 -16.468 29.065 1.00 90.19 368 ARG A CA 1
ATOM 2758 C C . ARG A 1 368 ? 6.690 -16.396 27.578 1.00 90.19 368 ARG A C 1
ATOM 2760 O O . ARG A 1 368 ? 7.053 -17.308 26.839 1.00 90.19 368 ARG A O 1
ATOM 2767 N N . MET A 1 369 ? 6.034 -15.324 27.129 1.00 90.12 369 MET A N 1
ATOM 2768 C CA . MET A 1 369 ? 5.714 -15.142 25.708 1.00 90.12 369 MET A CA 1
ATOM 2769 C C . MET A 1 369 ? 6.966 -14.890 24.861 1.00 90.12 369 MET A C 1
ATOM 2771 O O . MET A 1 369 ? 7.106 -15.521 23.818 1.00 90.12 369 MET A O 1
ATOM 2775 N N . ILE A 1 370 ? 7.913 -14.068 25.333 1.00 87.88 370 ILE A N 1
ATOM 2776 C CA . ILE A 1 370 ? 9.215 -13.862 24.666 1.00 87.88 370 ILE A CA 1
ATOM 2777 C C . ILE A 1 370 ? 9.954 -15.199 24.507 1.00 87.88 370 ILE A C 1
ATOM 2779 O O . ILE A 1 370 ? 10.432 -15.520 23.423 1.00 87.88 370 ILE A O 1
ATOM 2783 N N . ALA A 1 371 ? 9.993 -16.023 25.561 1.00 85.56 371 ALA A N 1
ATOM 2784 C CA . ALA A 1 371 ? 10.650 -17.330 25.508 1.00 85.56 371 ALA A CA 1
ATOM 2785 C C . ALA A 1 371 ? 9.994 -18.292 24.497 1.00 85.56 371 ALA A C 1
ATOM 2787 O O . ALA A 1 371 ? 10.697 -19.037 23.814 1.00 85.56 371 ALA A O 1
ATOM 2788 N N . ARG A 1 372 ? 8.660 -18.264 24.362 1.00 85.50 372 ARG A N 1
ATOM 2789 C CA . ARG A 1 372 ? 7.938 -19.080 23.371 1.00 85.50 372 ARG A CA 1
ATOM 2790 C C . ARG A 1 372 ? 8.196 -18.653 21.928 1.00 85.50 372 ARG A C 1
ATOM 2792 O O . ARG A 1 372 ? 8.275 -19.519 21.064 1.00 85.50 372 ARG A O 1
ATOM 2799 N N . GLN A 1 373 ? 8.378 -17.360 21.661 1.00 79.94 373 GLN A N 1
ATOM 2800 C CA . GLN A 1 373 ? 8.612 -16.840 20.303 1.00 79.94 373 GLN A CA 1
ATOM 2801 C C . GLN A 1 373 ? 9.904 -17.358 19.658 1.00 79.94 373 GLN A C 1
ATOM 2803 O O . GLN A 1 373 ? 10.013 -17.371 18.436 1.00 79.94 373 GLN A O 1
ATOM 2808 N N . ALA A 1 374 ? 10.881 -17.792 20.459 1.00 72.44 374 ALA A N 1
ATOM 2809 C CA . ALA A 1 374 ? 12.114 -18.392 19.954 1.00 72.44 374 ALA A CA 1
ATOM 2810 C C . ALA A 1 374 ? 11.928 -19.835 19.442 1.00 72.44 374 ALA A C 1
ATOM 2812 O O . ALA A 1 374 ? 12.815 -20.356 18.767 1.00 72.44 374 ALA A O 1
ATOM 2813 N N . VAL A 1 375 ? 10.808 -20.484 19.782 1.00 75.25 375 VAL A N 1
ATOM 2814 C CA . VAL A 1 375 ? 10.555 -21.912 19.525 1.00 75.25 375 VAL A CA 1
ATOM 2815 C C . VAL A 1 375 ? 9.317 -22.127 18.649 1.00 75.25 375 VAL A C 1
ATOM 2817 O O . VAL A 1 375 ? 9.302 -23.038 17.827 1.00 75.25 375 VAL A O 1
ATOM 2820 N N . GLU A 1 376 ? 8.279 -21.306 18.805 1.00 75.25 376 GLU A N 1
ATOM 2821 C CA . GLU A 1 376 ? 7.026 -21.426 18.058 1.00 75.25 376 GLU A CA 1
ATOM 2822 C C . GLU A 1 376 ? 7.052 -20.599 16.761 1.00 75.25 376 GLU A C 1
ATOM 2824 O O . GLU A 1 376 ? 7.278 -19.391 16.779 1.00 75.25 376 GLU A O 1
ATOM 2829 N N . GLU A 1 377 ? 6.745 -21.235 15.625 1.00 72.56 377 GLU A N 1
ATOM 2830 C CA . GLU A 1 377 ? 6.558 -20.540 14.337 1.00 72.56 377 GLU A CA 1
ATOM 2831 C C . GLU A 1 377 ? 5.178 -19.865 14.215 1.00 72.56 377 GLU A C 1
ATOM 2833 O O . GLU A 1 377 ? 4.972 -18.982 13.377 1.00 72.56 377 GLU A O 1
ATOM 2838 N N . ALA A 1 378 ? 4.215 -20.281 15.043 1.00 77.06 378 ALA A N 1
ATOM 2839 C CA . ALA A 1 378 ? 2.845 -19.792 14.994 1.00 77.06 378 ALA A CA 1
ATOM 2840 C C . ALA A 1 378 ? 2.693 -18.406 15.656 1.00 77.06 378 ALA A C 1
ATOM 2842 O O . ALA A 1 378 ? 3.438 -18.066 16.575 1.00 77.06 378 ALA A O 1
ATOM 2843 N N . PRO A 1 379 ? 1.702 -17.594 15.234 1.00 81.56 379 PRO A N 1
ATOM 2844 C CA . PRO A 1 379 ? 1.437 -16.312 15.871 1.00 81.56 379 PRO A CA 1
ATOM 2845 C C . PRO A 1 379 ? 0.945 -16.495 17.309 1.00 81.56 379 PRO A C 1
ATOM 2847 O O . PRO A 1 379 ? -0.053 -17.178 17.540 1.00 81.56 379 PRO A O 1
ATOM 2850 N N . ILE A 1 380 ? 1.593 -15.826 18.261 1.00 87.81 380 ILE A N 1
ATOM 2851 C CA . ILE A 1 380 ? 1.193 -15.844 19.672 1.00 87.81 380 ILE A CA 1
ATOM 2852 C C . ILE A 1 380 ? 0.380 -14.586 19.964 1.00 87.81 380 ILE A C 1
ATOM 2854 O O . ILE A 1 380 ? 0.867 -13.472 19.741 1.00 87.81 380 ILE A O 1
ATOM 2858 N N . VAL A 1 381 ? -0.840 -14.774 20.477 1.00 90.69 381 VAL A N 1
ATOM 2859 C CA . VAL A 1 381 ? -1.762 -13.698 20.864 1.00 90.69 381 VAL A CA 1
ATOM 2860 C C . VAL A 1 381 ? -1.963 -13.704 22.376 1.00 90.69 381 VAL A C 1
ATOM 2862 O O . VAL A 1 381 ? -2.274 -14.739 22.962 1.00 90.69 381 VAL A O 1
ATOM 2865 N N . TYR A 1 382 ? -1.782 -12.552 23.014 1.00 92.81 382 TYR A N 1
ATOM 2866 C CA . TYR A 1 382 ? -1.948 -12.371 24.456 1.00 92.81 382 TYR A CA 1
ATOM 2867 C C . TYR A 1 382 ? -2.323 -10.922 24.776 1.00 92.81 382 TYR A C 1
ATOM 2869 O O . TYR A 1 382 ? -2.100 -10.025 23.965 1.00 92.81 382 TYR A O 1
ATOM 2877 N N . ALA A 1 383 ? -2.900 -10.686 25.955 1.00 93.44 383 ALA A N 1
ATOM 2878 C CA . ALA A 1 383 ? -3.403 -9.368 26.338 1.00 93.44 383 ALA A CA 1
ATOM 2879 C C . ALA A 1 383 ? -2.727 -8.836 27.617 1.00 93.44 383 ALA A C 1
ATOM 2881 O O . ALA A 1 383 ? -3.289 -8.986 28.704 1.00 93.44 383 ALA A O 1
ATOM 2882 N N . PRO A 1 384 ? -1.501 -8.286 27.531 1.00 94.50 384 PRO A N 1
ATOM 2883 C CA . PRO A 1 384 ? -0.824 -7.712 28.683 1.00 94.50 384 PRO A CA 1
ATOM 2884 C C . PRO A 1 384 ? -1.347 -6.303 28.988 1.00 94.50 384 PRO A C 1
ATOM 2886 O O . PRO A 1 384 ? -1.769 -5.562 28.098 1.00 94.50 384 PRO A O 1
ATOM 2889 N N . GLU A 1 385 ? -1.226 -5.894 30.244 1.00 94.38 385 GLU A N 1
ATOM 2890 C CA . GLU A 1 385 ? -1.249 -4.474 30.595 1.00 94.38 385 GLU A CA 1
ATOM 2891 C C . GLU A 1 385 ? 0.181 -3.949 30.651 1.00 94.38 385 GLU A C 1
ATOM 2893 O O . GLU A 1 385 ? 1.069 -4.611 31.196 1.00 94.38 385 GLU A O 1
ATOM 2898 N N . ILE A 1 386 ? 0.399 -2.768 30.081 1.00 94.38 386 ILE A N 1
ATOM 2899 C CA . ILE A 1 386 ? 1.677 -2.059 30.121 1.00 94.38 386 ILE A CA 1
ATOM 2900 C C . ILE A 1 386 ? 1.549 -0.778 30.938 1.00 94.38 386 ILE A C 1
ATOM 2902 O O . ILE A 1 386 ? 0.459 -0.211 31.053 1.00 94.38 386 ILE A O 1
ATOM 2906 N N . LEU A 1 387 ? 2.671 -0.313 31.472 1.00 93.56 387 LEU A N 1
ATOM 2907 C CA . LEU A 1 387 ? 2.796 0.992 32.097 1.00 93.56 387 LEU A CA 1
ATOM 2908 C C . LEU A 1 387 ? 3.437 1.954 31.091 1.00 93.56 387 LEU A C 1
ATOM 2910 O O . LEU A 1 387 ? 4.601 1.801 30.721 1.00 93.56 387 LEU A O 1
ATOM 2914 N N . ALA A 1 388 ? 2.662 2.927 30.617 1.00 92.62 388 ALA A N 1
ATOM 2915 C CA . ALA A 1 388 ? 3.180 4.000 29.779 1.00 92.62 388 ALA A CA 1
ATOM 2916 C C . ALA A 1 388 ? 4.112 4.918 30.589 1.00 92.62 388 ALA A C 1
ATOM 2918 O O . ALA A 1 388 ? 4.017 4.998 31.816 1.00 92.62 388 ALA A O 1
ATOM 2919 N N . LYS A 1 389 ? 4.991 5.659 29.905 1.00 90.06 389 LYS A N 1
ATOM 2920 C CA . LYS A 1 389 ? 5.982 6.559 30.530 1.00 90.06 389 LYS A CA 1
ATOM 2921 C C . LYS A 1 389 ? 5.356 7.621 31.444 1.00 90.06 389 LYS A C 1
ATOM 2923 O O . LYS A 1 389 ? 5.976 8.054 32.408 1.00 90.06 389 LYS A O 1
ATOM 2928 N N . ASP A 1 390 ? 4.130 8.040 31.141 1.00 89.00 390 ASP A N 1
ATOM 2929 C CA . ASP A 1 390 ? 3.354 9.009 31.924 1.00 89.00 390 ASP A CA 1
ATOM 2930 C C . ASP A 1 390 ? 2.599 8.386 33.117 1.00 89.00 390 ASP A C 1
ATOM 2932 O O . ASP A 1 390 ? 1.844 9.076 33.801 1.00 89.00 390 ASP A O 1
ATOM 2936 N N . GLY A 1 391 ? 2.799 7.090 33.377 1.00 86.12 391 GLY A N 1
ATOM 2937 C CA . GLY A 1 391 ? 2.190 6.349 34.480 1.00 86.12 391 GLY A CA 1
ATOM 2938 C C . GLY A 1 391 ? 0.806 5.772 34.176 1.00 86.12 391 GLY A C 1
ATOM 2939 O O . GLY A 1 391 ? 0.218 5.136 35.052 1.00 86.12 391 GLY A O 1
ATOM 2940 N N . ARG A 1 392 ? 0.259 5.953 32.965 1.00 91.00 392 ARG A N 1
ATOM 2941 C CA . ARG A 1 392 ? -1.017 5.327 32.584 1.00 91.00 392 ARG A CA 1
ATOM 2942 C C . ARG A 1 392 ? -0.853 3.822 32.385 1.00 91.00 392 ARG A C 1
ATOM 2944 O O . ARG A 1 392 ? 0.046 3.377 31.675 1.00 91.00 392 ARG A O 1
ATOM 2951 N N . THR A 1 393 ? -1.783 3.041 32.926 1.00 92.31 393 THR A N 1
ATOM 2952 C CA . THR A 1 393 ? -1.920 1.622 32.576 1.00 92.31 393 THR A CA 1
ATOM 2953 C C . THR A 1 393 ? -2.703 1.493 31.275 1.00 92.31 393 THR A C 1
ATOM 2955 O O . THR A 1 393 ? -3.837 1.968 31.183 1.00 92.31 393 THR A O 1
ATOM 2958 N N . VAL A 1 394 ? -2.116 0.841 30.274 1.00 93.88 394 VAL A N 1
ATOM 2959 C CA . VAL A 1 394 ? -2.745 0.603 28.970 1.00 93.88 394 VAL A CA 1
ATOM 2960 C C . VAL A 1 394 ? -2.913 -0.896 28.767 1.00 93.88 394 VAL A C 1
ATOM 2962 O O . VAL A 1 394 ? -1.941 -1.650 28.816 1.00 93.88 394 VAL A O 1
ATOM 2965 N N . ALA A 1 395 ? -4.146 -1.338 28.527 1.00 94.50 395 ALA A N 1
ATOM 2966 C CA . ALA A 1 395 ? -4.427 -2.724 28.179 1.00 94.50 395 ALA A CA 1
ATOM 2967 C C . ALA A 1 395 ? -4.198 -2.924 26.679 1.00 94.50 395 ALA A C 1
ATOM 2969 O O . ALA A 1 395 ? -4.851 -2.274 25.858 1.00 94.50 395 ALA A O 1
ATOM 2970 N N . LEU A 1 396 ? -3.292 -3.831 26.322 1.00 95.12 396 LEU A N 1
ATOM 2971 C CA . LEU A 1 396 ? -2.972 -4.145 24.935 1.00 95.12 396 LEU A CA 1
ATOM 2972 C C . LEU A 1 396 ? -3.481 -5.534 24.562 1.00 95.12 396 LEU A C 1
ATOM 2974 O O . LEU A 1 396 ? -3.446 -6.450 25.369 1.00 95.12 396 LEU A O 1
ATOM 2978 N N . GLU A 1 397 ? -3.901 -5.701 23.314 1.00 95.50 397 GLU A N 1
ATOM 2979 C CA . GLU A 1 397 ? -4.003 -6.995 22.637 1.00 95.50 397 GLU A CA 1
ATOM 2980 C C . GLU A 1 397 ? -2.797 -7.112 21.703 1.00 95.50 397 GLU A C 1
ATOM 2982 O O . GLU A 1 397 ? -2.674 -6.339 20.750 1.00 95.50 397 GLU A O 1
ATOM 2987 N N . VAL A 1 398 ? -1.880 -8.030 22.003 1.00 95.00 398 VAL A N 1
ATOM 2988 C CA . VAL A 1 398 ? -0.598 -8.185 21.311 1.00 95.00 398 VAL A CA 1
ATOM 2989 C C . VAL A 1 398 ? -0.606 -9.480 20.508 1.00 95.00 398 VAL A C 1
ATOM 2991 O O . VAL A 1 398 ? -0.841 -10.553 21.053 1.00 95.00 398 VAL A O 1
ATOM 2994 N N . SER A 1 399 ? -0.297 -9.378 19.217 1.00 94.19 399 SER A N 1
ATOM 2995 C CA . SER A 1 399 ? -0.031 -10.500 18.319 1.00 94.19 399 SER A CA 1
ATOM 2996 C C . SER A 1 399 ? 1.418 -10.436 17.860 1.00 94.19 399 SER A C 1
ATOM 2998 O O . SER A 1 399 ? 1.857 -9.421 17.324 1.00 94.19 399 SER A O 1
ATOM 3000 N N . THR A 1 400 ? 2.153 -11.530 18.008 1.00 92.62 400 THR A N 1
ATOM 3001 C CA . THR A 1 400 ? 3.583 -11.594 17.672 1.00 92.62 400 THR A CA 1
ATOM 3002 C C . THR A 1 400 ? 3.893 -12.739 16.726 1.00 92.62 400 THR A C 1
ATOM 3004 O O . THR A 1 400 ? 3.218 -13.765 16.760 1.00 92.62 400 THR A O 1
ATOM 3007 N N . ARG A 1 401 ? 4.890 -12.553 15.858 1.00 91.12 401 ARG A N 1
ATOM 3008 C CA . ARG A 1 401 ? 5.403 -13.565 14.926 1.00 91.12 401 ARG A CA 1
ATOM 3009 C C . ARG A 1 401 ? 6.932 -13.505 14.874 1.00 91.12 401 ARG A C 1
ATOM 3011 O O . ARG A 1 401 ? 7.476 -12.398 14.914 1.00 91.12 401 ARG A O 1
ATOM 3018 N N . PRO A 1 402 ? 7.633 -14.642 14.752 1.00 90.56 402 PRO A N 1
ATOM 3019 C CA . PRO A 1 402 ? 9.081 -14.637 14.597 1.00 90.56 402 PRO A CA 1
ATOM 3020 C C . PRO A 1 402 ? 9.487 -14.065 13.233 1.00 90.56 402 PRO A C 1
ATOM 3022 O O . PRO A 1 402 ? 8.835 -14.300 12.215 1.00 90.56 402 PRO A O 1
ATOM 3025 N N . ILE A 1 403 ? 10.588 -13.319 13.213 1.00 89.31 403 ILE A N 1
ATOM 3026 C CA . ILE A 1 403 ? 11.295 -12.914 11.997 1.00 89.31 403 ILE A CA 1
ATOM 3027 C C . ILE A 1 403 ? 12.371 -13.969 11.757 1.00 89.31 403 ILE A C 1
ATOM 3029 O O . ILE A 1 403 ? 13.264 -14.136 12.592 1.00 89.31 403 ILE A O 1
ATOM 3033 N N . THR A 1 404 ? 12.279 -14.689 10.640 1.00 85.62 404 THR A N 1
ATOM 3034 C CA . THR A 1 404 ? 13.216 -15.759 10.288 1.00 85.62 404 THR A CA 1
ATOM 3035 C C . THR A 1 404 ? 14.094 -15.365 9.105 1.00 85.62 404 THR A C 1
ATOM 3037 O O . THR A 1 404 ? 13.632 -14.792 8.121 1.00 85.62 404 THR A O 1
ATOM 3040 N N . GLU A 1 405 ? 15.376 -15.702 9.194 1.00 86.69 405 GLU A N 1
ATOM 3041 C CA . GLU A 1 405 ? 16.350 -15.563 8.116 1.00 86.69 405 GLU A CA 1
ATOM 3042 C C . GLU A 1 405 ? 17.031 -16.920 7.908 1.00 86.69 405 GLU A C 1
ATOM 3044 O O . GLU A 1 405 ? 17.494 -17.547 8.860 1.00 86.69 405 GLU A O 1
ATOM 3049 N N . ALA A 1 406 ? 17.012 -17.428 6.671 1.00 82.62 406 ALA A N 1
ATOM 3050 C CA . ALA A 1 406 ? 17.518 -18.763 6.320 1.00 82.62 406 ALA A CA 1
ATOM 3051 C C . ALA A 1 406 ? 16.988 -19.911 7.220 1.00 82.62 406 ALA A C 1
ATOM 3053 O O . ALA A 1 406 ? 17.704 -20.866 7.512 1.00 82.62 406 ALA A O 1
ATOM 3054 N N . GLY A 1 407 ? 15.731 -19.816 7.673 1.00 76.81 407 GLY A N 1
ATOM 3055 C CA . GLY A 1 407 ? 15.097 -20.819 8.541 1.00 76.81 407 GLY A CA 1
ATOM 3056 C C . GLY A 1 407 ? 15.442 -20.700 10.031 1.00 76.81 407 GLY A C 1
ATOM 3057 O O . GLY A 1 407 ? 15.005 -21.532 10.819 1.00 76.81 407 GLY A O 1
ATOM 3058 N N . ARG A 1 408 ? 16.191 -19.670 10.446 1.00 83.00 408 ARG A N 1
ATOM 3059 C CA . ARG A 1 408 ? 16.513 -19.393 11.852 1.00 83.00 408 ARG A CA 1
ATOM 3060 C C . ARG A 1 408 ? 15.825 -18.112 12.314 1.00 83.00 408 ARG A C 1
ATOM 3062 O O . ARG A 1 408 ? 15.903 -17.095 11.632 1.00 83.00 408 ARG A O 1
ATOM 3069 N N . ALA A 1 409 ? 15.167 -18.140 13.472 1.00 84.56 409 ALA A N 1
ATOM 3070 C CA . ALA A 1 409 ? 14.613 -16.931 14.077 1.00 84.56 409 ALA A CA 1
ATOM 3071 C C . ALA A 1 409 ? 15.749 -15.974 14.478 1.00 84.56 409 ALA A C 1
ATOM 3073 O O . ALA A 1 409 ? 16.695 -16.384 15.150 1.00 84.56 409 ALA A O 1
ATOM 3074 N N . ILE A 1 410 ? 15.654 -14.715 14.054 1.00 88.88 410 ILE A N 1
ATOM 3075 C CA . ILE A 1 410 ? 16.619 -13.643 14.358 1.00 88.88 410 ILE A CA 1
ATOM 3076 C C . ILE A 1 410 ? 16.000 -12.513 15.192 1.00 88.88 410 ILE A C 1
ATOM 3078 O O . ILE A 1 410 ? 16.711 -11.672 15.735 1.00 88.88 410 ILE A O 1
ATOM 3082 N N . GLY A 1 411 ? 14.676 -12.501 15.325 1.00 90.81 411 GLY A N 1
ATOM 3083 C CA . GLY A 1 411 ? 13.937 -11.518 16.102 1.00 90.81 411 GLY A CA 1
ATOM 3084 C C . GLY A 1 411 ? 12.442 -11.787 16.045 1.00 90.81 411 GLY A C 1
ATOM 3085 O O . GLY A 1 411 ? 12.000 -12.842 15.589 1.00 90.81 411 GLY A O 1
ATOM 3086 N N . VAL A 1 412 ? 11.656 -10.821 16.500 1.00 91.94 412 VAL A N 1
ATOM 3087 C CA . VAL A 1 412 ? 10.201 -10.926 16.597 1.00 91.94 412 VAL A CA 1
ATOM 3088 C C . VAL A 1 412 ? 9.570 -9.649 16.069 1.00 91.94 412 VAL A C 1
ATOM 3090 O O . VAL A 1 412 ? 10.023 -8.550 16.378 1.00 91.94 412 VAL A O 1
ATOM 3093 N N . GLN A 1 413 ? 8.500 -9.791 15.295 1.00 93.44 413 GLN A N 1
ATOM 3094 C CA . GLN A 1 413 ? 7.612 -8.700 14.924 1.00 93.44 413 GLN A CA 1
ATOM 3095 C C . GLN A 1 413 ? 6.340 -8.780 15.764 1.00 93.44 413 GLN A C 1
ATOM 3097 O O . GLN A 1 413 ? 5.665 -9.811 15.786 1.00 93.44 413 GLN A O 1
ATOM 3102 N N . GLY A 1 414 ? 5.993 -7.688 16.436 1.00 93.50 414 GLY A N 1
ATOM 3103 C CA . GLY A 1 414 ? 4.772 -7.574 17.216 1.00 93.50 414 GLY A CA 1
ATOM 3104 C C . GLY A 1 414 ? 3.849 -6.484 16.694 1.00 93.50 414 GLY A C 1
ATOM 3105 O O . GLY A 1 414 ? 4.287 -5.419 16.258 1.00 93.50 414 GLY A O 1
ATOM 3106 N N . MET A 1 415 ? 2.550 -6.756 16.756 1.00 95.25 415 MET A N 1
ATOM 3107 C CA . MET A 1 415 ? 1.484 -5.782 16.565 1.00 95.25 415 MET A CA 1
ATOM 3108 C C . MET A 1 415 ? 0.657 -5.711 17.843 1.00 95.25 415 MET A C 1
ATOM 3110 O O . MET A 1 415 ? 0.266 -6.748 18.373 1.00 95.25 415 MET A O 1
ATOM 3114 N N . ALA A 1 416 ? 0.383 -4.507 18.330 1.00 94.81 416 ALA A N 1
ATOM 3115 C CA . ALA A 1 416 ? -0.395 -4.281 19.536 1.00 94.81 416 ALA A CA 1
ATOM 3116 C C . ALA A 1 416 ? -1.547 -3.300 19.283 1.00 94.81 416 ALA A C 1
ATOM 3118 O O . ALA A 1 416 ? -1.391 -2.284 18.596 1.00 94.81 416 ALA A O 1
ATOM 3119 N N . ARG A 1 417 ? -2.715 -3.608 19.847 1.00 94.62 417 ARG A N 1
ATOM 3120 C CA . ARG A 1 417 ? -3.908 -2.757 19.829 1.00 94.62 417 ARG A CA 1
ATOM 3121 C C . ARG A 1 417 ? -4.250 -2.322 21.246 1.00 94.62 417 ARG A C 1
ATOM 3123 O O . ARG A 1 417 ? -4.380 -3.170 22.119 1.00 94.62 417 ARG A O 1
ATOM 3130 N N . ASP A 1 418 ? -4.463 -1.027 21.451 1.00 93.75 418 ASP A N 1
ATOM 3131 C CA . ASP A 1 418 ? -5.023 -0.519 22.704 1.00 93.75 418 ASP A CA 1
ATOM 3132 C C . ASP A 1 418 ? -6.504 -0.916 22.820 1.00 93.75 418 ASP A C 1
ATOM 3134 O O . ASP A 1 418 ? -7.336 -0.543 21.987 1.00 93.75 418 ASP A O 1
ATOM 3138 N N . ILE A 1 419 ? -6.821 -1.704 23.846 1.00 91.62 419 ILE A N 1
ATOM 3139 C CA . ILE A 1 419 ? -8.171 -2.180 24.169 1.00 91.62 419 ILE A CA 1
ATOM 3140 C C . ILE A 1 419 ? -8.705 -1.567 25.470 1.00 91.62 419 ILE A C 1
ATOM 3142 O O . ILE A 1 419 ? -9.769 -1.970 25.944 1.00 91.62 419 ILE A O 1
ATOM 3146 N N . THR A 1 420 ? -8.024 -0.567 26.037 1.00 88.69 420 THR A N 1
ATOM 3147 C CA . THR A 1 420 ? -8.383 0.069 27.316 1.00 88.69 420 THR A CA 1
ATOM 3148 C C . THR A 1 420 ? -9.810 0.610 27.281 1.00 88.69 420 THR A C 1
ATOM 3150 O O . THR A 1 420 ? -10.635 0.266 28.129 1.00 88.69 420 THR A O 1
ATOM 3153 N N . LYS A 1 421 ? -10.155 1.387 26.244 1.00 88.12 421 LYS A N 1
ATOM 3154 C CA . LYS A 1 421 ? -11.506 1.952 26.092 1.00 88.12 421 LYS A CA 1
ATOM 3155 C C . LYS A 1 421 ? -12.573 0.872 25.904 1.00 88.12 421 LYS A C 1
ATOM 3157 O O . LYS A 1 421 ? -13.683 1.014 26.419 1.00 88.12 421 LYS A O 1
ATOM 3162 N N . ARG A 1 422 ? -12.238 -0.204 25.185 1.00 86.94 422 ARG A N 1
ATOM 3163 C CA . ARG A 1 422 ? -13.143 -1.334 24.951 1.00 86.94 422 ARG A CA 1
ATOM 3164 C C . ARG A 1 422 ? -13.464 -2.049 26.263 1.00 86.94 422 ARG A C 1
ATOM 3166 O O . ARG A 1 422 ? -14.639 -2.144 26.598 1.00 86.94 422 ARG A O 1
ATOM 3173 N N . ARG A 1 423 ? -12.445 -2.431 27.043 1.00 86.94 423 ARG A N 1
ATOM 3174 C CA . ARG A 1 423 ? -12.634 -3.095 28.347 1.00 86.94 423 ARG A CA 1
ATOM 3175 C C . ARG A 1 423 ? -13.419 -2.226 29.331 1.00 86.94 423 ARG A C 1
ATOM 3177 O O . ARG A 1 423 ? -14.307 -2.728 30.007 1.00 86.94 423 ARG A O 1
ATOM 3184 N N . GLN A 1 424 ? -13.149 -0.919 29.375 1.00 82.06 424 GLN A N 1
ATOM 3185 C CA . GLN A 1 424 ? -13.916 0.017 30.211 1.00 82.06 424 GLN A CA 1
ATOM 3186 C C . GLN A 1 424 ? -15.395 0.089 29.808 1.00 82.06 424 GLN A C 1
ATOM 3188 O O . GLN A 1 424 ? -16.265 0.188 30.668 1.00 82.06 424 GLN A O 1
ATOM 3193 N N . THR A 1 425 ? -15.682 0.050 28.505 1.00 83.69 425 THR A N 1
ATOM 3194 C CA . THR A 1 425 ? -17.057 0.117 27.992 1.00 83.69 425 THR A CA 1
ATOM 3195 C C . THR A 1 425 ? -17.809 -1.187 28.248 1.00 83.69 425 THR A C 1
ATOM 3197 O O . THR A 1 425 ? -18.962 -1.141 28.663 1.00 83.69 425 THR A O 1
ATOM 3200 N N . GLU A 1 426 ? -17.156 -2.337 28.059 1.00 85.50 426 GLU A N 1
ATOM 3201 C CA . GLU A 1 426 ? -17.720 -3.657 28.372 1.00 85.50 426 GLU A CA 1
ATOM 3202 C C . GLU A 1 426 ? -18.044 -3.777 29.871 1.00 85.50 426 GLU A C 1
ATOM 3204 O O . GLU A 1 426 ? -19.179 -4.088 30.220 1.00 85.50 426 GLU A O 1
ATOM 3209 N N . ALA A 1 427 ? -17.119 -3.396 30.759 1.00 85.00 427 ALA A N 1
ATOM 3210 C CA . ALA A 1 427 ? -17.364 -3.405 32.205 1.00 85.00 427 ALA A CA 1
ATOM 3211 C C . ALA A 1 427 ? -18.500 -2.450 32.627 1.00 85.00 427 ALA A C 1
ATOM 3213 O O . ALA A 1 427 ? -19.335 -2.793 33.463 1.00 85.00 427 ALA A O 1
ATOM 3214 N N . ALA A 1 428 ? -18.567 -1.251 32.034 1.00 84.56 428 ALA A N 1
ATOM 3215 C CA . ALA A 1 428 ? -19.656 -0.309 32.298 1.00 84.56 428 ALA A CA 1
ATOM 3216 C C . ALA A 1 428 ? -21.015 -0.840 31.810 1.00 84.56 428 ALA A C 1
ATOM 3218 O O . ALA A 1 428 ? -22.033 -0.619 32.469 1.00 84.56 428 ALA A O 1
ATOM 3219 N N . LEU A 1 429 ? -21.033 -1.547 30.676 1.00 86.88 429 LEU A N 1
ATOM 3220 C CA . LEU A 1 429 ? -22.233 -2.176 30.133 1.00 86.88 429 LEU A CA 1
ATOM 3221 C C . LEU A 1 429 ? -22.711 -3.332 31.019 1.00 86.88 429 LEU A C 1
ATOM 3223 O O . LEU A 1 429 ? -23.904 -3.416 31.297 1.00 86.88 429 LEU A O 1
ATOM 3227 N N . GLU A 1 430 ? -21.806 -4.187 31.496 1.00 84.56 430 GLU A N 1
ATOM 3228 C CA . GLU A 1 430 ? -22.135 -5.276 32.426 1.00 84.56 430 GLU A CA 1
ATOM 3229 C C . GLU A 1 430 ? -22.736 -4.746 33.731 1.00 84.56 430 GLU A C 1
ATOM 3231 O O . GLU A 1 430 ? -23.767 -5.242 34.193 1.00 84.56 430 GLU A O 1
ATOM 3236 N N . GLU A 1 431 ? -22.152 -3.687 34.292 1.00 86.19 431 GLU A N 1
ATOM 3237 C CA . GLU A 1 431 ? -22.672 -3.043 35.497 1.00 86.19 431 GLU A CA 1
ATOM 3238 C C . GLU A 1 431 ? -24.045 -2.392 35.257 1.00 86.19 431 GLU A C 1
ATOM 3240 O O . GLU A 1 431 ? -24.952 -2.514 36.085 1.00 86.19 431 GLU A O 1
ATOM 3245 N N . ALA A 1 432 ? -24.247 -1.744 34.106 1.00 82.25 432 ALA A N 1
ATOM 3246 C CA . ALA A 1 432 ? -25.552 -1.206 33.727 1.00 82.25 432 ALA A CA 1
ATOM 3247 C C . ALA A 1 432 ? -26.601 -2.317 33.553 1.00 82.25 432 ALA A C 1
ATOM 3249 O O . ALA A 1 432 ? -27.727 -2.176 34.029 1.00 82.25 432 ALA A O 1
ATOM 3250 N N . ASN A 1 433 ? -26.233 -3.442 32.933 1.00 86.00 433 ASN A N 1
ATOM 3251 C CA . ASN A 1 433 ? -27.132 -4.573 32.714 1.00 86.00 433 ASN A CA 1
ATOM 3252 C C . ASN A 1 433 ? -27.526 -5.251 34.039 1.00 86.00 433 ASN A C 1
ATOM 3254 O O . ASN A 1 433 ? -28.698 -5.565 34.258 1.00 86.00 433 ASN A O 1
ATOM 3258 N N . ARG A 1 434 ? -26.580 -5.381 34.983 1.00 86.19 434 ARG A N 1
ATOM 3259 C CA . ARG A 1 434 ? -26.873 -5.820 36.358 1.00 86.19 434 ARG A CA 1
ATOM 3260 C C . ARG A 1 434 ? -27.885 -4.906 37.050 1.00 86.19 434 ARG A C 1
ATOM 3262 O O . ARG A 1 434 ? -28.836 -5.406 37.647 1.00 86.19 434 ARG A O 1
ATOM 3269 N N . LYS A 1 435 ? -27.716 -3.582 36.950 1.00 86.94 435 LYS A N 1
ATOM 3270 C CA . LYS A 1 435 ? -28.651 -2.604 37.539 1.00 86.94 435 LYS A CA 1
ATOM 3271 C C . LYS A 1 435 ? -30.037 -2.664 36.902 1.00 86.94 435 LYS A C 1
ATOM 3273 O O . LYS A 1 435 ? -31.029 -2.659 37.625 1.00 86.94 435 LYS A O 1
ATOM 3278 N N . LEU A 1 436 ? -30.112 -2.767 35.574 1.00 83.81 436 LEU A N 1
ATOM 3279 C CA . LEU A 1 436 ? -31.379 -2.910 34.852 1.00 83.81 436 LEU A CA 1
ATOM 3280 C C . LEU A 1 436 ? -32.119 -4.183 35.265 1.00 83.81 436 LEU A C 1
ATOM 3282 O O . LEU A 1 436 ? -33.304 -4.117 35.571 1.00 83.81 436 LEU A O 1
ATOM 3286 N N . THR A 1 437 ? -31.413 -5.312 35.350 1.00 83.94 437 THR A N 1
ATOM 3287 C CA . THR A 1 437 ? -32.002 -6.588 35.785 1.00 83.94 437 THR A CA 1
ATOM 3288 C C . THR A 1 437 ? -32.582 -6.478 37.199 1.00 83.94 437 THR A C 1
ATOM 3290 O O . THR A 1 437 ? -33.699 -6.926 37.449 1.00 83.94 437 THR A O 1
ATOM 3293 N N . ALA A 1 438 ? -31.869 -5.819 38.120 1.00 80.31 438 ALA A N 1
ATOM 3294 C CA . ALA A 1 438 ? -32.370 -5.577 39.472 1.00 80.31 438 ALA A CA 1
ATOM 3295 C C . ALA A 1 438 ? -33.631 -4.686 39.489 1.00 80.31 438 ALA A C 1
ATOM 3297 O O . ALA A 1 438 ? -34.584 -4.990 40.203 1.00 80.31 438 ALA A O 1
ATOM 3298 N N . TRP A 1 439 ? -33.672 -3.617 38.685 1.00 77.88 439 TRP A N 1
ATOM 3299 C CA . TRP A 1 439 ? -34.847 -2.741 38.583 1.00 77.88 439 TRP A CA 1
ATOM 3300 C C . TRP A 1 439 ? -36.065 -3.412 37.944 1.00 77.88 439 TRP A C 1
ATOM 3302 O O . TRP A 1 439 ? -37.182 -3.166 38.398 1.00 77.88 439 TRP A O 1
ATOM 3312 N N . VAL A 1 440 ? -35.874 -4.258 36.927 1.00 84.19 440 VAL A N 1
ATOM 3313 C CA . VAL A 1 440 ? -36.972 -5.016 36.302 1.00 84.19 440 VAL A CA 1
ATOM 3314 C C . VAL A 1 440 ? -37.645 -5.922 37.334 1.00 84.19 440 VAL A C 1
ATOM 3316 O O . VAL A 1 440 ? -38.864 -5.862 37.482 1.00 84.19 440 VAL A O 1
ATOM 3319 N N . ASN A 1 441 ? -36.862 -6.665 38.120 1.00 78.25 441 ASN A N 1
ATOM 3320 C CA . ASN A 1 441 ? -37.397 -7.549 39.159 1.00 78.25 441 ASN A CA 1
ATOM 3321 C C . ASN A 1 441 ? -38.211 -6.787 40.228 1.00 78.25 441 ASN A C 1
ATOM 3323 O O . ASN A 1 441 ? -39.281 -7.243 40.634 1.00 78.25 441 ASN A O 1
ATOM 3327 N N . GLU A 1 442 ? -37.740 -5.610 40.659 1.00 77.88 442 GLU A N 1
ATOM 3328 C CA . GLU A 1 442 ? -38.462 -4.746 41.612 1.00 77.88 442 GLU A CA 1
ATOM 3329 C C . GLU A 1 442 ? -39.787 -4.224 41.024 1.00 77.88 442 GLU A C 1
ATOM 3331 O O . GLU A 1 442 ? -40.821 -4.213 41.698 1.00 77.88 442 GLU A O 1
ATOM 3336 N N . LEU A 1 443 ? -39.791 -3.819 39.750 1.00 80.38 443 LEU A N 1
ATOM 3337 C CA . LEU A 1 443 ? -40.998 -3.333 39.078 1.00 80.38 443 LEU A CA 1
ATOM 3338 C C . LEU A 1 443 ? -42.040 -4.447 38.898 1.00 80.38 443 LEU A C 1
ATOM 3340 O O . LEU A 1 443 ? -43.235 -4.218 39.109 1.00 80.38 443 LEU A O 1
ATOM 3344 N N . GLU A 1 444 ? -41.606 -5.656 38.544 1.00 81.38 444 GLU A N 1
ATOM 3345 C CA . GLU A 1 444 ? -42.480 -6.825 38.420 1.00 81.38 444 GLU A CA 1
ATOM 3346 C C . GLU A 1 444 ? -43.110 -7.223 39.761 1.00 81.38 444 GLU A C 1
ATOM 3348 O O . GLU A 1 444 ? -44.292 -7.575 39.810 1.00 81.38 444 GLU A O 1
ATOM 3353 N N . ALA A 1 445 ? -42.361 -7.141 40.867 1.00 74.56 445 ALA A N 1
ATOM 3354 C CA . ALA A 1 445 ? -42.896 -7.379 42.208 1.00 74.56 445 ALA A CA 1
ATOM 3355 C C . ALA A 1 445 ? -44.013 -6.379 42.558 1.00 74.56 445 ALA A C 1
ATOM 3357 O O . ALA A 1 445 ? -45.115 -6.794 42.926 1.00 74.56 445 ALA A O 1
ATOM 3358 N N . ARG A 1 446 ? -43.785 -5.076 42.336 1.00 78.94 446 ARG A N 1
ATOM 3359 C CA . ARG A 1 446 ? -44.805 -4.034 42.566 1.00 78.94 446 ARG A CA 1
ATOM 3360 C C . ARG A 1 446 ? -46.026 -4.188 41.668 1.00 78.94 446 ARG A C 1
ATOM 3362 O O . ARG A 1 446 ? -47.150 -4.004 42.124 1.00 78.94 446 ARG A O 1
ATOM 3369 N N . THR A 1 447 ? -45.822 -4.544 40.402 1.00 81.38 447 THR A N 1
ATOM 3370 C CA . THR A 1 447 ? -46.924 -4.735 39.448 1.00 81.38 447 THR A CA 1
ATOM 3371 C C . THR A 1 447 ? -47.820 -5.898 39.873 1.00 81.38 447 THR A C 1
ATOM 3373 O O . THR A 1 447 ? -49.042 -5.760 39.865 1.00 81.38 447 THR A O 1
ATOM 3376 N N . ARG A 1 448 ? -47.230 -7.017 40.322 1.00 82.38 448 ARG A N 1
ATOM 3377 C CA . ARG A 1 448 ? -47.984 -8.155 40.876 1.00 82.38 448 ARG A CA 1
ATOM 3378 C C . ARG A 1 448 ? -48.783 -7.764 42.117 1.00 82.38 448 ARG A C 1
ATOM 3380 O O . ARG A 1 448 ? -49.953 -8.119 42.215 1.00 82.38 448 ARG A O 1
ATOM 3387 N N . GLN A 1 449 ? -48.177 -7.006 43.028 1.00 81.81 449 GLN A N 1
ATOM 3388 C CA . GLN A 1 449 ? -48.835 -6.538 44.248 1.00 81.81 449 GLN A CA 1
ATOM 3389 C C . GLN A 1 449 ? -50.053 -5.649 43.946 1.00 81.81 449 GLN A C 1
ATOM 3391 O O . GLN A 1 449 ? -51.127 -5.873 44.501 1.00 81.81 449 GLN A O 1
ATOM 3396 N N . THR A 1 450 ? -49.924 -4.688 43.026 1.00 82.38 450 THR A N 1
ATOM 3397 C CA . THR A 1 450 ? -51.049 -3.833 42.610 1.00 82.38 450 THR A CA 1
ATOM 3398 C C . THR A 1 450 ? -52.144 -4.628 41.896 1.00 82.38 450 THR A C 1
ATOM 3400 O O . THR A 1 450 ? -53.324 -4.381 42.133 1.00 82.38 450 THR A O 1
ATOM 3403 N N . ALA A 1 451 ? -51.782 -5.604 41.055 1.00 87.56 451 ALA A N 1
ATOM 3404 C CA . ALA A 1 451 ? -52.758 -6.450 40.368 1.00 87.56 451 ALA A CA 1
ATOM 3405 C C . ALA A 1 451 ? -53.606 -7.275 41.353 1.00 87.56 451 ALA A C 1
ATOM 3407 O O . ALA A 1 451 ? -54.827 -7.293 41.228 1.00 87.56 451 ALA A O 1
ATOM 3408 N N . LEU A 1 452 ? -52.976 -7.886 42.365 1.00 87.56 452 LEU A N 1
ATOM 3409 C CA . LEU A 1 452 ? -53.675 -8.630 43.422 1.00 87.56 452 LEU A CA 1
ATOM 3410 C C . LEU A 1 452 ? -54.613 -7.739 44.242 1.00 87.56 452 LEU A C 1
ATOM 3412 O O . LEU A 1 452 ? -55.707 -8.164 44.606 1.00 87.56 452 LEU A O 1
ATOM 3416 N N . LEU A 1 453 ? -54.187 -6.508 44.538 1.00 88.00 453 LEU A N 1
ATOM 3417 C CA . LEU A 1 453 ? -55.007 -5.552 45.277 1.00 88.00 453 LEU A CA 1
ATOM 3418 C C . LEU A 1 453 ? -56.255 -5.145 44.483 1.00 88.00 453 LEU A C 1
ATOM 3420 O O . LEU A 1 453 ? -57.344 -5.107 45.052 1.00 88.00 453 LEU A O 1
ATOM 3424 N N . ASN A 1 454 ? -56.109 -4.894 43.180 1.00 87.75 454 ASN A N 1
ATOM 3425 C CA . ASN A 1 454 ? -57.239 -4.586 42.303 1.00 87.75 454 ASN A CA 1
ATOM 3426 C C . ASN A 1 454 ? -58.195 -5.782 42.172 1.00 87.75 454 ASN A C 1
ATOM 3428 O O . ASN A 1 454 ? -59.397 -5.608 42.329 1.00 87.75 454 ASN A O 1
ATOM 3432 N N . GLU A 1 455 ? -57.669 -6.997 41.975 1.00 90.75 455 GLU A N 1
ATOM 3433 C CA . GLU A 1 455 ? -58.471 -8.229 41.891 1.00 90.75 455 GLU A CA 1
ATOM 3434 C C . GLU A 1 455 ? -59.294 -8.459 43.173 1.00 90.75 455 GLU A C 1
ATOM 3436 O O . GLU A 1 455 ? -60.488 -8.755 43.113 1.00 90.75 455 GLU A O 1
ATOM 3441 N N . MET A 1 456 ? -58.679 -8.258 44.343 1.00 91.94 456 MET A N 1
ATOM 3442 C CA . MET A 1 456 ? -59.372 -8.327 45.631 1.00 91.94 456 MET A CA 1
ATOM 3443 C C . MET A 1 456 ? -60.454 -7.245 45.750 1.00 91.94 456 MET A C 1
ATOM 3445 O O . MET A 1 456 ? -61.554 -7.529 46.223 1.00 91.94 456 MET A O 1
ATOM 3449 N N . GLY A 1 457 ? -60.151 -6.010 45.336 1.00 87.88 457 GLY A N 1
ATOM 3450 C CA . GLY A 1 457 ? -61.097 -4.895 45.348 1.00 87.88 457 GLY A CA 1
ATOM 3451 C C . GLY A 1 457 ? -62.337 -5.168 44.495 1.00 87.88 457 GLY A C 1
ATOM 3452 O O . GLY A 1 457 ? -63.455 -4.974 44.974 1.00 87.88 457 GLY A O 1
ATOM 3453 N N . ASP A 1 458 ? -62.145 -5.675 43.277 1.00 89.56 458 ASP A N 1
ATOM 3454 C CA . ASP A 1 458 ? -63.229 -6.037 42.358 1.00 89.56 458 ASP A CA 1
ATOM 3455 C C . ASP A 1 458 ? -64.110 -7.150 42.943 1.00 89.56 458 ASP A C 1
ATOM 3457 O O . ASP A 1 458 ? -65.340 -7.049 42.943 1.00 89.56 458 ASP A O 1
ATOM 3461 N N . LEU A 1 459 ? -63.495 -8.193 43.512 1.00 90.88 459 LEU A N 1
ATOM 3462 C CA . LEU A 1 459 ? -64.232 -9.311 44.097 1.00 90.88 459 LEU A CA 1
ATOM 3463 C C . LEU A 1 459 ? -65.039 -8.873 45.328 1.00 90.88 459 LEU A C 1
ATOM 3465 O O . LEU A 1 459 ? -66.219 -9.207 45.437 1.00 90.88 459 LEU A O 1
ATOM 3469 N N . LEU A 1 460 ? -64.457 -8.045 46.199 1.00 90.56 460 LEU A N 1
ATOM 3470 C CA . LEU A 1 460 ? -65.134 -7.487 47.373 1.00 90.56 460 LEU A CA 1
ATOM 3471 C C . LEU A 1 460 ? -66.361 -6.634 47.028 1.00 90.56 460 LEU A C 1
ATOM 3473 O O . LEU A 1 460 ? -67.350 -6.660 47.761 1.00 90.56 460 LEU A O 1
ATOM 3477 N N . GLN A 1 461 ? -66.327 -5.886 45.922 1.00 87.69 461 GLN A N 1
ATOM 3478 C CA . GLN A 1 461 ? -67.478 -5.096 45.466 1.00 87.69 461 GLN A CA 1
ATOM 3479 C C . GLN A 1 461 ? -68.636 -5.965 44.953 1.00 87.69 461 GLN A C 1
ATOM 3481 O O . GLN A 1 461 ? -69.786 -5.515 44.956 1.00 87.69 461 GLN A O 1
ATOM 3486 N N . SER A 1 462 ? -68.341 -7.194 44.522 1.00 88.75 462 SER A N 1
ATOM 3487 C CA . SER A 1 462 ? -69.325 -8.145 43.995 1.00 88.75 462 SER A CA 1
ATOM 3488 C C . SER A 1 462 ? -69.992 -9.022 45.061 1.00 88.75 462 SER A C 1
ATOM 3490 O O . SER A 1 462 ? -71.025 -9.627 44.777 1.00 88.75 462 SER A O 1
ATOM 3492 N N . CYS A 1 463 ? -69.445 -9.067 46.281 1.00 91.31 463 CYS A N 1
ATOM 3493 C CA . CYS A 1 463 ? -70.021 -9.825 47.390 1.00 91.31 463 CYS A CA 1
ATOM 3494 C C . CYS A 1 463 ? -71.449 -9.353 47.720 1.00 91.31 463 CYS A C 1
ATOM 3496 O O . CYS A 1 463 ? -71.783 -8.167 47.614 1.00 91.31 463 CYS A O 1
ATOM 3498 N N . LEU A 1 464 ? -72.297 -10.287 48.153 1.00 86.56 464 LEU A N 1
ATOM 3499 C CA . LEU A 1 464 ? -73.675 -10.023 48.579 1.00 86.56 464 LEU A CA 1
ATOM 3500 C C . LEU A 1 464 ? -73.850 -10.119 50.095 1.00 86.56 464 LEU A C 1
ATOM 3502 O O . LEU A 1 464 ? -74.772 -9.510 50.641 1.00 86.56 464 LEU A O 1
ATOM 3506 N N . THR A 1 465 ? -72.967 -10.855 50.769 1.00 88.94 465 THR A N 1
ATOM 3507 C CA . THR A 1 465 ? -72.980 -11.055 52.221 1.00 88.94 465 THR A CA 1
ATOM 3508 C C . THR A 1 465 ? -71.621 -10.733 52.837 1.00 88.94 465 THR A C 1
ATOM 3510 O O . THR A 1 465 ? -70.590 -10.709 52.161 1.00 88.94 465 THR A O 1
ATOM 3513 N N . THR A 1 466 ? -71.608 -10.473 54.143 1.00 88.94 466 THR A N 1
ATOM 3514 C CA . THR A 1 466 ? -70.369 -10.288 54.911 1.00 88.94 466 THR A CA 1
ATOM 3515 C C . THR A 1 466 ? -69.540 -11.572 54.976 1.00 88.94 466 THR A C 1
ATOM 3517 O O . THR A 1 466 ? -68.318 -11.488 54.919 1.00 88.94 466 THR A O 1
ATOM 3520 N N . GLU A 1 467 ? -70.174 -12.748 55.002 1.00 87.81 467 GLU A N 1
ATOM 3521 C CA . GLU A 1 467 ? -69.489 -14.050 54.986 1.00 87.81 467 GLU A CA 1
ATOM 3522 C C . GLU A 1 467 ? -68.699 -14.282 53.689 1.00 87.81 467 GLU A C 1
ATOM 3524 O O . GLU A 1 467 ? -67.534 -14.680 53.739 1.00 87.81 467 GLU A O 1
ATOM 3529 N N . GLU A 1 468 ? -69.284 -13.962 52.527 1.00 91.75 468 GLU A N 1
ATOM 3530 C CA . GLU A 1 468 ? -68.580 -14.008 51.236 1.00 91.75 468 GLU A CA 1
ATOM 3531 C C . GLU A 1 468 ? -67.376 -13.060 51.220 1.00 91.75 468 GLU A C 1
ATOM 3533 O O . GLU A 1 468 ? -66.298 -13.426 50.747 1.00 91.75 468 GLU A O 1
ATOM 3538 N N . ALA A 1 469 ? -67.538 -11.858 51.783 1.00 91.62 469 ALA A N 1
ATOM 3539 C CA . ALA A 1 469 ? -66.449 -10.897 51.897 1.00 91.62 469 ALA A CA 1
ATOM 3540 C C . ALA A 1 469 ? -65.332 -11.405 52.825 1.00 91.62 469 ALA A C 1
ATOM 3542 O O . ALA A 1 469 ? -64.158 -11.238 52.506 1.00 91.62 469 ALA A O 1
ATOM 3543 N N . TYR A 1 470 ? -65.653 -12.070 53.939 1.00 92.69 470 TYR A N 1
ATOM 3544 C CA . TYR A 1 470 ? -64.643 -12.668 54.821 1.00 92.69 470 TYR A CA 1
ATOM 3545 C C . TYR A 1 470 ? -63.869 -13.792 54.128 1.00 92.69 470 TYR A C 1
ATOM 3547 O O . TYR A 1 470 ? -62.639 -13.817 54.202 1.00 92.69 470 TYR A O 1
ATOM 3555 N N . ALA A 1 471 ? -64.556 -14.666 53.387 1.00 90.06 471 ALA A N 1
ATOM 3556 C CA . ALA A 1 471 ? -63.913 -15.722 52.606 1.00 90.06 471 ALA A CA 1
ATOM 3557 C C . ALA A 1 471 ? -62.979 -15.151 51.523 1.00 90.06 471 ALA A C 1
ATOM 3559 O O . ALA A 1 471 ? -61.848 -15.615 51.368 1.00 90.06 471 ALA A O 1
ATOM 3560 N N . ALA A 1 472 ? -63.421 -14.104 50.820 1.00 90.56 472 ALA A N 1
ATOM 3561 C CA . ALA A 1 472 ? -62.608 -13.375 49.854 1.00 90.56 472 ALA A CA 1
ATOM 3562 C C . ALA A 1 472 ? -61.343 -12.797 50.498 1.00 90.56 472 ALA A C 1
ATOM 3564 O O . ALA A 1 472 ? -60.233 -13.039 50.028 1.00 90.56 472 ALA A O 1
ATOM 3565 N N . ILE A 1 473 ? -61.490 -12.080 51.612 1.00 92.38 473 ILE A N 1
ATOM 3566 C CA . ILE A 1 473 ? -60.357 -11.474 52.319 1.00 92.38 473 ILE A CA 1
ATOM 3567 C C . ILE A 1 473 ? -59.367 -12.557 52.744 1.00 92.38 473 ILE A C 1
ATOM 3569 O O . ILE A 1 473 ? -58.182 -12.418 52.462 1.00 92.38 473 ILE A O 1
ATOM 3573 N N . GLY A 1 474 ? -59.842 -13.667 53.316 1.00 89.06 474 GLY A N 1
ATOM 3574 C CA . GLY A 1 474 ? -58.990 -14.791 53.715 1.00 89.06 474 GLY A CA 1
ATOM 3575 C C . GLY A 1 474 ? -58.237 -15.465 52.563 1.00 89.06 474 GLY A C 1
ATOM 3576 O O . GLY A 1 474 ? -57.160 -16.011 52.785 1.00 89.06 474 GLY A O 1
ATOM 3577 N N . ALA A 1 475 ? -58.743 -15.399 51.329 1.00 89.25 475 ALA A N 1
ATOM 3578 C CA . ALA A 1 475 ? -58.046 -15.922 50.153 1.00 89.25 475 ALA A CA 1
ATOM 3579 C C . ALA A 1 475 ? -56.955 -14.971 49.625 1.00 89.25 475 ALA A C 1
ATOM 3581 O O . ALA A 1 475 ? -55.942 -15.423 49.080 1.00 89.25 475 ALA A O 1
ATOM 3582 N N . PHE A 1 476 ? -57.147 -13.656 49.768 1.00 90.75 476 PHE A N 1
ATOM 3583 C CA . PHE A 1 476 ? -56.235 -12.643 49.229 1.00 90.75 476 PHE A CA 1
ATOM 3584 C C . PHE A 1 476 ? -55.207 -12.135 50.246 1.00 90.75 476 PHE A C 1
ATOM 3586 O O . PHE A 1 476 ? -54.079 -11.841 49.846 1.00 90.75 476 PHE A O 1
ATOM 3593 N N . THR A 1 477 ? -55.516 -12.080 51.545 1.00 88.31 477 THR A N 1
ATOM 3594 C CA . THR A 1 477 ? -54.565 -11.598 52.562 1.00 88.31 477 THR A CA 1
ATOM 3595 C C . THR A 1 477 ? -53.278 -12.425 52.660 1.00 88.31 477 THR A C 1
ATOM 3597 O O . THR A 1 477 ? -52.226 -11.793 52.735 1.00 88.31 477 THR A O 1
ATOM 3600 N N . PRO A 1 478 ? -53.262 -13.770 52.522 1.00 86.69 478 PRO A N 1
ATOM 3601 C CA . PRO A 1 478 ? -52.010 -14.534 52.505 1.00 86.69 478 PRO A CA 1
ATOM 3602 C C . PRO A 1 478 ? -51.194 -14.322 51.220 1.00 86.69 478 PRO A C 1
ATOM 3604 O O . PRO A 1 478 ? -49.981 -14.502 51.213 1.00 86.69 478 PRO A O 1
ATOM 3607 N N . ARG A 1 479 ? -51.848 -13.947 50.109 1.00 87.44 479 ARG A N 1
ATOM 3608 C CA . ARG A 1 479 ? -51.183 -13.640 48.827 1.00 87.44 479 ARG A CA 1
ATOM 3609 C C . ARG A 1 479 ? -50.588 -12.230 48.822 1.00 87.44 479 ARG A C 1
ATOM 3611 O O . ARG A 1 479 ? -49.566 -12.008 48.182 1.00 87.44 479 ARG A O 1
ATOM 3618 N N . LEU A 1 480 ? -51.239 -11.291 49.510 1.00 86.38 480 LEU A N 1
ATOM 3619 C CA . LEU A 1 480 ? -50.789 -9.906 49.675 1.00 86.38 480 LEU A CA 1
ATOM 3620 C C . LEU A 1 480 ? -49.719 -9.763 50.767 1.00 86.38 480 LEU A C 1
ATOM 3622 O O . LEU A 1 480 ? -48.851 -8.904 50.641 1.00 86.38 480 LEU A O 1
ATOM 3626 N N . PHE A 1 481 ? -49.769 -10.614 51.794 1.00 85.88 481 PHE A N 1
ATOM 3627 C CA . PHE A 1 481 ? -48.848 -10.629 52.932 1.00 85.88 481 PHE A CA 1
ATOM 3628 C C . PHE A 1 481 ? -48.301 -12.051 53.167 1.00 85.88 481 PHE A C 1
ATOM 3630 O O . PHE A 1 481 ? -48.689 -12.712 54.129 1.00 85.88 481 PHE A O 1
ATOM 3637 N N . PRO A 1 482 ? -47.442 -12.573 52.268 1.00 80.12 482 PRO A N 1
ATOM 3638 C CA . PRO A 1 482 ? -46.955 -13.953 52.347 1.00 80.12 482 PRO A CA 1
ATOM 3639 C C . PRO A 1 482 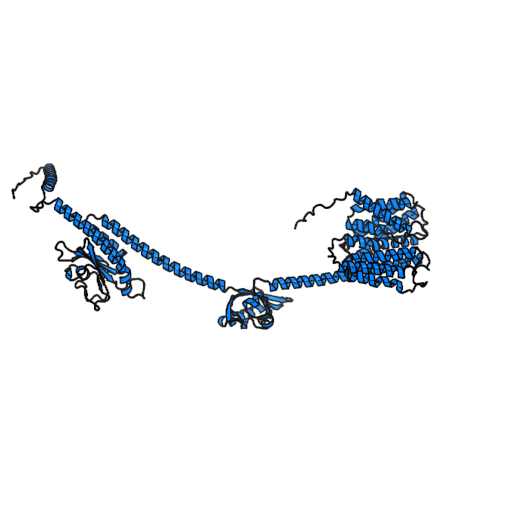? -45.942 -14.186 53.476 1.00 80.12 482 PRO A C 1
ATOM 3641 O O . PRO A 1 482 ? -45.720 -15.331 53.865 1.00 80.12 482 PRO A O 1
ATOM 3644 N N . SER A 1 483 ? -45.312 -13.122 53.979 1.00 76.31 483 SER A N 1
ATOM 3645 C CA . SER A 1 483 ? -44.253 -13.184 54.995 1.00 76.31 483 SER A CA 1
ATOM 3646 C C . SER A 1 483 ? -44.750 -12.786 56.388 1.00 76.31 483 SER A C 1
ATOM 3648 O O . SER A 1 483 ? -43.978 -12.797 57.348 1.00 76.31 483 SER A O 1
ATOM 3650 N N . GLU A 1 484 ? -46.022 -12.409 56.508 1.00 81.25 484 GLU A N 1
ATOM 3651 C CA . GLU A 1 484 ? -46.644 -11.906 57.725 1.00 81.25 484 GLU A CA 1
ATOM 3652 C C . GLU A 1 484 ? -47.843 -12.767 58.117 1.00 81.25 484 GLU A C 1
ATOM 3654 O O . GLU A 1 484 ? -48.660 -13.160 57.282 1.00 81.25 484 GLU A O 1
ATOM 3659 N N . SER A 1 485 ? -47.983 -13.000 59.417 1.00 85.75 485 SER A N 1
ATOM 3660 C CA . SER A 1 485 ? -49.205 -13.563 59.990 1.00 85.75 485 SER A CA 1
ATOM 3661 C C . SER A 1 485 ? -50.169 -12.424 60.304 1.00 85.75 485 SER A C 1
ATOM 3663 O O . SER A 1 485 ? -49.742 -11.303 60.588 1.00 85.75 485 SER A O 1
ATOM 3665 N N . GLY A 1 486 ? -51.474 -12.659 60.261 1.00 88.19 486 GLY A N 1
ATOM 3666 C CA . GLY A 1 486 ? -52.423 -11.579 60.494 1.00 88.19 486 GLY A CA 1
ATOM 3667 C C . GLY A 1 486 ? -53.845 -12.018 60.780 1.00 88.19 486 GLY A C 1
ATOM 3668 O O . GLY A 1 486 ? -54.198 -13.196 60.722 1.00 88.19 486 GLY A O 1
ATOM 3669 N N . ALA A 1 487 ? -54.665 -11.027 61.114 1.00 90.25 487 ALA A N 1
ATOM 3670 C CA . ALA A 1 487 ? -56.092 -11.193 61.312 1.00 90.25 487 ALA A CA 1
ATOM 3671 C C . ALA A 1 487 ? -56.911 -9.985 60.900 1.00 90.25 487 ALA A C 1
ATOM 3673 O O . ALA A 1 487 ? -56.471 -8.839 60.971 1.00 90.25 487 ALA A O 1
ATOM 3674 N N . LEU A 1 488 ? -58.161 -10.267 60.561 1.00 92.69 488 LEU A N 1
ATOM 3675 C CA . LEU A 1 488 ? -59.218 -9.291 60.419 1.00 92.69 488 LEU A CA 1
ATOM 3676 C C . LEU A 1 488 ? -60.151 -9.388 61.626 1.00 92.69 488 LEU A C 1
ATOM 3678 O O . LEU A 1 488 ? -60.891 -10.358 61.769 1.00 92.69 488 LEU A O 1
ATOM 3682 N N . GLY A 1 489 ? -60.124 -8.374 62.484 1.00 91.81 489 GLY A N 1
ATOM 3683 C CA . GLY A 1 489 ? -61.103 -8.182 63.547 1.00 91.81 489 GLY A CA 1
ATOM 3684 C C . GLY A 1 489 ? -62.221 -7.257 63.082 1.00 91.81 489 GLY A C 1
ATOM 3685 O O . GLY A 1 489 ? -61.941 -6.190 62.540 1.00 91.81 489 GLY A O 1
ATOM 3686 N N . VAL A 1 490 ? -63.480 -7.608 63.312 1.00 92.56 490 VAL A N 1
ATOM 3687 C CA . VAL A 1 490 ? -64.652 -6.799 62.957 1.00 92.56 490 VAL A CA 1
ATOM 3688 C C . VAL A 1 490 ? -65.440 -6.442 64.217 1.00 92.56 490 VAL A C 1
ATOM 3690 O O . VAL A 1 490 ? -65.645 -7.270 65.097 1.00 92.56 490 VAL A O 1
ATOM 3693 N N . LEU A 1 491 ? -65.893 -5.192 64.319 1.00 90.81 491 LEU A N 1
ATOM 3694 C CA . LEU A 1 491 ? -66.732 -4.725 65.423 1.00 90.81 491 LEU A CA 1
ATOM 3695 C C . LEU A 1 491 ? -68.144 -5.305 65.312 1.00 90.81 491 LEU A C 1
ATOM 3697 O O . LEU A 1 491 ? -68.804 -5.158 64.275 1.00 90.81 491 LEU A O 1
ATOM 3701 N N . GLY A 1 492 ? -68.623 -5.917 66.394 1.00 83.94 492 GLY A N 1
ATOM 3702 C CA . GLY A 1 492 ? -69.990 -6.424 66.496 1.00 83.94 492 GLY A CA 1
ATOM 3703 C C . GLY A 1 492 ? -71.053 -5.308 66.474 1.00 83.94 492 GLY A C 1
ATOM 3704 O O . GLY A 1 492 ? -70.718 -4.127 66.614 1.00 83.94 492 GLY A O 1
ATOM 3705 N N . PRO A 1 493 ? -72.351 -5.647 66.340 1.00 76.62 493 PRO A N 1
ATOM 3706 C CA . PRO A 1 493 ? -73.438 -4.668 66.198 1.00 76.62 493 PRO A CA 1
ATOM 3707 C C . PRO A 1 493 ? -73.549 -3.673 67.362 1.00 76.62 493 PRO A C 1
ATOM 3709 O O . PRO A 1 493 ? -73.833 -2.497 67.152 1.00 76.62 493 PRO A O 1
ATOM 3712 N N . SER A 1 494 ? -73.271 -4.127 68.588 1.00 79.44 494 SER A N 1
ATOM 3713 C CA . SER A 1 494 ? -73.272 -3.299 69.802 1.00 79.44 494 SER A CA 1
ATOM 3714 C C . SER A 1 494 ? -72.010 -2.448 69.976 1.00 79.44 494 SER A C 1
ATOM 3716 O O . SER A 1 494 ? -71.923 -1.695 70.939 1.00 79.44 494 SER A O 1
ATOM 3718 N N . ARG A 1 495 ? -71.023 -2.575 69.075 1.00 81.38 495 ARG A N 1
ATOM 3719 C CA . ARG A 1 495 ? -69.718 -1.886 69.096 1.00 81.38 495 ARG A CA 1
ATOM 3720 C C . ARG A 1 495 ? -68.878 -2.097 70.364 1.00 81.38 495 ARG A C 1
ATOM 3722 O O . ARG A 1 495 ? -67.877 -1.413 70.542 1.00 81.38 495 ARG A O 1
ATOM 3729 N N . ASN A 1 496 ? -69.235 -3.063 71.208 1.00 85.19 496 ASN A N 1
ATOM 3730 C CA . ASN A 1 496 ? -68.542 -3.324 72.475 1.00 85.19 496 ASN A CA 1
ATOM 3731 C C . ASN A 1 496 ? -67.455 -4.400 72.372 1.00 85.19 496 ASN A C 1
ATOM 3733 O O . ASN A 1 496 ? -66.634 -4.528 73.276 1.00 85.19 496 ASN A O 1
ATOM 3737 N N . LEU A 1 497 ? -67.455 -5.178 71.290 1.00 89.88 497 LEU A N 1
ATOM 3738 C CA . LEU A 1 497 ? -66.542 -6.296 71.075 1.00 89.88 497 LEU A CA 1
ATOM 3739 C C . LEU A 1 497 ? -66.074 -6.317 69.620 1.00 89.88 497 LEU A C 1
ATOM 3741 O O . LEU A 1 497 ? -66.846 -6.022 68.703 1.00 89.88 497 LEU A O 1
ATOM 3745 N N . VAL A 1 498 ? -64.805 -6.663 69.436 1.00 90.50 498 VAL A N 1
ATOM 3746 C CA . VAL A 1 498 ? -64.181 -6.988 68.155 1.00 90.50 498 VAL A CA 1
ATOM 3747 C C . VAL A 1 498 ? -64.037 -8.501 68.086 1.00 90.50 498 VAL A C 1
ATOM 3749 O O . VAL A 1 498 ? -63.467 -9.093 68.998 1.00 90.50 498 VAL A O 1
ATOM 3752 N N . GLU A 1 499 ? -64.536 -9.101 67.015 1.00 91.62 499 GLU A N 1
ATOM 3753 C CA . GLU A 1 499 ? -64.450 -10.534 66.733 1.00 91.62 499 GLU A CA 1
ATOM 3754 C C . GLU A 1 499 ? -63.495 -10.775 65.565 1.00 91.62 499 GLU A C 1
ATOM 3756 O O . GLU A 1 499 ? -63.587 -10.106 64.533 1.00 91.62 499 GLU A O 1
ATOM 3761 N N . VAL A 1 500 ? -62.562 -11.710 65.722 1.00 90.00 500 VAL A N 1
ATOM 3762 C CA . VAL A 1 500 ? -61.651 -12.117 64.648 1.00 90.00 500 VAL A CA 1
ATOM 3763 C C . VAL A 1 500 ? -62.394 -13.042 63.686 1.00 90.00 500 VAL A C 1
ATOM 3765 O O . VAL A 1 500 ? -62.710 -14.178 64.014 1.00 90.00 500 VAL A O 1
ATOM 3768 N N . VAL A 1 501 ? -62.659 -12.543 62.479 1.00 90.62 501 VAL A N 1
ATOM 3769 C CA . VAL A 1 501 ? -63.436 -13.248 61.441 1.00 90.62 501 VAL A CA 1
ATOM 3770 C C . VAL A 1 501 ? -62.555 -13.922 60.390 1.00 90.62 501 VAL A C 1
ATOM 3772 O O . VAL A 1 501 ? -62.988 -14.848 59.711 1.00 90.62 501 VAL A O 1
ATOM 3775 N N . VAL A 1 502 ? -61.310 -13.462 60.242 1.00 90.44 502 VAL A N 1
ATOM 3776 C CA . VAL A 1 502 ? -60.308 -14.045 59.340 1.00 90.44 502 VAL A CA 1
ATOM 3777 C C . VAL A 1 502 ? -58.970 -14.053 60.062 1.00 90.44 502 VAL A C 1
ATOM 3779 O O . VAL A 1 502 ? -58.583 -13.042 60.646 1.00 90.44 502 VAL A O 1
ATOM 3782 N N . SER A 1 503 ? -58.235 -15.156 59.980 1.00 89.69 503 SER A N 1
ATOM 3783 C CA . SER A 1 503 ? -56.845 -15.251 60.424 1.00 89.69 503 SER A CA 1
ATOM 3784 C C . SER A 1 503 ? -56.012 -16.017 59.400 1.00 89.69 503 SER A C 1
ATOM 3786 O O . SER A 1 503 ? -56.522 -16.885 58.690 1.00 89.69 503 SER A O 1
ATOM 3788 N N . TRP A 1 504 ? -54.733 -15.669 59.287 1.00 88.94 504 TRP A N 1
ATOM 3789 C CA . TRP A 1 504 ? -53.783 -16.367 58.425 1.00 88.94 504 TRP A CA 1
ATOM 3790 C C . TRP A 1 504 ? -52.368 -16.316 59.003 1.00 88.94 504 TRP A C 1
ATOM 3792 O O . TRP A 1 504 ? -52.042 -15.456 59.822 1.00 88.94 504 TRP A O 1
ATOM 3802 N N . GLY A 1 505 ? -51.520 -17.232 58.537 1.00 78.12 505 GLY A N 1
ATOM 3803 C CA . GLY A 1 505 ? -50.156 -17.393 59.039 1.00 78.12 505 GLY A CA 1
ATOM 3804 C C . GLY A 1 505 ? -50.080 -18.130 60.381 1.00 78.12 505 GLY A C 1
ATOM 3805 O O . GLY A 1 505 ? -51.089 -18.564 60.934 1.00 78.12 505 GLY A O 1
ATOM 3806 N N . ASP A 1 506 ? -48.853 -18.309 60.868 1.00 72.00 506 ASP A N 1
ATOM 3807 C CA . ASP A 1 506 ? -48.512 -19.029 62.101 1.00 72.00 506 ASP A CA 1
ATOM 3808 C C . ASP A 1 506 ? -47.447 -18.218 62.874 1.00 72.00 506 ASP A C 1
ATOM 3810 O O . ASP A 1 506 ? -46.429 -17.851 62.272 1.00 72.00 506 ASP A O 1
ATOM 3814 N N . PRO A 1 507 ? -47.645 -17.864 64.161 1.00 63.84 507 PRO A N 1
ATOM 3815 C CA . PRO A 1 507 ? -48.788 -18.189 65.021 1.00 63.84 507 PRO A CA 1
ATOM 3816 C C . PRO A 1 507 ? -50.061 -17.390 64.689 1.00 63.84 507 PRO A C 1
ATOM 3818 O O . PRO A 1 507 ? -49.968 -16.266 64.187 1.00 63.84 507 PRO A O 1
ATOM 3821 N N . PRO A 1 508 ? -51.254 -17.946 64.974 1.00 63.97 508 PRO A N 1
ATOM 3822 C CA . PRO A 1 508 ? -52.512 -17.226 64.840 1.00 63.97 508 PRO A CA 1
ATOM 3823 C C . PRO A 1 508 ? -52.628 -16.100 65.888 1.00 63.97 508 PRO A C 1
ATOM 3825 O O . PRO A 1 508 ? -51.938 -16.120 66.911 1.00 63.97 508 PRO A O 1
ATOM 3828 N N . PRO A 1 509 ? -53.540 -15.136 65.677 1.00 66.44 509 PRO A N 1
ATOM 3829 C CA . PRO A 1 509 ? -53.819 -14.076 66.641 1.00 66.44 509 PRO A CA 1
ATOM 3830 C C . PRO A 1 509 ? -54.264 -14.656 67.985 1.00 66.44 509 PRO A C 1
ATOM 3832 O O . PRO A 1 509 ? -55.053 -15.600 68.037 1.00 66.44 509 PRO A O 1
ATOM 3835 N N . THR A 1 510 ? -53.775 -14.064 69.071 1.00 65.06 510 THR A N 1
ATOM 3836 C CA . THR A 1 510 ? -53.893 -14.620 70.425 1.00 65.06 510 THR A CA 1
ATOM 3837 C C . THR A 1 510 ? -55.311 -14.565 70.996 1.00 65.06 510 THR A C 1
ATOM 3839 O O . THR A 1 510 ? -55.725 -15.480 71.704 1.00 65.06 510 THR A O 1
ATOM 3842 N N . GLU A 1 511 ? -56.064 -13.502 70.709 1.00 78.12 511 GLU A N 1
ATOM 3843 C CA . GLU A 1 511 ? -57.383 -13.260 71.299 1.00 78.12 511 GLU A CA 1
ATOM 3844 C C . GLU A 1 511 ? -58.450 -13.166 70.192 1.00 78.12 511 GLU A C 1
ATOM 3846 O O . GLU A 1 511 ? -58.413 -12.268 69.353 1.00 78.12 511 GLU A O 1
ATOM 3851 N N . GLN A 1 512 ? -59.399 -14.111 70.178 1.00 82.38 512 GLN A N 1
ATOM 3852 C CA . GLN A 1 512 ? -60.468 -14.199 69.164 1.00 82.38 512 GLN A CA 1
ATOM 3853 C C . GLN A 1 512 ? -61.583 -13.156 69.371 1.00 82.38 512 GLN A C 1
ATOM 3855 O O . GLN A 1 512 ? -62.253 -12.765 68.417 1.00 82.38 512 GLN A O 1
ATOM 3860 N N . LEU A 1 513 ? -61.773 -12.689 70.610 1.00 87.12 513 LEU A N 1
ATOM 3861 C CA . LEU A 1 513 ? -62.726 -11.639 70.970 1.00 87.12 513 LEU A CA 1
ATOM 3862 C C . LEU A 1 513 ? -62.107 -10.678 71.982 1.00 87.12 513 LEU A C 1
ATOM 3864 O O . LEU A 1 513 ? -61.699 -11.109 73.054 1.00 87.12 513 LEU A O 1
ATOM 3868 N N . PHE A 1 514 ? -62.102 -9.378 71.687 1.00 90.44 514 PHE A N 1
ATOM 3869 C CA . PHE A 1 514 ? -61.537 -8.363 72.583 1.00 90.44 514 PHE A CA 1
ATOM 3870 C C . PHE A 1 514 ? -62.314 -7.042 72.549 1.00 90.44 514 PHE A C 1
ATOM 3872 O O . PHE A 1 514 ? -63.015 -6.726 71.588 1.00 90.44 514 PHE A O 1
ATOM 3879 N N . ALA A 1 515 ? -62.185 -6.236 73.607 1.00 89.56 515 ALA A N 1
ATOM 3880 C CA . ALA A 1 515 ? -62.817 -4.920 73.677 1.00 89.56 515 ALA A CA 1
ATOM 3881 C C . ALA A 1 515 ? -62.068 -3.878 72.804 1.00 89.56 515 ALA A C 1
ATOM 3883 O O . ALA A 1 515 ? -60.833 -3.882 72.773 1.00 89.56 515 ALA A O 1
ATOM 3884 N N . PRO A 1 516 ? -62.763 -2.959 72.102 1.00 89.25 516 PRO A N 1
ATOM 3885 C CA . PRO A 1 516 ? -62.142 -2.030 71.145 1.00 89.25 516 PRO A CA 1
ATOM 3886 C C . PRO A 1 516 ? -61.073 -1.109 71.756 1.00 89.25 516 PRO A C 1
ATOM 3888 O O . PRO A 1 516 ? -60.121 -0.709 71.082 1.00 89.25 516 PRO A O 1
ATOM 3891 N N . ASP A 1 517 ? -61.198 -0.786 73.043 1.00 89.75 517 ASP A N 1
ATOM 3892 C CA . ASP A 1 517 ? -60.257 0.022 73.821 1.00 89.75 517 ASP A CA 1
ATOM 3893 C C . ASP A 1 517 ? -58.927 -0.701 74.119 1.00 89.75 517 ASP A C 1
ATOM 3895 O O . ASP A 1 517 ? -57.911 -0.050 74.388 1.00 89.75 517 ASP A O 1
ATOM 3899 N N . ARG A 1 518 ? -58.872 -2.030 73.962 1.00 90.38 518 ARG A N 1
ATOM 3900 C CA . ARG A 1 518 ? -57.621 -2.808 73.998 1.00 90.38 518 ARG A CA 1
ATOM 3901 C C . ARG A 1 518 ? -56.779 -2.646 72.729 1.00 90.38 518 ARG A C 1
ATOM 3903 O O . ARG A 1 518 ? -55.663 -3.162 72.673 1.00 90.38 518 ARG A O 1
ATOM 3910 N N . CYS A 1 519 ? -57.256 -1.942 71.700 1.00 89.94 519 CYS A N 1
ATOM 3911 C CA . CYS A 1 519 ? -56.510 -1.689 70.467 1.00 89.94 519 CYS A CA 1
ATOM 3912 C C . CYS A 1 519 ? -56.228 -0.193 70.269 1.00 89.94 519 CYS A C 1
ATOM 3914 O O . CYS A 1 519 ? -57.131 0.615 70.044 1.00 89.94 519 CYS A O 1
ATOM 3916 N N . TRP A 1 520 ? -54.948 0.190 70.274 1.00 90.62 520 TRP A N 1
ATOM 3917 C CA . TRP A 1 520 ? -54.540 1.584 70.067 1.00 90.62 520 TRP A CA 1
ATOM 3918 C C . TRP A 1 520 ? -54.887 2.125 68.680 1.00 90.62 520 TRP A C 1
ATOM 3920 O O . TRP A 1 520 ? -55.146 3.323 68.551 1.00 90.62 520 TRP A O 1
ATOM 3930 N N . ALA A 1 521 ? -54.926 1.263 67.661 1.00 91.06 521 ALA A N 1
ATOM 3931 C CA . ALA A 1 521 ? -55.349 1.648 66.319 1.00 91.06 521 ALA A CA 1
ATOM 3932 C C . ALA A 1 521 ? -56.823 2.073 66.289 1.00 91.06 521 ALA A C 1
ATOM 3934 O O . ALA A 1 521 ? -57.137 3.133 65.748 1.00 91.06 521 ALA A O 1
ATOM 3935 N N . LEU A 1 522 ? -57.707 1.307 66.942 1.00 91.19 522 LEU A N 1
ATOM 3936 C CA . LEU A 1 522 ? -59.133 1.635 67.046 1.00 91.19 522 LEU A CA 1
ATOM 3937 C C . LEU A 1 522 ? -59.367 2.875 67.907 1.00 91.19 522 LEU A C 1
ATOM 3939 O O . LEU A 1 522 ? -60.100 3.769 67.498 1.00 91.19 522 LEU A O 1
ATOM 3943 N N . ARG A 1 523 ? -58.665 2.997 69.042 1.00 90.38 523 ARG A N 1
ATOM 3944 C CA . ARG A 1 523 ? -58.745 4.186 69.911 1.00 90.38 523 ARG A CA 1
ATOM 3945 C C . ARG A 1 523 ? -58.338 5.480 69.218 1.00 90.38 523 ARG A C 1
ATOM 3947 O O . ARG A 1 523 ? -58.825 6.546 69.577 1.00 90.38 523 ARG A O 1
ATOM 3954 N N . ARG A 1 524 ? -57.383 5.403 68.288 1.00 90.19 524 ARG A N 1
ATOM 3955 C CA . ARG A 1 524 ? -56.816 6.576 67.610 1.00 90.19 524 ARG A CA 1
ATOM 3956 C C . ARG A 1 524 ? -57.403 6.819 66.223 1.00 90.19 524 ARG A C 1
ATOM 3958 O O . ARG A 1 524 ? -57.092 7.860 65.651 1.00 90.19 524 ARG A O 1
ATOM 3965 N N . GLY A 1 525 ? -58.140 5.861 65.658 1.00 87.56 525 GLY A N 1
ATOM 3966 C CA . GLY A 1 525 ? -58.619 5.908 64.273 1.00 87.56 525 GLY A CA 1
ATOM 3967 C C . GLY A 1 525 ? -57.506 5.979 63.216 1.00 87.56 525 GLY A C 1
ATOM 3968 O O . GLY A 1 525 ? -57.747 6.421 62.100 1.00 87.56 525 GLY A O 1
ATOM 3969 N N . ARG A 1 526 ? -56.268 5.593 63.554 1.00 89.81 526 ARG A N 1
ATOM 3970 C CA . ARG A 1 526 ? -55.114 5.568 62.635 1.00 89.81 526 ARG A CA 1
ATOM 3971 C C . ARG A 1 526 ? -54.228 4.361 62.900 1.00 89.81 526 ARG A C 1
ATOM 3973 O O . ARG A 1 526 ? -54.201 3.866 64.025 1.00 89.81 526 ARG A O 1
ATOM 3980 N N . ALA A 1 527 ? -53.482 3.932 61.882 1.00 90.00 527 ALA A N 1
ATOM 3981 C CA . ALA A 1 527 ? -52.552 2.812 61.996 1.00 90.00 527 ALA A CA 1
ATOM 3982 C C . ALA A 1 527 ? -51.602 2.982 63.198 1.00 90.00 527 ALA A C 1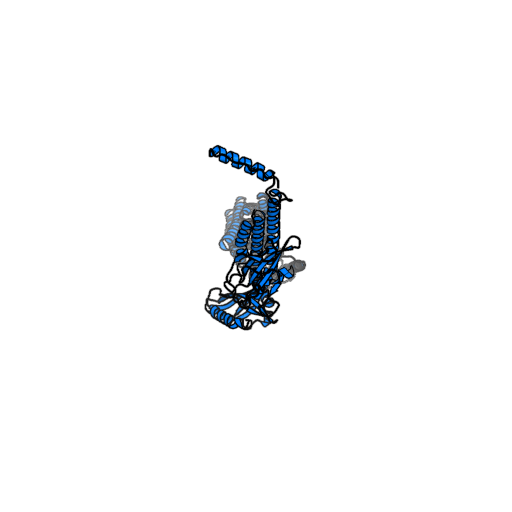
ATOM 3984 O O . ALA A 1 527 ? -51.060 4.070 63.434 1.00 90.00 527 ALA A O 1
ATOM 3985 N N . TYR A 1 528 ? -51.426 1.907 63.962 1.00 88.69 528 TYR A N 1
ATOM 3986 C CA . TYR A 1 528 ? -50.614 1.857 65.169 1.00 88.69 528 TYR A CA 1
ATOM 3987 C C . TYR A 1 528 ? -49.587 0.733 65.058 1.00 88.69 528 TYR A C 1
ATOM 3989 O O . TYR A 1 528 ? -49.950 -0.419 64.835 1.00 88.69 528 TYR A O 1
ATOM 3997 N N . ARG A 1 529 ? -48.309 1.089 65.200 1.00 86.38 529 ARG A N 1
ATOM 3998 C CA . ARG A 1 529 ? -47.166 0.186 65.050 1.00 86.38 529 ARG A CA 1
ATOM 3999 C C . ARG A 1 529 ? -46.472 0.002 66.392 1.00 86.38 529 ARG A C 1
ATOM 4001 O O . ARG A 1 529 ? -46.312 0.973 67.132 1.00 86.38 529 ARG A O 1
ATOM 4008 N N . VAL A 1 530 ? -46.010 -1.217 66.640 1.00 81.00 530 VAL A N 1
ATOM 4009 C CA . VAL A 1 530 ? -45.099 -1.557 67.733 1.00 81.00 530 VAL A CA 1
ATOM 4010 C C . VAL A 1 530 ? -43.901 -2.292 67.138 1.00 81.00 530 VAL A C 1
ATOM 4012 O O . VAL A 1 530 ? -44.076 -3.292 66.447 1.00 81.00 530 VAL A O 1
ATOM 4015 N N . GLU A 1 531 ? -42.696 -1.767 67.362 1.00 71.75 531 GLU A N 1
ATOM 4016 C CA . GLU A 1 531 ? -41.452 -2.312 66.794 1.00 71.75 531 GLU A CA 1
ATOM 4017 C C . GLU A 1 531 ? -40.973 -3.558 67.547 1.00 71.75 531 GLU A C 1
ATOM 4019 O O . GLU A 1 531 ? -40.665 -4.560 66.912 1.00 71.75 531 GLU A O 1
ATOM 4024 N N . ALA A 1 532 ? -41.007 -3.529 68.882 1.00 66.06 532 ALA A N 1
ATOM 4025 C CA . ALA A 1 532 ? -40.757 -4.681 69.740 1.00 66.06 532 ALA A CA 1
ATOM 4026 C C . ALA A 1 532 ? -41.647 -4.614 71.002 1.00 66.06 532 ALA A C 1
ATOM 4028 O O . ALA A 1 532 ? -41.854 -3.523 71.550 1.00 66.06 532 ALA A O 1
ATOM 4029 N N . PRO A 1 533 ? -42.182 -5.745 71.496 1.00 58.25 533 PRO A N 1
ATOM 4030 C CA . PRO A 1 533 ? -42.913 -5.785 72.760 1.00 58.25 533 PRO A CA 1
ATOM 4031 C C . PRO A 1 533 ? -41.948 -5.482 73.916 1.00 58.25 533 PRO A C 1
ATOM 4033 O O . PRO A 1 533 ? -41.155 -6.319 74.330 1.00 58.25 533 PRO A O 1
ATOM 4036 N N . GLY A 1 534 ? -41.963 -4.234 74.388 1.00 59.22 534 GLY A N 1
ATOM 4037 C CA . GLY A 1 534 ? -41.046 -3.717 75.413 1.00 59.22 534 GLY A CA 1
ATOM 4038 C C . GLY A 1 534 ? -40.643 -2.255 75.196 1.00 59.22 534 GLY A C 1
ATOM 4039 O O . GLY A 1 534 ? -40.319 -1.558 76.155 1.00 59.22 534 GLY A O 1
ATOM 4040 N N . THR A 1 535 ? -40.739 -1.754 73.961 1.00 56.69 535 THR A N 1
ATOM 4041 C CA . THR A 1 535 ? -40.429 -0.366 73.582 1.00 56.69 535 THR A CA 1
ATOM 4042 C C . THR A 1 535 ? -41.692 0.373 73.124 1.00 56.69 535 THR A C 1
ATOM 4044 O O . THR A 1 535 ? -41.806 0.826 71.990 1.00 56.69 535 THR A O 1
ATOM 4047 N N . GLY A 1 536 ? -42.696 0.495 73.999 1.00 65.94 536 GLY A N 1
ATOM 4048 C CA . GLY A 1 536 ? -43.896 1.290 73.707 1.00 65.94 536 GLY A CA 1
ATOM 4049 C C . GLY A 1 536 ? -45.178 0.792 74.369 1.00 65.94 536 GLY A C 1
ATOM 4050 O O . GLY A 1 536 ? -45.179 -0.161 75.144 1.00 65.94 536 GLY A O 1
ATOM 4051 N N . LEU A 1 537 ? -46.292 1.463 74.062 1.00 79.69 537 LEU A N 1
ATOM 4052 C CA . LEU A 1 537 ? -47.621 1.092 74.552 1.00 79.69 537 LEU A CA 1
ATOM 4053 C C . LEU A 1 537 ? -48.196 -0.037 73.688 1.00 79.69 537 LEU A C 1
ATOM 4055 O O . LEU A 1 537 ? -48.737 0.198 72.614 1.00 79.69 537 LEU A O 1
ATOM 4059 N N . VAL A 1 538 ? -48.104 -1.276 74.156 1.00 84.12 538 VAL A N 1
ATOM 4060 C CA . VAL A 1 538 ? -48.691 -2.414 73.440 1.00 84.12 538 VAL A CA 1
ATOM 4061 C C . VAL A 1 538 ? -50.224 -2.380 73.487 1.00 84.12 538 VAL A C 1
ATOM 4063 O O . VAL A 1 538 ? -50.838 -1.884 74.434 1.00 84.12 538 VAL A O 1
ATOM 4066 N N . CYS A 1 539 ? -50.861 -2.887 72.436 1.00 86.50 539 CYS A N 1
ATOM 4067 C CA . CYS A 1 539 ? -52.279 -3.196 72.425 1.00 86.50 539 CYS A CA 1
ATOM 4068 C C . CYS A 1 539 ? -52.548 -4.381 73.359 1.00 86.50 539 CYS A C 1
ATOM 4070 O O . CYS A 1 539 ? -51.850 -5.386 73.302 1.00 86.50 539 CYS A O 1
ATOM 4072 N N . GLY A 1 540 ? -53.586 -4.281 74.188 1.00 83.19 540 GLY A N 1
ATOM 4073 C CA . GLY A 1 540 ? -53.927 -5.309 75.169 1.00 83.19 540 GLY A CA 1
ATOM 4074 C C . GLY A 1 540 ? -54.467 -6.611 74.569 1.00 83.19 540 GLY A C 1
ATOM 4075 O O . GLY A 1 540 ? -54.581 -7.582 75.302 1.00 83.19 540 GLY A O 1
ATOM 4076 N N . HIS A 1 541 ? -54.821 -6.643 73.281 1.00 84.25 541 HIS A N 1
ATOM 4077 C CA . HIS A 1 541 ? -55.298 -7.853 72.589 1.00 84.25 541 HIS A CA 1
ATOM 4078 C C . HIS A 1 541 ? -54.173 -8.696 71.960 1.00 84.25 541 HIS A C 1
ATOM 4080 O O . HIS A 1 541 ? -54.441 -9.706 71.316 1.00 84.25 541 HIS A O 1
ATOM 4086 N N . VAL A 1 542 ? -52.916 -8.257 72.096 1.00 80.56 542 VAL A N 1
ATOM 4087 C CA . VAL A 1 542 ? -51.734 -8.962 71.583 1.00 80.56 542 VAL A CA 1
ATOM 4088 C C . VAL A 1 542 ? -51.016 -9.619 72.759 1.00 80.56 542 VAL A C 1
ATOM 4090 O O . VAL A 1 542 ? -50.801 -8.958 73.778 1.00 80.56 542 VAL A O 1
ATOM 4093 N N . ASP A 1 543 ? -50.639 -10.895 72.629 1.00 74.19 543 ASP A N 1
ATOM 4094 C CA . ASP A 1 543 ? -49.878 -11.598 73.668 1.00 74.19 543 ASP A CA 1
ATOM 4095 C C . ASP A 1 543 ? -48.524 -10.912 73.918 1.00 74.19 543 ASP A C 1
ATOM 4097 O O . ASP A 1 543 ? -47.725 -10.782 72.984 1.00 74.19 543 ASP A O 1
ATOM 4101 N N . PRO A 1 544 ? -48.207 -10.519 75.163 1.00 65.50 544 PRO A N 1
ATOM 4102 C CA . PRO A 1 544 ? -46.891 -9.993 75.508 1.00 65.50 544 PRO A CA 1
ATOM 4103 C C . PRO A 1 544 ? -45.737 -10.984 75.280 1.00 65.50 544 PRO A C 1
ATOM 4105 O O . PRO A 1 544 ? -44.587 -10.555 75.223 1.00 65.50 544 PRO A O 1
ATOM 4108 N N . SER A 1 545 ? -46.012 -12.290 75.187 1.00 62.28 545 SER A N 1
ATOM 4109 C CA . SER A 1 545 ? -45.003 -13.339 74.980 1.00 62.28 545 SER A CA 1
ATOM 4110 C C . SER A 1 545 ? -44.529 -13.482 73.527 1.00 62.28 545 SER A C 1
ATOM 4112 O O . SER A 1 545 ? -43.501 -14.115 73.278 1.00 62.28 545 SER A O 1
ATOM 4114 N N . LEU A 1 546 ? -45.229 -12.872 72.565 1.00 63.75 546 LEU A N 1
ATOM 4115 C CA . LEU A 1 546 ? -44.836 -12.862 71.156 1.00 63.75 546 LEU A CA 1
ATOM 4116 C C . LEU A 1 546 ? -43.709 -11.846 70.943 1.00 63.75 546 LEU A C 1
ATOM 4118 O O . LEU A 1 546 ? -43.918 -10.657 71.122 1.00 63.75 546 LEU A O 1
ATOM 4122 N N . SER A 1 547 ? -42.521 -12.290 70.530 1.00 57.53 547 SER A N 1
ATOM 4123 C CA . SER A 1 547 ? -41.299 -11.468 70.429 1.00 57.53 547 SER A CA 1
ATOM 4124 C C . SER A 1 547 ? -41.168 -10.625 69.148 1.00 57.53 547 SER A C 1
ATOM 4126 O O . SER A 1 547 ? -40.106 -10.063 68.886 1.00 57.53 547 SER A O 1
ATOM 4128 N N . THR A 1 548 ? -42.222 -10.517 68.339 1.00 70.06 548 THR A N 1
ATOM 4129 C CA . THR A 1 548 ? -42.185 -9.885 67.007 1.00 70.06 548 THR A CA 1
ATOM 4130 C C . THR A 1 548 ? -42.997 -8.591 66.968 1.00 70.06 548 THR A C 1
ATOM 4132 O O . THR A 1 548 ? -44.101 -8.535 67.510 1.00 70.06 548 THR A O 1
ATOM 4135 N N . GLY A 1 549 ? -42.495 -7.565 66.279 1.00 78.62 549 GLY A N 1
ATOM 4136 C CA . GLY A 1 549 ? -43.250 -6.337 66.017 1.00 78.62 549 GLY A CA 1
ATOM 4137 C C . GLY A 1 549 ? -44.547 -6.577 65.230 1.00 78.62 549 GLY A C 1
ATOM 4138 O O . GLY A 1 549 ? -44.664 -7.536 64.462 1.00 78.62 549 GLY A O 1
ATOM 4139 N N . TYR A 1 550 ? -45.525 -5.687 65.410 1.00 83.75 550 TYR A N 1
ATOM 4140 C CA . TYR A 1 550 ? -46.835 -5.771 64.757 1.00 83.75 550 TYR A CA 1
ATOM 4141 C C . TYR A 1 550 ? -47.387 -4.399 64.350 1.00 83.75 550 TYR A C 1
ATOM 4143 O O . TYR A 1 550 ? -46.971 -3.338 64.833 1.00 83.75 550 TYR A O 1
ATOM 4151 N N . LEU A 1 551 ? -48.364 -4.434 63.448 1.00 88.44 551 LEU A N 1
ATOM 4152 C CA . LEU A 1 551 ? -49.076 -3.297 62.891 1.00 88.44 551 LEU A CA 1
ATOM 4153 C C . LEU A 1 551 ? -50.584 -3.550 62.975 1.00 88.44 551 LEU A C 1
ATOM 4155 O O . LEU A 1 551 ? -51.108 -4.472 62.360 1.00 88.44 551 LEU A O 1
ATOM 4159 N N . CYS A 1 552 ? -51.292 -2.681 63.689 1.00 90.44 552 CYS A N 1
ATOM 4160 C CA . CYS A 1 552 ? -52.750 -2.641 63.686 1.00 90.44 552 CYS A CA 1
ATOM 4161 C C . CYS A 1 552 ? -53.218 -1.484 62.801 1.00 90.44 552 CYS A C 1
ATOM 4163 O O . CYS A 1 552 ? -52.884 -0.326 63.060 1.00 90.44 552 CYS A O 1
ATOM 4165 N N . VAL A 1 553 ? -54.019 -1.769 61.782 1.00 93.25 553 VAL A N 1
ATOM 4166 C CA . VAL A 1 553 ? -54.608 -0.776 60.880 1.00 93.25 553 VAL A CA 1
ATOM 4167 C C . VAL A 1 553 ? -56.120 -0.755 61.101 1.00 93.25 553 VAL A C 1
ATOM 4169 O O . VAL A 1 553 ? -56.775 -1.769 60.873 1.00 93.25 553 VAL A O 1
ATOM 4172 N N . PRO A 1 554 ? -56.710 0.357 61.570 1.00 94.50 554 PRO A N 1
ATOM 4173 C CA . PRO A 1 554 ? -58.148 0.414 61.762 1.00 94.50 554 PRO A CA 1
ATOM 4174 C C . PRO A 1 554 ? -58.838 0.487 60.399 1.00 94.50 554 PRO A C 1
ATOM 4176 O O . PRO A 1 554 ? -58.450 1.267 59.531 1.00 94.50 554 PRO A O 1
ATOM 4179 N N . MET A 1 555 ? -59.878 -0.316 60.229 1.00 94.69 555 MET A N 1
ATOM 4180 C CA . MET A 1 555 ? -60.777 -0.256 59.087 1.00 94.69 555 MET A CA 1
ATOM 4181 C C . MET A 1 555 ? -61.788 0.855 59.337 1.00 94.69 555 MET A C 1
ATOM 4183 O O . MET A 1 555 ? -62.689 0.696 60.161 1.00 94.69 555 MET A O 1
ATOM 4187 N N . MET A 1 556 ? -61.615 1.986 58.660 1.00 90.88 556 MET A N 1
ATOM 4188 C CA . MET A 1 556 ? -62.441 3.178 58.849 1.00 90.88 556 MET A CA 1
ATOM 4189 C C . MET A 1 556 ? -63.352 3.386 57.639 1.00 90.88 556 MET A C 1
ATOM 4191 O O . MET A 1 556 ? -62.871 3.450 56.511 1.00 90.88 556 MET A O 1
ATOM 4195 N N . ALA A 1 557 ? -64.652 3.553 57.871 1.00 89.44 557 ALA A N 1
ATOM 4196 C CA . ALA A 1 557 ? -65.612 3.945 56.841 1.00 89.44 557 ALA A CA 1
ATOM 4197 C C . ALA A 1 557 ? -66.531 5.041 57.387 1.00 89.44 557 ALA A C 1
ATOM 4199 O O . ALA A 1 557 ? -67.001 4.954 58.516 1.00 89.44 557 ALA A O 1
ATOM 4200 N N . HIS A 1 558 ? -66.754 6.102 56.607 1.00 83.56 558 HIS A N 1
ATOM 4201 C CA . HIS A 1 558 ? -67.565 7.263 57.015 1.00 83.56 558 HIS A CA 1
ATOM 4202 C C . HIS A 1 558 ? -67.168 7.890 58.370 1.00 83.56 558 HIS A C 1
ATOM 4204 O O . HIS A 1 558 ? -68.001 8.463 59.064 1.00 83.56 558 HIS A O 1
ATOM 4210 N N . GLY A 1 559 ? -65.888 7.801 58.749 1.00 81.12 559 GLY A N 1
ATOM 4211 C CA . GLY A 1 559 ? -65.381 8.323 60.025 1.00 81.12 559 GLY A CA 1
ATOM 4212 C C . GLY A 1 559 ? -65.595 7.398 61.228 1.00 81.12 559 GLY A C 1
ATOM 4213 O O . GLY A 1 559 ? -65.155 7.736 62.325 1.00 81.12 559 GLY A O 1
ATOM 4214 N N . GLU A 1 560 ? -66.195 6.223 61.034 1.00 86.25 560 GLU A N 1
ATOM 4215 C CA . GLU A 1 560 ? -66.425 5.235 62.086 1.00 86.25 560 GLU A CA 1
ATOM 4216 C C . GLU A 1 560 ? -65.519 4.003 61.919 1.00 86.25 560 GLU A C 1
ATOM 4218 O O . GLU A 1 560 ? -65.259 3.568 60.790 1.00 86.25 560 GLU A O 1
ATOM 4223 N N . PRO A 1 561 ? -65.027 3.412 63.025 1.00 90.31 561 PRO A N 1
ATOM 4224 C CA . PRO A 1 561 ? -64.296 2.158 62.967 1.00 90.31 561 PRO A CA 1
ATOM 4225 C C . PRO A 1 561 ? -65.265 0.997 62.719 1.00 90.31 561 PRO A C 1
ATOM 4227 O O . PRO A 1 561 ? -66.244 0.818 63.441 1.00 90.31 561 PRO A O 1
ATOM 4230 N N . LEU A 1 562 ? -64.959 0.170 61.722 1.00 91.19 562 LEU A N 1
ATOM 4231 C CA . LEU A 1 562 ? -65.648 -1.094 61.446 1.00 91.19 562 LEU A CA 1
ATOM 4232 C C . LEU A 1 562 ? -64.916 -2.303 62.021 1.00 91.19 562 LEU A C 1
ATOM 4234 O O . LEU A 1 562 ? -65.511 -3.365 62.184 1.00 91.19 562 LEU A O 1
ATOM 4238 N N . GLY A 1 563 ? -63.632 -2.154 62.326 1.00 92.38 563 GLY A N 1
ATOM 4239 C CA . GLY A 1 563 ? -62.778 -3.233 62.793 1.00 92.38 563 GLY A CA 1
ATOM 4240 C C . GLY A 1 563 ? -61.304 -2.889 62.623 1.00 92.38 563 GLY A C 1
ATOM 4241 O O . GLY A 1 563 ? -60.958 -1.738 62.362 1.00 92.38 563 GLY A O 1
ATOM 4242 N N . VAL A 1 564 ? -60.425 -3.871 62.769 1.00 93.50 564 VAL A N 1
ATOM 4243 C CA . VAL A 1 564 ? -58.973 -3.712 62.670 1.00 93.50 564 VAL A CA 1
ATOM 4244 C C . VAL A 1 564 ? -58.364 -4.837 61.839 1.00 93.50 564 VAL A C 1
ATOM 4246 O O . VAL A 1 564 ? -58.684 -6.004 62.029 1.00 93.50 564 VAL A O 1
ATOM 4249 N N . LEU A 1 565 ? -57.459 -4.479 60.935 1.00 92.56 565 LEU A N 1
ATOM 4250 C CA . LEU A 1 565 ? -56.537 -5.397 60.283 1.00 92.56 565 LEU A CA 1
ATOM 4251 C C . LEU A 1 565 ? -55.257 -5.459 61.123 1.00 92.56 565 LEU A C 1
ATOM 4253 O O . LEU A 1 565 ? -54.567 -4.453 61.288 1.00 92.56 565 LEU A O 1
ATOM 4257 N N . HIS A 1 566 ? -54.960 -6.620 61.684 1.00 89.75 566 HIS A N 1
ATOM 4258 C CA . HIS A 1 566 ? -53.757 -6.885 62.459 1.00 89.75 566 HIS A CA 1
ATOM 4259 C C . HIS A 1 566 ? -52.747 -7.646 61.599 1.00 89.75 566 HIS A C 1
ATOM 4261 O O . HIS A 1 566 ? -53.098 -8.653 60.992 1.00 89.75 566 HIS A O 1
ATOM 4267 N N . LEU A 1 567 ? -51.503 -7.172 61.560 1.00 88.00 567 LEU A N 1
ATOM 4268 C CA . LEU A 1 567 ? -50.377 -7.816 60.889 1.00 88.00 567 LEU A CA 1
ATOM 4269 C C . LEU A 1 567 ? -49.224 -7.970 61.874 1.00 88.00 567 LEU A C 1
ATOM 4271 O O . LEU A 1 567 ? -48.834 -7.005 62.530 1.00 88.00 567 LEU A O 1
ATOM 4275 N N . GLN A 1 568 ? -48.640 -9.153 61.925 1.00 81.94 568 GLN A N 1
ATOM 4276 C CA . GLN A 1 568 ? -47.512 -9.504 62.766 1.00 81.94 568 GLN A CA 1
ATOM 4277 C C . GLN A 1 568 ? -46.35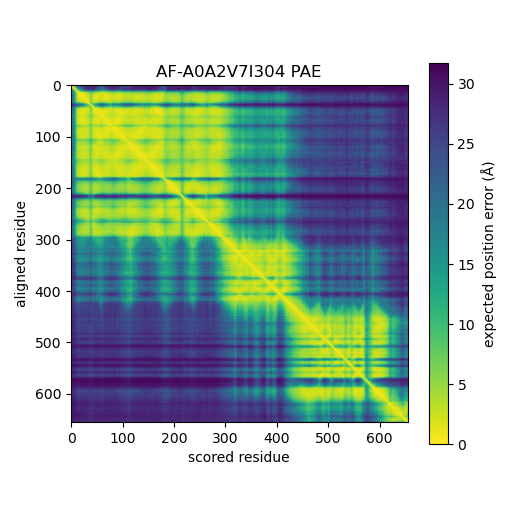6 -9.963 61.878 1.00 81.94 568 GLN A C 1
ATOM 4279 O O . GLN A 1 568 ? -46.546 -10.756 60.954 1.00 81.94 568 GLN A O 1
ATOM 4284 N N . GLY A 1 569 ? -45.150 -9.455 62.147 1.00 72.25 569 GLY A N 1
ATOM 4285 C CA . GLY A 1 569 ? -43.956 -9.886 61.420 1.00 72.25 569 GLY A CA 1
ATOM 4286 C C . GLY A 1 569 ? -43.739 -11.388 61.605 1.00 72.25 569 GLY A C 1
ATOM 4287 O O . GLY A 1 569 ? -43.668 -11.860 62.740 1.00 72.25 569 GLY A O 1
ATOM 4288 N N . GLY A 1 570 ? -43.669 -12.141 60.505 1.00 60.81 570 GLY A N 1
ATOM 4289 C CA . GLY A 1 570 ? -43.510 -13.591 60.555 1.00 60.81 570 GLY A CA 1
ATOM 4290 C C . GLY A 1 570 ? -42.178 -14.013 61.175 1.00 60.81 570 GLY A C 1
ATOM 4291 O O . GLY A 1 570 ? -41.151 -13.343 61.036 1.00 60.81 570 GLY A O 1
ATOM 4292 N N . SER A 1 571 ? -42.180 -15.167 61.845 1.00 52.00 571 SER A N 1
ATOM 4293 C CA . SER A 1 571 ? -40.937 -15.857 62.187 1.00 52.00 571 SER A CA 1
ATOM 4294 C C . SER A 1 571 ? -40.281 -16.360 60.894 1.00 52.00 571 SER A C 1
ATOM 4296 O O . SER A 1 571 ? -40.934 -16.960 60.045 1.00 52.00 571 SER A O 1
ATOM 4298 N N . SER A 1 572 ? -38.996 -16.045 60.710 1.00 47.50 572 SER A N 1
ATOM 4299 C CA . SER A 1 572 ? -38.233 -16.268 59.474 1.00 47.50 572 SER A CA 1
ATOM 4300 C C . SER A 1 572 ? -38.428 -17.671 58.875 1.00 47.50 572 SER A C 1
ATOM 4302 O O . SER A 1 572 ? -37.818 -18.647 59.313 1.00 47.50 572 SER A O 1
ATOM 4304 N N . ARG A 1 573 ? -39.263 -17.770 57.836 1.00 42.69 573 ARG A N 1
ATOM 4305 C CA . ARG A 1 573 ? -39.363 -18.925 56.935 1.00 42.69 573 ARG A CA 1
ATOM 4306 C C . ARG A 1 573 ? -39.633 -18.457 55.504 1.00 42.69 573 ARG A C 1
ATOM 4308 O O . ARG A 1 573 ? -40.711 -18.678 54.978 1.00 42.69 573 ARG A O 1
ATOM 4315 N N . ALA A 1 574 ? -38.633 -17.815 54.895 1.00 36.94 574 ALA A N 1
ATOM 4316 C CA . ALA A 1 574 ? -38.237 -17.972 53.484 1.00 36.94 574 ALA A CA 1
ATOM 4317 C C . ALA A 1 574 ? -37.309 -16.823 53.031 1.00 36.94 574 ALA A C 1
ATOM 4319 O O . ALA A 1 574 ? -37.722 -15.675 52.930 1.00 36.94 574 ALA A O 1
ATOM 4320 N N . GLY A 1 575 ? -36.067 -17.152 52.662 1.00 37.34 575 GLY A N 1
ATOM 4321 C CA . GLY A 1 575 ? -35.421 -16.536 51.493 1.00 37.34 575 GLY A CA 1
ATOM 4322 C C . GLY A 1 575 ? -34.291 -15.514 51.674 1.00 37.34 575 GLY A C 1
ATOM 4323 O O . GLY A 1 575 ? -33.422 -15.487 50.806 1.00 37.34 575 GLY A O 1
ATOM 4324 N N . HIS A 1 576 ? -34.213 -14.723 52.751 1.00 39.38 576 HIS A N 1
ATOM 4325 C CA . HIS A 1 576 ? -33.116 -13.748 52.914 1.00 39.38 576 HIS A CA 1
ATOM 4326 C C . HIS A 1 576 ? -32.526 -13.736 54.337 1.00 39.38 576 HIS A C 1
ATOM 4328 O O . HIS A 1 576 ? -33.167 -13.219 55.247 1.00 39.38 576 HIS A O 1
ATOM 4334 N N . PRO A 1 577 ? -31.304 -14.277 54.545 1.00 42.25 577 PRO A N 1
ATOM 4335 C CA . PRO A 1 577 ? -30.667 -14.358 55.866 1.00 42.25 577 PRO A CA 1
ATOM 4336 C C . PRO A 1 577 ? -30.248 -13.009 56.474 1.00 42.25 577 PRO A C 1
ATOM 4338 O O . PRO A 1 577 ? -29.979 -12.954 57.669 1.00 42.25 577 PRO A O 1
ATOM 4341 N N . ASP A 1 578 ? -30.196 -11.936 55.675 1.00 39.38 578 ASP A N 1
ATOM 4342 C CA . ASP A 1 578 ? -29.463 -10.710 56.029 1.00 39.38 578 ASP A CA 1
ATOM 4343 C C . ASP A 1 578 ? -30.340 -9.473 56.300 1.00 39.38 578 ASP A C 1
ATOM 4345 O O . ASP A 1 578 ? -29.806 -8.386 56.519 1.00 39.38 578 ASP A O 1
ATOM 4349 N N . GLN A 1 579 ? -31.674 -9.590 56.298 1.00 40.12 579 GLN A N 1
ATOM 4350 C CA . GLN A 1 579 ? -32.554 -8.463 56.643 1.00 40.12 579 GLN A CA 1
ATOM 4351 C C . GLN A 1 579 ? -33.316 -8.738 57.946 1.00 40.12 579 GLN A C 1
ATOM 4353 O O . GLN A 1 579 ? -34.033 -9.737 58.023 1.00 40.12 579 GLN A O 1
ATOM 4358 N N . PRO A 1 580 ? -33.191 -7.869 58.973 1.00 45.44 580 PRO A N 1
ATOM 4359 C CA . PRO A 1 580 ? -33.985 -7.995 60.183 1.00 45.44 580 PRO A CA 1
ATOM 4360 C C . PRO A 1 580 ? -35.484 -7.989 59.826 1.00 45.44 580 PRO A C 1
ATOM 4362 O O . PRO A 1 580 ? -35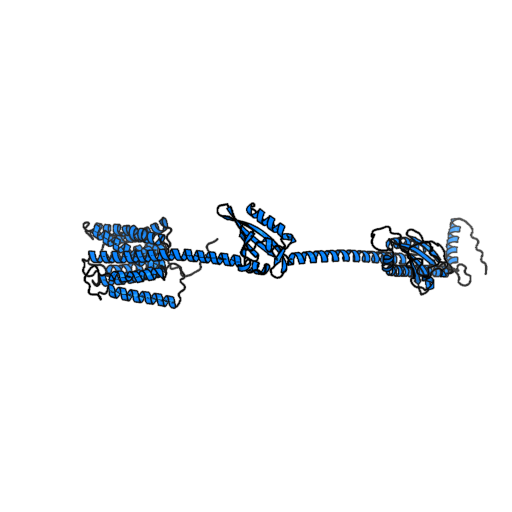.898 -7.161 59.006 1.00 45.44 580 PRO A O 1
ATOM 4365 N N . PRO A 1 581 ? -36.316 -8.837 60.463 1.00 48.69 581 PRO A N 1
ATOM 4366 C CA . PRO A 1 581 ? -37.774 -8.875 60.260 1.00 48.69 581 PRO A CA 1
ATOM 4367 C C . PRO A 1 581 ? -38.454 -7.495 60.372 1.00 48.69 581 PRO A C 1
ATOM 4369 O O . PRO A 1 581 ? -39.515 -7.247 59.805 1.00 48.69 581 PRO A O 1
ATOM 4372 N N . GLU A 1 582 ? -37.807 -6.576 61.085 1.00 50.38 582 GLU A N 1
ATOM 4373 C CA . GLU A 1 582 ? -38.245 -5.223 61.425 1.00 50.38 582 GLU A CA 1
ATOM 4374 C C . GLU A 1 582 ? -38.322 -4.247 60.232 1.00 50.38 582 GLU A C 1
ATOM 4376 O O . GLU A 1 582 ? -39.107 -3.293 60.275 1.00 50.38 582 GLU A O 1
ATOM 4381 N N . LEU A 1 583 ? -37.549 -4.470 59.157 1.00 46.09 583 LEU A N 1
ATOM 4382 C CA . LEU A 1 583 ? -37.521 -3.598 57.967 1.00 46.09 583 LEU A CA 1
ATOM 4383 C C . LEU A 1 583 ? -38.667 -3.884 56.978 1.00 46.09 583 LEU A C 1
ATOM 4385 O O . LEU A 1 583 ? -39.121 -2.970 56.285 1.00 46.09 583 LEU A O 1
ATOM 4389 N N . LEU A 1 584 ? -39.183 -5.118 56.945 1.00 53.06 584 LEU A N 1
ATOM 4390 C CA . LEU A 1 584 ? -40.247 -5.544 56.023 1.00 53.06 584 LEU A CA 1
ATOM 4391 C C . LEU A 1 584 ? -41.587 -4.847 56.315 1.00 53.06 584 LEU A C 1
ATOM 4393 O O . LEU A 1 584 ? -42.247 -4.358 55.393 1.00 53.06 584 LEU A O 1
ATOM 4397 N N . LEU A 1 585 ? -41.937 -4.689 57.597 1.00 58.91 585 LEU A N 1
ATOM 4398 C CA . LEU A 1 585 ? -43.217 -4.108 58.023 1.00 58.91 585 LEU A CA 1
ATOM 4399 C C . LEU A 1 585 ? -43.403 -2.639 57.584 1.00 58.91 585 LEU A C 1
ATOM 4401 O O . LEU A 1 585 ? -44.536 -2.206 57.372 1.00 58.91 585 LEU A O 1
ATOM 4405 N N . GLU A 1 586 ? -42.323 -1.859 57.412 1.00 62.72 586 GLU A N 1
ATOM 4406 C CA . GLU A 1 586 ? -42.429 -0.464 56.942 1.00 62.72 586 GLU A CA 1
ATOM 4407 C C . GLU A 1 586 ? -42.759 -0.388 55.447 1.00 62.72 586 GLU A C 1
ATOM 4409 O O . GLU A 1 586 ? -43.583 0.433 55.035 1.00 62.72 586 GLU A O 1
ATOM 4414 N N . SER A 1 587 ? -42.178 -1.279 54.635 1.00 62.38 587 SER A N 1
ATOM 4415 C CA . SER A 1 587 ? -42.462 -1.347 53.197 1.00 62.38 587 SER A CA 1
ATOM 4416 C C . SER A 1 587 ? -43.915 -1.762 52.918 1.00 62.38 587 SER A C 1
ATOM 4418 O O . SER A 1 587 ? -44.570 -1.193 52.041 1.00 62.38 587 SER A O 1
ATOM 4420 N N . HIS A 1 588 ? -44.469 -2.656 53.744 1.00 75.44 588 HIS A N 1
ATOM 4421 C CA . HIS A 1 588 ? -45.843 -3.145 53.622 1.00 75.44 588 HIS A CA 1
ATOM 4422 C C . HIS A 1 588 ? -46.886 -2.307 54.374 1.00 75.44 588 HIS A C 1
ATOM 4424 O O . HIS A 1 588 ? -48.082 -2.491 54.154 1.00 75.44 588 HIS A O 1
ATOM 4430 N N . ARG A 1 589 ? -46.487 -1.311 55.180 1.00 81.75 589 ARG A N 1
ATOM 4431 C CA . ARG A 1 589 ? -47.425 -0.427 55.897 1.00 81.75 589 ARG A CA 1
ATOM 4432 C C . ARG A 1 589 ? -48.383 0.299 54.956 1.00 81.75 589 ARG A C 1
ATOM 4434 O O . ARG A 1 589 ? -49.570 0.408 55.251 1.00 81.75 589 ARG A O 1
ATOM 4441 N N . ARG A 1 590 ? -47.875 0.817 53.832 1.00 83.44 590 ARG A N 1
ATOM 4442 C CA . ARG A 1 590 ? -48.713 1.507 52.836 1.00 83.44 590 ARG A CA 1
ATOM 4443 C C . ARG A 1 590 ? -49.725 0.549 52.217 1.00 83.44 590 ARG A C 1
ATOM 4445 O O . ARG A 1 590 ? -50.896 0.896 52.150 1.00 83.44 590 ARG A O 1
ATOM 4452 N N . LEU A 1 591 ? -49.282 -0.657 51.854 1.00 86.62 591 LEU A N 1
ATOM 4453 C CA . LEU A 1 591 ? -50.165 -1.701 51.338 1.00 86.62 591 LEU A CA 1
ATOM 4454 C C . LEU A 1 591 ? -51.247 -2.062 52.362 1.00 86.62 591 LEU A C 1
ATOM 4456 O O . LEU A 1 591 ? -52.418 -2.084 52.012 1.00 86.62 591 LEU A O 1
ATOM 4460 N N . ALA A 1 592 ? -50.877 -2.286 53.624 1.00 88.38 592 ALA A N 1
ATOM 4461 C CA . ALA A 1 592 ? -51.806 -2.633 54.698 1.00 88.38 592 ALA A CA 1
ATOM 4462 C C . ALA A 1 592 ? -52.883 -1.565 54.923 1.00 88.38 592 ALA A C 1
ATOM 4464 O O . ALA A 1 592 ? -54.049 -1.901 55.116 1.00 88.38 592 ALA A O 1
ATOM 4465 N N . VAL A 1 593 ? -52.510 -0.282 54.850 1.00 89.62 593 VAL A N 1
ATOM 4466 C CA . VAL A 1 593 ? -53.468 0.833 54.898 1.00 89.62 593 VAL A CA 1
ATOM 4467 C C . VAL A 1 593 ? -54.424 0.781 53.709 1.00 89.62 593 VAL A C 1
ATOM 4469 O O . VAL A 1 593 ? -55.632 0.786 53.917 1.00 89.62 593 VAL A O 1
ATOM 4472 N N . THR A 1 594 ? -53.914 0.638 52.484 1.00 89.44 594 THR A N 1
ATOM 4473 C CA . THR A 1 594 ? -54.759 0.567 51.281 1.00 89.44 594 THR A CA 1
ATOM 4474 C C . THR A 1 594 ? -55.685 -0.654 51.287 1.00 89.44 594 THR A C 1
ATOM 4476 O O . THR A 1 594 ? -56.854 -0.539 50.920 1.00 89.44 594 THR A O 1
ATOM 4479 N N . VAL A 1 595 ? -55.201 -1.814 51.740 1.00 91.00 595 VAL A N 1
ATOM 4480 C CA . VAL A 1 595 ? -56.004 -3.037 51.902 1.00 91.00 595 VAL A CA 1
ATOM 4481 C C . VAL A 1 595 ? -57.109 -2.822 52.936 1.00 91.00 595 VAL A C 1
ATOM 4483 O O . VAL A 1 595 ? -58.267 -3.119 52.655 1.00 91.00 595 VAL A O 1
ATOM 4486 N N . ALA A 1 596 ? -56.786 -2.256 54.103 1.00 91.81 596 ALA A N 1
ATOM 4487 C CA . ALA A 1 596 ? -57.772 -1.972 55.142 1.00 91.81 596 ALA A CA 1
ATOM 4488 C C . ALA A 1 596 ? -58.845 -0.974 54.678 1.00 91.81 596 ALA A C 1
ATOM 4490 O O . ALA A 1 596 ? -60.009 -1.144 55.026 1.00 91.81 596 ALA A O 1
ATOM 4491 N N . GLU A 1 597 ? -58.484 0.029 53.873 1.00 89.94 597 GLU A N 1
ATOM 4492 C CA . GLU A 1 597 ? -59.437 0.968 53.264 1.00 89.94 597 GLU A CA 1
ATOM 4493 C C . GLU A 1 597 ? -60.397 0.263 52.295 1.00 89.94 597 GLU A C 1
ATOM 4495 O O . GLU A 1 597 ? -61.610 0.454 52.392 1.00 89.94 597 GLU A O 1
ATOM 4500 N N . HIS A 1 598 ? -59.884 -0.599 51.408 1.00 90.19 598 HIS A N 1
ATOM 4501 C CA . HIS A 1 598 ? -60.722 -1.358 50.468 1.00 90.19 598 HIS A CA 1
ATOM 4502 C C . HIS A 1 598 ? -61.689 -2.290 51.203 1.00 90.19 598 HIS A C 1
ATOM 4504 O O . HIS A 1 598 ? -62.879 -2.331 50.882 1.00 90.19 598 HIS A O 1
ATOM 4510 N N . ILE A 1 599 ? -61.201 -2.986 52.234 1.00 93.19 599 ILE A N 1
ATOM 4511 C CA . ILE A 1 599 ? -62.033 -3.854 53.070 1.00 93.19 599 ILE A CA 1
ATOM 4512 C C . ILE A 1 599 ? -63.086 -3.033 53.823 1.00 93.19 599 ILE A C 1
ATOM 4514 O O . ILE A 1 599 ? -64.259 -3.408 53.836 1.00 93.19 599 ILE A O 1
ATOM 4518 N N . ALA A 1 600 ? -62.698 -1.906 54.430 1.00 92.25 600 ALA A N 1
ATOM 4519 C CA . ALA A 1 600 ? -63.607 -1.061 55.198 1.00 92.25 600 ALA A CA 1
ATOM 4520 C C . ALA A 1 600 ? -64.779 -0.571 54.341 1.00 92.25 600 ALA A C 1
ATOM 4522 O O . ALA A 1 600 ? -65.931 -0.699 54.750 1.00 92.25 600 ALA A O 1
ATOM 4523 N N . VAL A 1 601 ? -64.502 -0.056 53.139 1.00 90.19 601 VAL A N 1
ATOM 4524 C CA . VAL A 1 601 ? -65.539 0.446 52.225 1.00 90.19 601 VAL A CA 1
ATOM 4525 C C . VAL A 1 601 ? -66.472 -0.680 51.771 1.00 90.19 601 VAL A C 1
ATOM 4527 O O . VAL A 1 601 ? -67.691 -0.501 51.774 1.00 90.19 601 VAL A O 1
ATOM 4530 N N . ALA A 1 602 ? -65.932 -1.854 51.430 1.00 90.75 602 ALA A N 1
ATOM 4531 C CA . ALA A 1 602 ? -66.742 -3.001 51.020 1.00 90.75 602 ALA A CA 1
ATOM 4532 C C . ALA A 1 602 ? -67.668 -3.488 52.149 1.00 90.75 602 ALA A C 1
ATOM 4534 O O . ALA A 1 602 ? -68.878 -3.620 51.950 1.00 90.75 602 ALA A O 1
ATOM 4535 N N . LEU A 1 603 ? -67.133 -3.675 53.360 1.00 90.44 603 LEU A N 1
ATOM 4536 C CA . LEU A 1 603 ? -67.916 -4.117 54.518 1.00 90.44 603 LEU A CA 1
ATOM 4537 C C . LEU A 1 603 ? -68.947 -3.073 54.968 1.00 90.44 603 LEU A C 1
ATOM 4539 O O . LEU A 1 603 ? -70.054 -3.452 55.355 1.00 90.44 603 LEU A O 1
ATOM 4543 N N . ALA A 1 604 ? -68.624 -1.776 54.889 1.00 89.69 604 ALA A N 1
ATOM 4544 C CA . ALA A 1 604 ? -69.574 -0.694 55.162 1.00 89.69 604 ALA A CA 1
ATOM 4545 C C . ALA A 1 604 ? -70.802 -0.799 54.254 1.00 89.69 604 ALA A C 1
ATOM 4547 O O . ALA A 1 604 ? -71.939 -0.777 54.727 1.00 89.69 604 ALA A O 1
ATOM 4548 N N . ASN A 1 605 ? -70.560 -0.964 52.950 1.00 88.31 605 ASN A N 1
ATOM 4549 C CA . ASN A 1 605 ? -71.611 -1.071 51.946 1.00 88.31 605 ASN A CA 1
ATOM 4550 C C . ASN A 1 605 ? -72.475 -2.322 52.150 1.00 88.31 605 ASN A C 1
ATOM 4552 O O . ASN A 1 605 ? -73.697 -2.241 52.023 1.00 88.31 605 ASN A O 1
ATOM 4556 N N . LEU A 1 606 ? -71.871 -3.461 52.500 1.00 88.19 606 LEU A N 1
ATOM 4557 C CA . LEU A 1 606 ? -72.603 -4.702 52.776 1.00 88.19 606 LEU A CA 1
ATOM 4558 C C . LEU A 1 606 ? -73.493 -4.578 54.014 1.00 88.19 606 LEU A C 1
ATOM 4560 O O . LEU A 1 606 ? -74.685 -4.866 53.934 1.00 88.19 606 LEU A O 1
ATOM 4564 N N . ARG A 1 607 ? -72.953 -4.062 55.125 1.00 84.75 607 ARG A N 1
ATOM 4565 C CA . ARG A 1 607 ? -73.730 -3.823 56.353 1.00 84.75 607 ARG A CA 1
ATOM 4566 C C . ARG A 1 607 ? -74.859 -2.823 56.136 1.00 84.75 607 ARG A C 1
ATOM 4568 O O . ARG A 1 607 ? -75.955 -3.015 56.656 1.00 84.75 607 ARG A O 1
ATOM 4575 N N . LEU A 1 608 ? -74.614 -1.773 55.351 1.00 84.38 608 LEU A N 1
ATOM 4576 C CA . LEU A 1 608 ? -75.643 -0.802 54.993 1.00 84.38 608 LEU A CA 1
ATOM 4577 C C . LEU A 1 608 ? -76.761 -1.460 54.175 1.00 84.38 608 LEU A C 1
ATOM 4579 O O . LEU A 1 608 ? -77.933 -1.276 54.494 1.00 84.38 608 LEU A O 1
ATOM 4583 N N . ARG A 1 609 ? -76.419 -2.263 53.158 1.00 84.19 609 ARG A N 1
ATOM 4584 C CA . ARG A 1 609 ? -77.400 -3.019 52.359 1.00 84.19 609 ARG A CA 1
ATOM 4585 C C . ARG A 1 609 ? -78.211 -3.985 53.218 1.00 84.19 609 ARG A C 1
ATOM 4587 O O 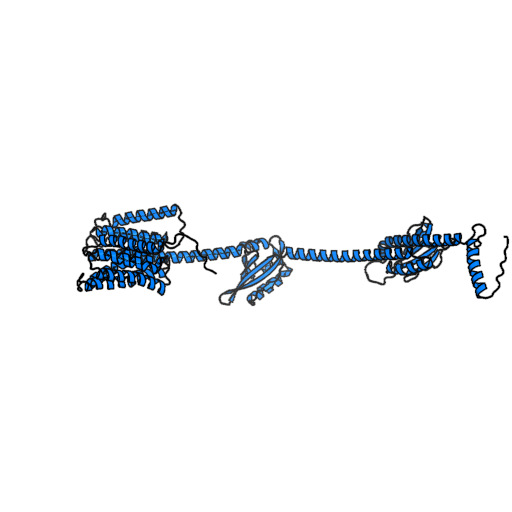. ARG A 1 609 ? -79.425 -4.056 53.055 1.00 84.19 609 ARG A O 1
ATOM 4594 N N . GLU A 1 610 ? -77.567 -4.699 54.133 1.00 80.81 610 GLU A N 1
ATOM 4595 C CA . GLU A 1 610 ? -78.224 -5.634 55.047 1.00 80.81 610 GLU A CA 1
ATOM 4596 C C . GLU A 1 610 ? -79.163 -4.918 56.027 1.00 80.81 610 GLU A C 1
ATOM 4598 O O . GLU A 1 610 ? -80.308 -5.333 56.207 1.00 80.81 610 GLU A O 1
ATOM 4603 N N . SER A 1 611 ? -78.729 -3.789 56.595 1.00 79.94 611 SER A N 1
ATOM 4604 C CA . SER A 1 611 ? -79.558 -2.960 57.475 1.00 79.94 611 SER A CA 1
ATOM 4605 C C . SER A 1 611 ? -80.774 -2.388 56.739 1.00 79.94 611 SER A C 1
ATOM 4607 O O . SER A 1 611 ? -81.895 -2.517 57.230 1.00 79.94 611 SER A O 1
ATOM 4609 N N . LEU A 1 612 ? -80.581 -1.847 55.529 1.00 79.94 612 LEU A N 1
ATOM 4610 C CA . LEU A 1 612 ? -81.670 -1.359 54.676 1.00 79.94 612 LEU A CA 1
ATOM 4611 C C . LEU A 1 612 ? -82.635 -2.483 54.286 1.00 79.94 612 LEU A C 1
ATOM 4613 O O . LEU A 1 612 ? -83.847 -2.278 54.292 1.00 79.94 612 LEU A O 1
ATOM 4617 N N . ARG A 1 613 ? -82.122 -3.683 53.987 1.00 76.62 613 ARG A N 1
ATOM 4618 C CA . ARG A 1 613 ? -82.951 -4.858 53.701 1.00 76.62 613 ARG A CA 1
ATOM 4619 C C . ARG A 1 613 ? -83.809 -5.224 54.911 1.00 76.62 613 ARG A C 1
ATOM 4621 O O . ARG A 1 613 ? -85.019 -5.354 54.753 1.00 76.62 613 ARG A O 1
ATOM 4628 N N . SER A 1 614 ? -83.226 -5.307 56.105 1.00 72.12 614 SER A N 1
ATOM 4629 C CA . SER A 1 614 ? -83.965 -5.583 57.345 1.00 72.12 614 SER A CA 1
ATOM 4630 C C . SER A 1 614 ? -85.012 -4.506 57.651 1.00 72.12 614 SER A C 1
ATOM 4632 O O . SER A 1 614 ? -86.159 -4.836 57.942 1.00 72.12 614 SER A O 1
ATOM 4634 N N . GLN A 1 615 ? -84.673 -3.223 57.490 1.00 74.88 615 GLN A N 1
ATOM 4635 C CA . GLN A 1 615 ? -85.617 -2.109 57.659 1.00 74.88 615 GLN A CA 1
ATOM 4636 C C . GLN A 1 615 ? -86.736 -2.104 56.610 1.00 74.88 615 GLN A C 1
ATOM 4638 O O . GLN A 1 615 ? -87.845 -1.680 56.905 1.00 74.88 615 GLN A O 1
ATOM 4643 N N . SER A 1 616 ? -86.478 -2.591 55.393 1.00 76.69 616 SER A N 1
ATOM 4644 C CA . SER A 1 616 ? -87.496 -2.675 54.337 1.00 76.69 616 SER A CA 1
ATOM 4645 C C . SER A 1 616 ? -88.507 -3.808 54.534 1.00 76.69 616 SER A C 1
ATOM 4647 O O . SER A 1 616 ? -89.557 -3.798 53.893 1.00 76.69 616 SER A O 1
ATOM 4649 N N . ILE A 1 617 ? -88.194 -4.787 55.389 1.00 78.25 617 ILE A N 1
ATOM 4650 C CA . ILE A 1 617 ? -89.019 -5.977 55.649 1.00 78.25 617 ILE A CA 1
ATOM 4651 C C . ILE A 1 617 ? -89.765 -5.847 56.989 1.00 78.25 617 ILE A C 1
ATOM 4653 O O . ILE A 1 617 ? -90.807 -6.473 57.175 1.00 78.25 617 ILE A O 1
ATOM 4657 N N . LEU A 1 618 ? -89.290 -4.999 57.902 1.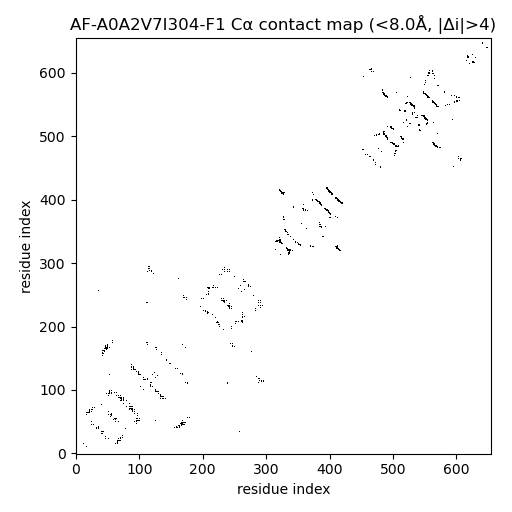00 77.56 618 LEU A N 1
ATOM 4658 C CA . LEU A 1 618 ? -89.913 -4.739 59.200 1.00 77.56 618 LEU A CA 1
ATOM 4659 C C . LEU A 1 618 ? -90.707 -3.423 59.197 1.00 77.56 618 LEU A C 1
ATOM 4661 O O . LEU A 1 618 ? -90.409 -2.493 58.451 1.00 77.56 618 LEU A O 1
ATOM 4665 N N . ASP A 1 619 ? -91.748 -3.354 60.017 1.00 78.12 619 ASP A N 1
ATOM 4666 C CA . ASP A 1 619 ? -92.471 -2.131 60.333 1.00 78.12 619 ASP A CA 1
ATOM 4667 C C . ASP A 1 619 ? -91.687 -1.338 61.403 1.00 78.12 619 ASP A C 1
ATOM 4669 O O . ASP A 1 619 ? -91.348 -1.901 62.449 1.00 78.12 619 ASP A O 1
ATOM 4673 N N . PRO A 1 620 ? -91.376 -0.045 61.179 1.00 70.12 620 PRO A N 1
ATOM 4674 C CA . PRO A 1 620 ? -90.499 0.719 62.069 1.00 70.12 620 PRO A CA 1
ATOM 4675 C C . PRO A 1 620 ? -91.056 0.959 63.476 1.00 70.12 620 PRO A C 1
ATOM 4677 O O . PRO A 1 620 ? -90.277 1.216 64.391 1.00 70.12 620 PRO A O 1
ATOM 4680 N N . LEU A 1 621 ? -92.381 0.940 63.644 1.00 76.88 621 LEU A N 1
ATOM 4681 C CA . LEU A 1 621 ? -93.035 1.263 64.915 1.00 76.88 621 LEU A CA 1
ATOM 4682 C C . LEU A 1 621 ? -93.175 0.029 65.804 1.00 76.88 621 LEU A C 1
ATOM 4684 O O . LEU A 1 621 ? -93.040 0.129 67.020 1.00 76.88 621 LEU A O 1
ATOM 4688 N N . THR A 1 622 ? -93.427 -1.129 65.197 1.00 79.38 622 THR A N 1
ATOM 4689 C CA . THR A 1 622 ? -93.708 -2.376 65.920 1.00 79.38 622 THR A CA 1
ATOM 4690 C C . THR A 1 622 ? -92.519 -3.333 65.968 1.00 79.38 622 THR A C 1
ATOM 4692 O O . THR A 1 622 ? -92.478 -4.214 66.823 1.00 79.38 622 THR A O 1
ATOM 4695 N N . GLY A 1 623 ? -91.548 -3.194 65.056 1.00 76.94 623 GLY A N 1
ATOM 4696 C CA . GLY A 1 623 ? -90.442 -4.144 64.902 1.00 76.94 623 GLY A CA 1
ATOM 4697 C C . GLY A 1 623 ? -90.874 -5.517 64.367 1.00 76.94 623 GLY A C 1
ATOM 4698 O O . GLY A 1 623 ? -90.051 -6.429 64.305 1.00 76.94 623 GLY A O 1
ATOM 4699 N N . LEU A 1 624 ? -92.145 -5.674 63.981 1.00 80.75 624 LEU A N 1
ATOM 4700 C CA . LEU A 1 624 ? -92.688 -6.871 63.342 1.00 80.75 624 LEU A CA 1
ATOM 4701 C C . LEU A 1 624 ? -92.511 -6.797 61.826 1.00 80.75 624 LEU A C 1
ATOM 4703 O O . LEU A 1 624 ? -92.264 -5.729 61.276 1.00 80.75 624 LEU A O 1
ATOM 4707 N N . PHE A 1 625 ? -92.649 -7.921 61.125 1.00 82.75 625 PHE A N 1
ATOM 4708 C CA . PHE A 1 625 ? -92.650 -7.903 59.663 1.00 82.75 625 PHE A CA 1
ATOM 4709 C C . PHE A 1 625 ? -93.770 -7.012 59.123 1.00 82.75 625 PHE A C 1
ATOM 4711 O O . PHE A 1 625 ? -94.917 -7.096 59.562 1.00 82.75 625 PHE A O 1
ATOM 4718 N N . ASN A 1 626 ? -93.435 -6.154 58.163 1.00 81.81 626 ASN A N 1
ATOM 4719 C CA . ASN A 1 626 ? -94.390 -5.216 57.603 1.00 81.81 626 ASN A CA 1
ATOM 4720 C C . ASN A 1 626 ? -95.438 -5.922 56.735 1.00 81.81 626 ASN A C 1
ATOM 4722 O O . ASN A 1 626 ? -95.305 -7.080 56.328 1.00 81.81 626 ASN A O 1
ATOM 4726 N N . ARG A 1 627 ? -96.498 -5.179 56.414 1.00 82.88 627 ARG A N 1
ATOM 4727 C CA . ARG A 1 627 ? -97.624 -5.684 55.627 1.00 82.88 627 ARG A CA 1
ATOM 4728 C C . ARG A 1 627 ? -97.196 -6.320 54.301 1.00 82.88 627 ARG A C 1
ATOM 4730 O O . ARG A 1 627 ? -97.751 -7.346 53.930 1.00 82.88 627 ARG A O 1
ATOM 4737 N N . ARG A 1 628 ? -96.206 -5.745 53.609 1.00 81.19 628 ARG A N 1
ATOM 4738 C CA . ARG A 1 628 ? -95.724 -6.266 52.323 1.00 81.19 628 ARG A CA 1
ATOM 4739 C C . ARG A 1 628 ? -95.110 -7.658 52.476 1.00 81.19 628 ARG A C 1
ATOM 4741 O O . ARG A 1 628 ? -95.440 -8.551 51.702 1.00 81.19 628 ARG A O 1
ATOM 4748 N N . TYR A 1 629 ? -94.263 -7.858 53.487 1.00 83.88 629 TYR A N 1
ATOM 4749 C CA . TYR A 1 629 ? -93.694 -9.174 53.780 1.00 83.88 629 TYR A CA 1
ATOM 4750 C C . TYR A 1 629 ? -94.773 -10.192 54.167 1.00 83.88 629 TYR A C 1
ATOM 4752 O O . TYR A 1 629 ? -94.720 -11.345 53.735 1.00 83.88 629 TYR A O 1
ATOM 4760 N N . MET A 1 630 ? -95.773 -9.768 54.948 1.00 86.25 630 MET A N 1
ATOM 4761 C CA . MET A 1 630 ? -96.918 -10.608 55.304 1.00 86.25 630 MET A CA 1
ATOM 4762 C C . MET A 1 630 ? -97.728 -11.022 54.068 1.00 86.25 630 MET A C 1
ATOM 4764 O O . MET A 1 630 ? -98.007 -12.207 53.924 1.00 86.25 630 MET A O 1
ATOM 4768 N N . GLU A 1 631 ? -98.042 -10.103 53.148 1.00 86.31 631 GLU A N 1
ATOM 4769 C CA . GLU A 1 631 ? -98.784 -10.404 51.913 1.00 86.31 631 GLU A CA 1
ATOM 4770 C C . GLU A 1 631 ? -98.020 -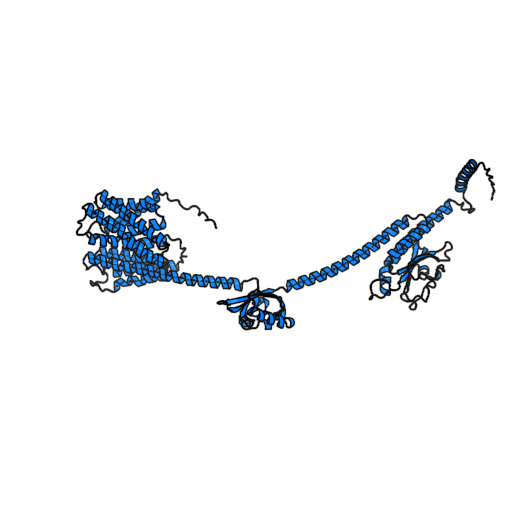11.382 50.999 1.00 86.31 631 GLU A C 1
ATOM 4772 O O . GLU A 1 631 ? -98.599 -12.365 50.527 1.00 86.31 631 GLU A O 1
ATOM 4777 N N . GLU A 1 632 ? -96.714 -11.168 50.797 1.00 85.38 632 GLU A N 1
ATOM 4778 C CA . GLU A 1 632 ? -95.860 -12.062 49.998 1.00 85.38 632 GLU A CA 1
ATOM 4779 C C . GLU A 1 632 ? -95.743 -13.462 50.635 1.00 85.38 632 GLU A C 1
ATOM 4781 O O . GLU A 1 632 ? -95.896 -14.482 49.952 1.00 85.38 632 GLU A O 1
ATOM 4786 N N . THR A 1 633 ? -95.530 -13.531 51.953 1.00 86.38 633 THR A N 1
ATOM 4787 C CA . THR A 1 633 ? -95.401 -14.804 52.684 1.00 86.38 633 THR A CA 1
ATOM 4788 C C . THR A 1 633 ? -96.733 -15.548 52.758 1.00 86.38 633 THR A C 1
ATOM 4790 O O . THR A 1 633 ? -96.773 -16.763 52.563 1.00 86.38 633 THR A O 1
ATOM 4793 N N . LEU A 1 634 ? -97.843 -14.837 52.971 1.00 87.31 634 LEU A N 1
ATOM 4794 C CA . LEU A 1 634 ? -99.181 -15.421 53.010 1.00 87.31 634 LEU A CA 1
ATOM 4795 C C . LEU A 1 634 ? -99.547 -16.055 51.664 1.00 87.31 634 LEU A C 1
ATOM 4797 O O . LEU A 1 634 ? -100.059 -17.172 51.643 1.00 87.31 634 LEU A O 1
ATOM 4801 N N . ALA A 1 635 ? -99.241 -15.395 50.542 1.00 87.44 635 ALA A N 1
ATOM 4802 C CA . ALA A 1 635 ? -99.467 -15.963 49.213 1.00 87.44 635 ALA A CA 1
ATOM 4803 C C . ALA A 1 635 ? -98.673 -17.268 48.997 1.00 87.44 635 ALA A C 1
ATOM 4805 O O . ALA A 1 635 ? -99.209 -18.246 48.467 1.00 87.44 635 ALA A O 1
ATOM 4806 N N . LEU A 1 636 ? -97.414 -17.309 49.448 1.00 85.50 636 LEU A N 1
ATOM 4807 C CA . LEU A 1 636 ? -96.568 -18.505 49.391 1.00 85.50 636 LEU A CA 1
ATOM 4808 C C . LEU A 1 636 ? -97.112 -19.649 50.257 1.00 85.50 636 LEU A C 1
ATOM 4810 O O . LEU A 1 636 ? -97.167 -20.792 49.793 1.00 85.50 636 LEU A O 1
ATOM 4814 N N . GLU A 1 637 ? -97.528 -19.360 51.489 1.00 87.62 637 GLU A N 1
ATOM 4815 C CA . GLU A 1 637 ? -98.066 -20.367 52.406 1.00 87.62 637 GLU A CA 1
ATOM 4816 C C . GLU A 1 637 ? -99.439 -20.881 51.958 1.00 87.62 637 GLU A C 1
ATOM 4818 O O . GLU A 1 637 ? -99.659 -22.092 51.962 1.00 87.62 637 GLU A O 1
ATOM 4823 N N . LEU A 1 638 ? -100.323 -20.019 51.443 1.00 87.12 638 LEU A N 1
ATOM 4824 C CA . LEU A 1 638 ? -101.588 -20.440 50.825 1.00 87.12 638 LEU A CA 1
ATOM 4825 C C . LEU A 1 638 ? -101.349 -21.404 49.656 1.00 87.12 638 LEU A C 1
ATOM 4827 O O . LEU A 1 638 ? -101.998 -22.448 49.570 1.00 87.12 638 LEU A O 1
ATOM 4831 N N . ALA A 1 639 ? -100.372 -21.112 48.793 1.00 85.88 639 ALA A N 1
ATOM 4832 C CA . ALA A 1 639 ? -100.004 -22.006 47.698 1.00 85.88 639 ALA A CA 1
ATOM 4833 C C . ALA A 1 639 ? -99.407 -23.340 48.192 1.00 85.88 639 ALA A C 1
ATOM 4835 O O . ALA A 1 639 ? -99.647 -24.388 47.587 1.00 85.88 639 ALA A O 1
ATOM 4836 N N . ARG A 1 640 ? -98.630 -23.339 49.286 1.00 85.62 640 ARG A N 1
ATOM 4837 C CA . ARG A 1 640 ? -98.118 -24.571 49.920 1.00 85.62 640 ARG A CA 1
ATOM 4838 C C . ARG A 1 640 ? -99.243 -25.406 50.527 1.00 85.62 640 ARG A C 1
ATOM 4840 O O . ARG A 1 640 ? -99.271 -26.613 50.302 1.00 85.62 640 ARG A O 1
ATOM 4847 N N . ALA A 1 641 ? -100.172 -24.781 51.239 1.00 85.69 641 ALA A N 1
ATOM 4848 C CA . ALA A 1 641 ? -101.301 -25.450 51.873 1.00 85.69 641 ALA A CA 1
ATOM 4849 C C . ALA A 1 641 ? -102.288 -26.036 50.861 1.00 85.69 641 ALA A C 1
ATOM 4851 O O . ALA A 1 641 ? -102.703 -27.181 51.029 1.00 85.69 641 ALA A O 1
ATOM 4852 N N . ALA A 1 642 ? -102.566 -25.320 49.765 1.00 84.25 642 ALA A N 1
ATOM 4853 C CA . ALA A 1 642 ? -103.373 -25.831 48.659 1.00 84.25 642 ALA A CA 1
ATOM 4854 C C . ALA A 1 642 ? -102.757 -27.089 48.024 1.00 84.25 642 ALA A C 1
ATOM 4856 O O . ALA A 1 642 ? -103.469 -28.047 47.743 1.00 84.25 642 ALA A O 1
ATOM 4857 N N . ARG A 1 643 ? -101.426 -27.128 47.850 1.00 85.62 643 ARG A N 1
ATOM 4858 C CA . ARG A 1 643 ? -100.722 -28.324 47.348 1.00 85.62 643 ARG A CA 1
ATOM 4859 C C . ARG A 1 643 ? -100.698 -29.485 48.341 1.00 85.62 643 ARG A C 1
ATOM 4861 O O . ARG A 1 643 ? -100.596 -30.629 47.919 1.00 85.62 643 ARG A O 1
ATOM 4868 N N . GLY A 1 644 ? -100.725 -29.195 49.639 1.00 87.25 644 GLY A N 1
ATOM 4869 C CA . GLY A 1 644 ? -100.685 -30.201 50.699 1.00 87.25 644 GLY A CA 1
ATOM 4870 C C . GLY A 1 644 ? -102.053 -30.627 51.234 1.00 87.25 644 GLY A C 1
ATOM 4871 O O . GLY A 1 644 ? -102.071 -31.379 52.203 1.00 87.25 644 GLY A O 1
ATOM 4872 N N . GLU A 1 645 ? -103.156 -30.107 50.677 1.00 84.19 645 GLU A N 1
ATOM 4873 C CA . GLU A 1 645 ? -104.533 -30.246 51.194 1.00 84.19 645 GLU A CA 1
ATOM 4874 C C . GLU A 1 645 ? -104.659 -29.957 52.705 1.00 84.19 645 GLU A C 1
ATOM 4876 O O . GLU A 1 645 ? -105.435 -30.580 53.429 1.00 84.19 645 GLU A O 1
ATOM 4881 N N . ARG A 1 646 ? -103.877 -28.999 53.215 1.00 87.75 646 ARG A N 1
ATOM 4882 C CA . ARG A 1 646 ? -103.923 -28.580 54.625 1.00 87.75 646 ARG A CA 1
ATOM 4883 C C . ARG A 1 646 ? -104.703 -27.280 54.762 1.00 87.75 646 ARG A C 1
ATOM 4885 O O . ARG A 1 646 ? -104.584 -26.391 53.927 1.00 87.75 646 ARG A O 1
ATOM 4892 N N . ALA A 1 647 ? -105.466 -27.144 55.843 1.00 82.69 647 ALA A N 1
ATOM 4893 C CA . ALA A 1 647 ? -106.092 -25.874 56.193 1.00 82.69 647 ALA A CA 1
ATOM 4894 C C . ALA A 1 647 ? -105.061 -24.928 56.835 1.00 82.69 647 ALA A C 1
ATOM 4896 O O . ALA A 1 647 ? -104.280 -25.353 57.687 1.00 82.69 647 ALA A O 1
ATOM 4897 N N . ILE A 1 648 ? -105.078 -23.648 56.452 1.00 86.62 648 ILE A N 1
ATOM 4898 C CA . ILE A 1 648 ? -104.346 -22.577 57.144 1.00 86.62 648 ILE A CA 1
ATOM 4899 C C . ILE A 1 648 ? -105.333 -21.801 58.013 1.00 86.62 648 ILE A C 1
ATOM 4901 O O . ILE A 1 648 ? -106.356 -21.326 57.524 1.00 86.62 648 ILE A O 1
ATOM 4905 N N . GLY A 1 649 ? -105.003 -21.653 59.295 1.00 85.81 649 GLY A N 1
ATOM 4906 C CA . GLY A 1 649 ? -105.653 -20.696 60.184 1.00 85.81 649 GLY A CA 1
ATOM 4907 C C . GLY A 1 649 ? -104.868 -19.389 60.199 1.00 85.81 649 GLY A C 1
ATOM 4908 O O . GLY A 1 649 ? -103.663 -19.404 60.436 1.00 85.81 649 GLY A O 1
ATOM 4909 N N . ILE A 1 650 ? -105.544 -18.267 59.954 1.00 84.88 650 ILE A N 1
ATOM 4910 C CA . ILE A 1 650 ? -104.967 -16.928 60.105 1.00 84.88 650 ILE A CA 1
ATOM 4911 C C . ILE A 1 650 ? -105.543 -16.330 61.382 1.00 84.88 650 ILE A C 1
ATOM 4913 O O . ILE A 1 650 ? -106.761 -16.262 61.540 1.00 84.88 650 ILE A O 1
ATOM 4917 N N . ILE A 1 651 ? -104.668 -15.894 62.282 1.00 84.31 651 ILE A N 1
ATOM 4918 C CA . ILE A 1 651 ? -105.055 -15.163 63.485 1.00 84.31 651 ILE A CA 1
ATOM 4919 C C . ILE A 1 651 ? -104.675 -13.704 63.250 1.00 84.31 651 ILE A C 1
ATOM 4921 O O . ILE A 1 651 ? -103.492 -13.388 63.144 1.00 84.31 651 ILE A O 1
ATOM 4925 N N . LEU A 1 652 ? -105.676 -12.830 63.141 1.00 82.12 652 LEU A N 1
ATOM 4926 C CA . LEU A 1 652 ? -105.458 -11.387 63.176 1.00 82.12 652 LEU A CA 1
ATOM 4927 C C . LEU A 1 652 ? -105.521 -10.933 64.634 1.00 82.12 652 LEU A C 1
ATOM 4929 O O . LEU A 1 652 ? -106.539 -11.123 65.299 1.00 82.12 652 LEU A O 1
ATOM 4933 N N . LEU A 1 653 ? -104.429 -10.350 65.113 1.00 78.38 653 LEU A N 1
ATOM 4934 C CA . LEU A 1 653 ? -104.350 -9.679 66.404 1.00 78.38 653 LEU A CA 1
ATOM 4935 C C . LEU A 1 653 ? -104.172 -8.187 66.130 1.00 78.38 653 LEU A C 1
ATOM 4937 O O . LEU A 1 653 ? -103.273 -7.813 65.380 1.00 78.38 653 LEU A O 1
ATOM 4941 N N . ASP A 1 654 ? -105.041 -7.367 66.709 1.00 76.62 654 ASP A N 1
ATOM 4942 C CA . ASP A 1 654 ? -104.839 -5.920 66.782 1.00 76.62 654 ASP A CA 1
ATOM 4943 C C . ASP A 1 654 ? -103.946 -5.658 68.005 1.00 76.62 654 ASP A C 1
ATOM 4945 O O . ASP A 1 654 ? -104.288 -6.110 69.105 1.00 76.62 654 ASP A O 1
ATOM 4949 N N . LEU A 1 655 ? -102.763 -5.078 67.782 1.00 63.81 655 LEU A N 1
ATOM 4950 C CA . LEU A 1 655 ? -101.683 -4.941 68.772 1.00 63.81 655 LEU A CA 1
ATOM 4951 C C . LEU A 1 655 ? -101.627 -3.544 69.384 1.00 63.81 655 LEU A C 1
ATOM 4953 O O . LEU A 1 655 ? -101.664 -2.563 68.608 1.00 63.81 655 LEU A O 1
#

Secondary structure (DSSP, 8-state):
----PPP-S----HHHHHHHHHHHHHHHHHHHHHT--SSTT--S--HHHHHHHHHHHHH-GGGHHHHHHHHHHHHHTTT--HHHHHHHHHHHHHHHHHHHHHHHHHH---TT--SHHHHHHIIIIIIIITHHHHHHHHHHHHHHTTSS-GGGHHHHHHHHHHHHHHHHHHHHHHHHHHHS-------HHHHHHHHHHHHHHHHHHHHHHSS-S---STT-GGGGGHHHHHHHHHHHS-HHHHHHHHHHHHHHHHHHHHTT-STTTTS-HHHHHHHHHHHHHHHHHHHHHHHHHHHHHHHHHHHHHHHHHHHHHHHHT-SSEEEEE-TTSBEEEE-HHHHHHH---HHHHTT-BTTTSB-TTTHHHHHHHHHHHTT--SPEEE--EEE-TTS-EEEEEEEEEEEEETTEEEEEEEEEEE-HHHHHHHHHHHHHHHHHHHHHHHHHHHHHHHHHHHHHHHHHHH-SSHHHHHHHHHHHHHHH-TTEEEEEEEE-TTSS-EEEEEEESSSPPS-SEE-GGG-HHHHHTS-EEESSTTSS---TTS-TT--S-EEEEEEEETTEEEEEEEEEEPPS-SS-TTS-HHHHHHHHHHHHHHHHHHHHHHHHHHHHHHHHHHHHHB-TTT-SBPHHHHHHHHHHHHHHHHHTTPPPP------

Mean predicted aligned error: 17.03 Å

Foldseek 3Di:
DDDDDDDDDDPDPLVNLLQVLLVVQQVQQVVQQVLDPPDNPFGLARLNLLSLLLCCQQVNLSNLNSQLNSQLVNQVVSVQDSVLSNQLSVQSSQLSVQLNVQLCPPQVAALQLLALSNLVSCLPRNLQVSQLSNLVRNLVSCCVSVVDPPVCSVVSSVSSSLNSSRSNLQNNNLSSNVSDPDDDDDDPVNVVVLVVLLVVLLVLLCCALVQVDVDQDLPDCSLCVLQVSLLCQLQVHASNSSSVSLNSSLVSNSVSVSVLHHNLNNDDPVSSSVVSSVSSVCSSSVSSSSSSVNSVVVVVVVVVVVVVVVVLVCQQPPPWWKFKFFLQQQTQATHVVRCVQQVDDRVRRGRPHPLVQFDPVCSVVSNVVSNVQQPDQDKDWDWTWGQHPVRDTWIKTKIKGFDDDPRHGGIMMMTIDGCPVVVVVVVVVVVVVVVVVVVVVVVVVVVQLVVLLVVLLVQLLVDQAPLSNLVSCQVSVCVNPVQKWKFWWFQDPVSQKTATSHTDDPPTFDARIDGQQLDPCQVVVAKDKDLFLPPDDHRNSGDSPDGWIKIWGFQDDPNHTGTIIIITGHDDDDDDPPDDSSVVCVVCVVVRNSSSPSSSVSVVVNVVVVVVVLPVQADPPPRHGDPVNVVVVVVVVVVVCVVVVHDDDDDDDDD

Nearest PDB structures (foldseek):
  2gj3-assembly1_A  TM=8.913E-01  e=3.818E-06  Azotobacter vinelandii
  3lyx-assembly1_A  TM=8.759E-01  e=2.812E-06  Colwellia psychrerythraea 34H
  7vni-assembly2_A  TM=8.478E-01  e=5.030E-05  Drosophila melanogaster
  8dik-assembly2_B  TM=8.332E-01  e=1.710E-04  Escherichia coli
  8dik-assembly1_A  TM=8.175E-01  e=3.293E-04  Escherichia coli

Solvent-accessible surface area (backbone atoms only — not comparable to full-atom values): 34294 Å² total; per-residue (Å²): 135,83,84,80,82,80,77,90,78,80,87,71,49,72,67,59,52,29,49,50,43,15,49,53,29,28,53,37,40,53,56,20,52,73,56,30,74,94,48,95,85,51,32,72,36,29,42,30,47,3,51,41,31,31,40,29,63,76,69,30,75,83,38,46,65,8,40,30,51,12,38,24,56,47,37,44,70,70,74,48,56,66,70,36,14,45,44,28,11,50,16,53,33,48,14,24,52,45,14,39,47,49,30,53,71,75,61,70,53,53,61,52,37,44,41,50,65,32,37,54,39,40,52,50,38,35,18,54,53,16,25,48,46,20,20,51,38,32,47,51,29,32,36,76,64,68,75,38,65,73,89,49,45,67,63,50,29,53,48,38,26,52,8,32,20,46,6,24,61,39,42,15,49,30,54,27,25,66,70,35,89,76,82,76,85,82,45,77,65,55,52,49,54,51,52,50,50,53,52,50,46,51,52,50,43,42,47,48,23,61,42,72,62,90,50,95,46,90,77,60,72,58,73,57,65,57,49,66,54,27,48,45,26,14,70,77,50,49,49,38,50,12,28,44,49,40,36,52,48,44,51,49,44,52,55,25,42,66,71,52,28,24,62,49,35,86,52,55,75,67,56,30,50,51,54,50,51,53,53,46,50,50,53,39,53,49,20,47,46,49,13,5,51,47,49,47,52,52,52,54,53,50,51,49,50,51,50,52,51,51,52,51,52,55,50,43,68,34,98,40,25,37,36,32,22,39,73,83,32,22,27,71,43,54,18,60,45,28,26,70,66,40,61,42,50,55,84,70,38,45,68,40,43,59,44,75,38,28,28,85,92,30,26,70,57,45,50,54,51,42,62,44,47,79,75,42,83,62,74,50,72,50,71,48,39,28,46,21,74,86,69,50,78,44,35,31,45,35,41,33,36,49,38,64,58,98,89,39,76,68,22,33,40,38,38,33,39,83,40,46,70,56,55,55,50,53,54,53,48,53,55,49,50,54,50,49,54,55,50,51,55,54,52,52,53,53,51,52,53,53,52,54,52,50,54,50,48,57,53,41,71,68,45,87,46,68,67,55,38,41,55,51,48,58,65,43,49,52,73,77,35,74,68,36,14,30,32,36,30,37,45,42,97,84,62,63,38,28,38,55,75,31,72,40,63,69,73,64,76,77,54,60,66,43,49,51,83,33,30,60,11,59,71,64,74,38,71,36,77,42,74,40,78,83,71,70,88,75,41,72,56,54,59,80,83,51,86,51,26,36,38,32,29,36,11,50,40,99,92,40,79,51,27,35,39,38,39,32,50,35,73,96,82,79,94,64,97,84,62,65,67,77,64,56,57,64,71,45,45,61,54,50,49,55,51,28,43,51,50,19,49,39,52,48,53,40,53,49,52,50,50,51,51,53,56,73,38,30,31,92,88,76,73,42,74,20,72,67,50,50,54,57,50,48,55,52,48,54,56,51,26,66,75,65,78,47,88,84,86,84,84,88,78,92,129